Protein AF-A0A935YQ95-F1 (afdb_monomer)

Solvent-accessible surface area (backbone atoms only — not comparable to full-atom values): 40049 Å² total; per-residue (Å²): 136,87,83,77,62,73,70,91,66,89,75,61,90,95,60,81,76,46,78,47,78,48,77,59,92,48,33,39,38,38,34,36,22,78,51,89,91,60,46,41,79,43,80,46,79,42,100,74,80,77,89,62,88,94,67,78,74,87,50,68,62,34,87,88,71,77,83,92,77,87,87,87,82,84,90,73,92,73,91,74,59,66,91,55,52,34,73,50,74,48,70,15,22,36,32,38,21,89,47,91,70,43,74,44,84,70,46,72,74,73,40,56,64,64,73,68,72,24,60,27,67,59,97,63,28,40,42,35,27,21,74,52,32,23,33,33,36,37,68,86,82,64,45,76,46,65,42,59,47,84,35,55,65,54,62,74,45,85,53,86,19,25,21,46,36,53,40,44,39,61,56,96,58,16,43,37,36,28,42,20,84,93,45,29,39,40,38,40,31,23,12,55,76,32,75,39,34,43,48,61,58,99,67,86,47,79,40,39,19,43,75,54,55,58,40,88,90,43,101,72,59,54,46,44,47,27,68,37,60,32,44,96,78,19,42,30,40,23,12,60,38,23,32,33,35,38,38,62,43,68,36,67,73,57,49,47,78,44,75,67,42,78,77,50,23,45,42,27,53,46,13,44,43,59,43,70,44,97,87,69,47,54,24,29,40,34,33,22,48,88,22,42,30,45,33,51,91,73,68,71,72,39,54,28,39,50,98,38,70,50,81,76,48,34,51,62,78,85,54,45,86,59,36,50,31,41,50,48,68,30,73,86,77,41,31,36,39,41,40,38,25,57,87,43,40,91,73,32,44,32,34,36,36,36,42,85,68,22,65,88,36,67,48,45,60,40,76,42,81,51,87,51,101,56,40,65,71,45,66,48,72,45,84,69,39,54,39,35,34,33,74,90,62,48,55,33,29,74,29,79,79,47,51,25,47,85,82,42,58,46,68,47,73,46,74,50,68,65,78,58,87,60,61,99,62,32,16,43,31,45,30,40,47,26,62,39,33,30,95,80,27,44,66,27,38,38,33,33,24,24,13,77,42,72,64,32,24,72,36,83,91,66,31,40,80,62,47,76,47,82,43,38,56,84,58,74,61,39,86,51,70,37,76,28,49,17,39,26,42,36,39,33,20,93,37,52,80,42,37,82,36,63,71,44,51,43,68,45,78,47,78,44,76,50,71,84,80,72,72,70,75,75,75,78,73,73,77,73,75,81,67,72,75,78,75,87,61,79,80,80,69,83,92,72,90,76,93,77,85,88,86,90,83,92,75,86,78,78,82,81,79,80,82,80,80,81,84,80,80,83,80,79,85,85,85,82,81,96,71,96,69,87,82,78,70,76,60,86,65,86,85,84,72,77,14,39,42,71,52,71,84,75,84,90,78,87,87,86,88,86,83,87,85,88,86,88,87,79,92,80,90,84,90,81,85,81,89,79,87,84,84,89,85,84,84,86,84,89,89,90,80,91,83,87,84,92,81,92,87,90,89,64,83,70,61,54,48,60,119

Mean predicted aligned error: 19.17 Å

Secondary structure (DSSP, 8-state):
-----B----PPTTS--EEEEEEETTEEEEEEESSSTTPEEEEEE-TT----TT----EESSTT---S-------------GGG-EEEEETTEEEEEEETTEEEEEESSSS-SSS-EEEEEETTEEEEEETTEEEEEETTTTEEEE---SBS--TT-SSTTB----EEEEETTEEEEE--STTTTEEEEPBTTBTTB----SS--TT--EEEETTTTSS-PPPEEEEEE-STTPEEEEETTEEEEEES-GGGT--EEEEEESS---SSTTSEEEEE-TTS-EEEEEEETTEEEEE-SSS--EESSTTSSHHHH---GGGGGG-EEEEEEETTTTEEEEEEE-SSTTT-EEEEEEHHHHTT-TT-S-EEEE--SS-EEEEEEETTEEEEEETTS-EEEEESS-SEETTEE--EEEE---S----TTEEEEEEEEEEEE-TTPPPEEEEEEEESSHHHHH-TTTPEEEEEEEE-SS-PPP--EEEESEEEEEEEE-STT----EEEEEEEEEEEE--TTS---PPPPP----------S------------------PPPPPPPPPPPPPPPPPPP--------------------EEEE--PPP----------------------------------------------------EE--

Structure (mmCIF, N/CA/C/O backbone):
data_AF-A0A935YQ95-F1
#
_entry.id   AF-A0A935YQ95-F1
#
loop_
_atom_site.group_PDB
_atom_site.id
_atom_site.type_symbol
_atom_site.label_atom_id
_atom_site.label_alt_id
_atom_site.label_comp_id
_atom_site.label_asym_id
_atom_site.label_entity_id
_atom_site.label_seq_id
_atom_site.pdbx_PDB_ins_code
_atom_site.Cartn_x
_atom_site.Cartn_y
_atom_site.Cartn_z
_atom_site.occupancy
_atom_site.B_iso_or_equiv
_atom_site.auth_seq_id
_atom_site.auth_comp_id
_atom_site.auth_asym_id
_atom_site.auth_atom_id
_atom_site.pdbx_PDB_model_num
ATOM 1 N N . MET A 1 1 ? 44.304 21.839 33.211 1.00 41.12 1 MET A N 1
ATOM 2 C CA . MET A 1 1 ? 44.714 22.748 32.127 1.00 41.12 1 MET A CA 1
ATOM 3 C C . MET A 1 1 ? 43.679 22.600 31.040 1.00 41.12 1 MET A C 1
ATOM 5 O O . MET A 1 1 ? 43.530 21.499 30.530 1.00 41.12 1 MET A O 1
ATOM 9 N N . THR A 1 2 ? 42.893 23.640 30.804 1.00 47.50 2 THR A N 1
ATOM 10 C CA . THR A 1 2 ? 42.002 23.740 29.646 1.00 47.50 2 THR A CA 1
ATOM 11 C C . THR A 1 2 ? 42.837 24.299 28.502 1.00 47.50 2 THR A C 1
ATOM 13 O O . THR A 1 2 ? 43.519 25.308 28.684 1.00 47.50 2 THR A O 1
ATOM 16 N N . THR A 1 3 ? 42.857 23.604 27.370 1.00 49.25 3 THR A N 1
ATOM 17 C CA . THR A 1 3 ? 43.516 24.083 26.154 1.00 49.25 3 THR A CA 1
ATOM 18 C C . THR A 1 3 ? 42.454 24.749 25.291 1.00 49.25 3 THR A C 1
ATOM 20 O O . THR A 1 3 ? 41.363 24.204 25.151 1.00 49.25 3 THR A O 1
ATOM 23 N N . HIS A 1 4 ? 42.757 25.928 24.759 1.00 56.28 4 HIS A N 1
ATOM 24 C CA . HIS A 1 4 ? 41.831 26.731 23.967 1.00 56.28 4 HIS A CA 1
ATOM 25 C C . HIS A 1 4 ? 42.393 26.927 22.561 1.00 56.28 4 HIS A C 1
ATOM 27 O O . HIS A 1 4 ? 43.599 27.121 22.403 1.00 56.28 4 HIS A O 1
ATOM 33 N N . ALA A 1 5 ? 41.515 26.894 21.564 1.00 58.53 5 ALA A N 1
ATOM 34 C CA . ALA A 1 5 ? 41.800 27.326 20.203 1.00 58.53 5 ALA A CA 1
ATOM 35 C C . ALA A 1 5 ? 40.774 28.405 19.821 1.00 58.53 5 ALA A C 1
ATOM 37 O O . ALA A 1 5 ? 39.599 28.290 20.177 1.00 58.53 5 ALA A O 1
ATOM 38 N N . ALA A 1 6 ? 41.232 29.464 19.156 1.00 61.56 6 ALA A N 1
ATOM 39 C CA . ALA A 1 6 ? 40.416 30.606 18.752 1.00 61.56 6 ALA A CA 1
ATOM 40 C C . ALA A 1 6 ? 40.707 30.948 17.290 1.00 61.56 6 ALA A C 1
ATOM 42 O O . ALA A 1 6 ? 41.865 30.893 16.866 1.00 61.56 6 ALA A O 1
ATOM 43 N N . ILE A 1 7 ? 39.660 31.279 16.527 1.00 62.91 7 ILE A N 1
ATOM 44 C CA . ILE A 1 7 ? 39.765 31.664 15.116 1.00 62.91 7 ILE A CA 1
ATOM 45 C C . ILE A 1 7 ? 38.828 32.836 14.797 1.00 62.91 7 ILE A C 1
ATOM 47 O O . ILE A 1 7 ? 37.648 32.786 15.151 1.00 62.91 7 ILE A O 1
ATOM 51 N N . PRO A 1 8 ? 39.314 33.878 14.093 1.00 67.88 8 PRO A N 1
ATOM 52 C CA . PRO A 1 8 ? 38.462 34.947 13.584 1.00 67.88 8 PRO A CA 1
ATOM 53 C C . PRO A 1 8 ? 37.522 34.430 12.485 1.00 67.88 8 PRO A C 1
ATOM 55 O O . PRO A 1 8 ? 37.985 33.866 11.499 1.00 67.88 8 PRO A O 1
ATOM 58 N N . HIS A 1 9 ? 36.216 34.673 12.621 1.00 71.50 9 HIS A N 1
ATOM 59 C CA . HIS A 1 9 ? 35.198 34.196 11.669 1.00 71.50 9 HIS A CA 1
ATOM 60 C C . HIS A 1 9 ? 34.527 35.316 10.846 1.00 71.50 9 HIS A C 1
ATOM 62 O O . HIS A 1 9 ? 33.735 35.035 9.960 1.00 71.50 9 HIS A O 1
ATOM 68 N N . GLY A 1 10 ? 34.801 36.600 11.118 1.00 70.94 10 GLY A N 1
ATOM 69 C CA . GLY A 1 10 ? 34.314 37.733 10.304 1.00 70.94 10 GLY A CA 1
ATOM 70 C C . GLY A 1 10 ? 32.795 38.000 10.321 1.00 70.94 10 GLY A C 1
ATOM 71 O O . GLY A 1 10 ? 32.337 38.947 9.683 1.00 70.94 10 GLY A O 1
ATOM 72 N N . ILE A 1 11 ? 32.009 37.212 11.060 1.00 73.81 11 ILE A N 1
ATOM 73 C CA . ILE A 1 11 ? 30.544 37.347 11.150 1.00 73.81 11 ILE A CA 1
ATOM 74 C C . ILE A 1 11 ? 30.195 38.499 12.099 1.00 73.81 11 ILE A C 1
ATOM 76 O O . ILE A 1 11 ? 30.628 38.525 13.251 1.00 73.81 11 ILE A O 1
ATOM 80 N N . SER A 1 12 ? 29.390 39.451 11.621 1.00 75.50 12 SER A N 1
ATOM 81 C CA . SER A 1 12 ? 28.955 40.607 12.417 1.00 75.50 12 SER A CA 1
ATOM 82 C C . SER A 1 12 ? 27.944 40.218 13.502 1.00 75.50 12 SER A C 1
ATOM 84 O O . SER A 1 12 ? 27.129 39.315 13.305 1.00 75.50 12 SER A O 1
ATOM 86 N N . ALA A 1 13 ? 27.947 40.950 14.621 1.00 67.88 13 ALA A N 1
ATOM 87 C CA . ALA A 1 13 ? 26.999 40.758 15.718 1.00 67.88 13 ALA A CA 1
ATOM 88 C C . ALA A 1 13 ? 25.530 40.864 15.256 1.00 67.88 13 ALA A C 1
ATOM 90 O O . ALA A 1 13 ? 25.199 41.657 14.377 1.00 67.88 13 ALA A O 1
ATOM 91 N N . GLY A 1 14 ? 24.648 40.076 15.879 1.00 67.44 14 GLY A N 1
ATOM 92 C CA . GLY A 1 14 ? 23.217 40.024 15.548 1.00 67.44 14 GLY A CA 1
ATOM 93 C C . GLY A 1 14 ? 22.850 39.017 14.454 1.00 67.44 14 GLY A C 1
ATOM 94 O O . GLY A 1 14 ? 21.664 38.792 14.224 1.00 67.44 14 GLY A O 1
ATOM 95 N N . ASN A 1 15 ? 23.838 38.376 13.828 1.00 75.81 15 ASN A N 1
ATOM 96 C CA . ASN A 1 15 ? 23.607 37.314 12.860 1.00 75.81 15 ASN A CA 1
ATOM 97 C C . ASN A 1 15 ? 23.722 35.921 13.506 1.00 75.81 15 ASN A C 1
ATOM 99 O O . ASN A 1 15 ? 24.600 35.720 14.349 1.00 75.81 15 ASN A O 1
ATOM 103 N N . PRO A 1 16 ? 22.881 34.946 13.112 1.00 73.81 16 PRO A N 1
ATOM 104 C CA . PRO A 1 16 ? 23.040 33.556 13.525 1.00 73.81 16 PRO A CA 1
ATOM 105 C C . PRO A 1 16 ? 24.385 32.984 13.067 1.00 73.81 16 PRO A C 1
ATOM 107 O O . PRO A 1 16 ? 24.861 33.304 11.975 1.00 73.81 16 PRO A O 1
ATOM 110 N N . ILE A 1 17 ? 24.958 32.115 13.900 1.00 75.44 17 ILE A N 1
ATOM 111 C CA . ILE A 1 17 ? 26.200 31.384 13.636 1.00 75.44 17 ILE A CA 1
ATOM 112 C C . ILE A 1 17 ? 25.925 29.897 13.849 1.00 75.44 17 ILE A C 1
ATOM 114 O O . ILE A 1 17 ? 25.264 29.513 14.817 1.00 75.44 17 ILE A O 1
ATOM 118 N N . ARG A 1 18 ? 26.463 29.061 12.966 1.00 76.94 18 ARG A N 1
ATOM 119 C CA . ARG A 1 18 ? 26.519 27.611 13.107 1.00 76.94 18 ARG A CA 1
ATOM 120 C C . ARG A 1 18 ? 27.923 27.209 13.554 1.00 76.94 18 ARG A C 1
ATOM 122 O O . ARG A 1 18 ? 28.910 27.635 12.964 1.00 76.94 18 ARG A O 1
ATOM 129 N N . LEU A 1 19 ? 27.995 26.385 14.599 1.00 76.12 19 LEU A N 1
ATOM 130 C CA . LEU A 1 19 ? 29.224 25.736 15.057 1.00 76.12 19 LEU A CA 1
ATOM 131 C C . LEU A 1 19 ? 29.092 24.233 14.813 1.00 76.12 19 LEU A C 1
ATOM 133 O O . LEU A 1 19 ? 28.171 23.597 15.331 1.00 76.12 19 LEU A O 1
ATOM 137 N N . ARG A 1 20 ? 30.021 23.654 14.058 1.00 77.06 20 ARG A N 1
ATOM 138 C CA . ARG A 1 20 ? 30.087 22.214 13.797 1.00 77.06 20 ARG A CA 1
ATOM 139 C C . ARG A 1 20 ? 31.424 21.684 14.288 1.00 77.06 20 ARG A C 1
ATOM 141 O O . ARG A 1 20 ? 32.462 22.144 13.845 1.00 77.06 20 ARG A O 1
ATOM 148 N N . VAL A 1 21 ? 31.412 20.706 15.187 1.00 75.62 21 VAL A N 1
ATOM 149 C CA . VAL A 1 21 ? 32.640 20.106 15.732 1.00 75.62 21 VAL A CA 1
ATOM 150 C C . VAL A 1 21 ? 32.735 18.654 15.281 1.00 75.62 21 VAL A C 1
ATOM 152 O O . VAL A 1 21 ? 31.798 17.880 15.462 1.00 75.62 21 VAL A O 1
ATOM 155 N N . ARG A 1 22 ? 33.869 18.287 14.690 1.00 76.19 22 ARG A N 1
ATOM 156 C CA . ARG A 1 22 ? 34.264 16.923 14.345 1.00 76.19 22 ARG A CA 1
ATOM 157 C C . ARG A 1 2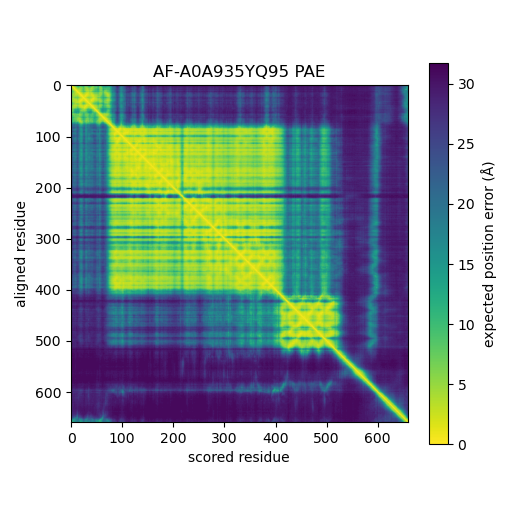2 ? 35.414 16.495 15.243 1.00 76.19 22 ARG A C 1
ATOM 159 O O . ARG A 1 22 ? 36.300 17.281 15.557 1.00 76.19 22 ARG A O 1
ATOM 166 N N . ILE A 1 23 ? 35.396 15.234 15.643 1.00 74.31 23 ILE A N 1
ATOM 167 C CA . ILE A 1 23 ? 36.469 14.617 16.417 1.00 74.31 23 ILE A CA 1
ATOM 168 C C . ILE A 1 23 ? 36.981 13.438 15.596 1.00 74.31 23 ILE A C 1
ATOM 170 O O . ILE A 1 23 ? 36.206 12.539 15.274 1.00 74.31 23 ILE A O 1
ATOM 174 N N . ASN A 1 24 ? 38.269 13.440 15.262 1.00 77.75 24 ASN A N 1
ATOM 175 C CA . ASN A 1 24 ? 38.931 12.359 14.542 1.00 77.75 24 ASN A CA 1
ATOM 176 C C . ASN A 1 24 ? 40.204 11.945 15.291 1.00 77.75 24 ASN A C 1
ATOM 178 O O . ASN A 1 24 ? 41.228 12.626 15.231 1.00 77.75 24 ASN A O 1
ATOM 182 N N . GLY A 1 25 ? 40.122 10.844 16.042 1.00 81.38 25 GLY A N 1
ATOM 183 C CA . GLY A 1 25 ? 41.197 10.422 16.941 1.00 81.38 25 GLY A CA 1
ATOM 184 C C . GLY A 1 25 ? 41.497 11.485 18.001 1.00 81.38 25 GLY A C 1
ATOM 185 O O . GLY A 1 25 ? 40.621 11.836 18.789 1.00 81.38 25 GLY A O 1
ATOM 186 N N . ASP A 1 26 ? 42.727 12.000 17.990 1.00 79.75 26 ASP A N 1
ATOM 187 C CA . ASP A 1 26 ? 43.212 13.040 18.908 1.00 79.75 26 ASP A CA 1
ATOM 188 C C . ASP A 1 26 ? 42.980 14.469 18.377 1.00 79.75 26 ASP A C 1
ATOM 190 O O . ASP A 1 26 ? 43.317 15.445 19.050 1.00 79.75 26 ASP A O 1
ATOM 194 N N . THR A 1 27 ? 42.406 14.621 17.181 1.00 79.56 27 THR A N 1
ATOM 195 C CA . THR A 1 27 ? 42.170 15.920 16.544 1.00 79.56 27 THR A CA 1
ATOM 196 C C . THR A 1 27 ? 40.710 16.341 16.686 1.00 79.56 27 THR A C 1
ATOM 198 O O . THR A 1 27 ? 39.785 15.598 16.359 1.00 79.56 27 THR A O 1
ATOM 201 N N . ILE A 1 28 ? 40.507 17.561 17.175 1.00 77.62 28 ILE A N 1
ATOM 202 C CA . ILE A 1 28 ? 39.234 18.270 17.227 1.00 77.62 28 ILE A CA 1
ATOM 203 C C . ILE A 1 28 ? 39.253 19.293 16.092 1.00 77.62 28 ILE A C 1
ATOM 205 O O . ILE A 1 28 ? 40.107 20.178 16.086 1.00 77.62 28 ILE A O 1
ATOM 209 N N . THR A 1 29 ? 38.304 19.197 15.170 1.00 82.94 29 THR A N 1
ATOM 210 C CA . THR A 1 29 ? 38.120 20.155 14.079 1.00 82.94 29 THR A CA 1
ATOM 211 C C . THR A 1 29 ? 36.790 20.875 14.275 1.00 82.94 29 THR A C 1
ATOM 213 O O . THR A 1 29 ? 35.736 20.243 14.272 1.00 82.94 29 THR A O 1
ATOM 216 N N . ALA A 1 30 ? 36.813 22.187 14.477 1.00 80.56 30 ALA A N 1
ATOM 217 C CA . ALA A 1 30 ? 35.631 23.027 14.618 1.00 80.56 30 ALA A CA 1
ATOM 218 C C . ALA A 1 30 ? 35.458 23.917 13.383 1.00 80.56 30 ALA A C 1
ATOM 220 O O . ALA A 1 30 ? 36.406 24.546 12.933 1.00 80.56 30 ALA A O 1
ATOM 221 N N . TYR A 1 31 ? 34.237 23.999 12.873 1.00 84.06 31 TYR A N 1
ATOM 222 C CA . TYR A 1 31 ? 33.835 24.848 11.761 1.00 84.06 31 TYR A CA 1
ATOM 223 C C . TYR A 1 31 ? 32.846 25.897 12.264 1.00 84.06 31 TYR A C 1
ATOM 225 O O . TYR A 1 31 ? 31.932 25.563 13.028 1.00 84.06 31 TYR A O 1
ATOM 233 N N . VAL A 1 32 ? 33.036 27.153 11.862 1.00 83.19 32 VAL A N 1
ATOM 234 C CA . VAL A 1 32 ? 32.183 28.288 12.243 1.00 83.19 32 VAL A CA 1
ATOM 235 C C . VAL A 1 32 ? 31.782 29.067 10.995 1.00 83.19 32 VAL A C 1
ATOM 237 O O . VAL A 1 32 ? 32.649 29.644 10.350 1.00 83.19 32 VAL A O 1
ATOM 240 N N . GLY A 1 33 ? 30.488 29.132 10.684 1.00 83.31 33 GLY A N 1
ATOM 241 C CA . GLY A 1 33 ? 29.953 29.840 9.509 1.00 83.31 33 GLY A CA 1
ATOM 242 C C . GLY A 1 33 ? 28.448 30.090 9.612 1.00 83.31 33 GLY A C 1
ATOM 243 O O . GLY A 1 33 ? 27.829 29.745 10.622 1.00 83.31 33 GLY A O 1
ATOM 244 N N . GLN A 1 34 ? 27.838 30.705 8.597 1.00 79.69 34 GLN A N 1
ATOM 245 C CA . GLN A 1 34 ? 26.374 30.809 8.491 1.00 79.69 34 GLN A CA 1
ATOM 246 C C . GLN A 1 34 ? 25.772 29.672 7.651 1.00 79.69 34 GLN A C 1
ATOM 248 O O . GLN A 1 34 ? 24.640 29.248 7.886 1.00 79.69 34 GLN A O 1
ATOM 253 N N . THR A 1 35 ? 26.548 29.167 6.701 1.00 76.75 35 THR A N 1
ATOM 254 C CA . THR A 1 35 ? 26.291 28.084 5.748 1.00 76.75 35 THR A CA 1
ATOM 255 C C . THR A 1 35 ? 27.531 27.187 5.668 1.00 76.75 35 THR A C 1
ATOM 257 O O . THR A 1 35 ? 28.518 27.464 6.337 1.00 76.75 35 THR A O 1
ATOM 260 N N . ASP A 1 36 ? 27.500 26.101 4.891 1.00 74.38 36 ASP A N 1
ATOM 261 C CA . ASP A 1 36 ? 28.688 25.247 4.708 1.00 74.38 36 ASP A CA 1
ATOM 262 C C . ASP A 1 36 ? 29.763 25.916 3.814 1.00 74.38 36 ASP A C 1
ATOM 264 O O . ASP A 1 36 ? 30.939 25.569 3.900 1.00 74.38 36 ASP A O 1
ATOM 268 N N . ASP A 1 37 ? 29.379 26.900 2.989 1.00 72.19 37 ASP A N 1
ATOM 269 C CA . ASP A 1 37 ? 30.254 27.549 1.998 1.00 72.19 37 ASP A CA 1
ATOM 270 C C . ASP A 1 37 ? 31.100 28.704 2.575 1.00 72.19 37 ASP A C 1
ATOM 272 O O . ASP A 1 37 ? 32.060 29.152 1.943 1.00 72.19 37 ASP A O 1
ATOM 276 N N . ASP A 1 38 ? 30.753 29.202 3.765 1.00 75.94 38 ASP A N 1
ATOM 277 C CA . ASP A 1 38 ? 31.416 30.315 4.461 1.00 75.94 38 ASP A CA 1
ATOM 278 C C . ASP A 1 38 ? 32.006 29.904 5.820 1.00 75.94 38 ASP A C 1
ATOM 280 O O . ASP A 1 38 ? 32.357 30.765 6.632 1.00 75.94 38 ASP A O 1
ATOM 284 N N . GLU A 1 39 ? 32.128 28.599 6.089 1.00 83.06 39 GLU A N 1
ATOM 285 C CA . GLU A 1 39 ? 32.720 28.131 7.339 1.00 83.06 39 GLU A CA 1
ATOM 286 C C . GLU A 1 39 ? 34.227 28.409 7.388 1.00 83.06 39 GLU A C 1
ATOM 288 O O . GLU A 1 39 ? 34.989 28.101 6.470 1.00 83.06 39 GLU A O 1
ATOM 293 N N . VAL A 1 40 ? 34.677 28.935 8.524 1.00 82.81 40 VAL A N 1
ATOM 294 C CA . VAL A 1 40 ? 36.090 28.997 8.884 1.00 82.81 40 VAL A CA 1
ATOM 295 C C . VAL A 1 40 ? 36.425 27.799 9.767 1.00 82.81 40 VAL A C 1
ATOM 297 O O . VAL A 1 40 ? 35.703 27.486 10.716 1.00 82.81 40 VAL A O 1
ATOM 300 N N . GLU A 1 41 ? 37.527 27.126 9.450 1.00 84.44 41 GLU A N 1
ATOM 301 C CA . GLU A 1 41 ? 37.966 25.887 10.093 1.00 84.44 41 GLU A CA 1
ATOM 302 C C . GLU A 1 41 ? 39.064 26.132 11.134 1.00 84.44 41 GLU A C 1
ATOM 304 O O . GLU A 1 41 ? 40.045 26.831 10.872 1.00 84.44 41 GLU A O 1
ATOM 309 N N . CYS A 1 42 ? 38.912 25.507 12.303 1.00 82.56 42 CYS A N 1
ATOM 310 C CA . CYS A 1 42 ? 39.883 25.441 13.385 1.00 82.56 42 CYS A CA 1
ATOM 311 C C . CYS A 1 42 ? 40.228 24.001 13.717 1.00 82.56 42 CYS A C 1
ATOM 313 O O . CYS A 1 42 ? 39.339 23.217 14.032 1.00 82.56 42 CYS A O 1
ATOM 315 N N . GLU A 1 43 ? 41.516 23.678 13.758 1.00 82.00 43 GLU A N 1
ATOM 316 C CA . GLU A 1 43 ? 41.984 22.375 14.214 1.00 82.00 43 GLU A CA 1
ATOM 317 C C . GLU A 1 43 ? 42.786 22.482 15.506 1.00 82.00 43 GLU A C 1
ATOM 319 O O . GLU A 1 43 ? 43.633 23.361 15.686 1.00 82.00 43 GLU A O 1
ATOM 324 N N . HIS A 1 44 ? 42.548 21.533 16.406 1.00 80.56 44 HIS A N 1
ATOM 325 C CA . HIS A 1 44 ? 43.296 21.381 17.638 1.00 80.56 44 HIS A CA 1
ATOM 326 C C . HIS A 1 44 ? 43.587 19.908 17.917 1.00 80.56 44 HIS A C 1
ATOM 328 O O . HIS A 1 44 ? 42.679 19.086 17.966 1.00 80.56 44 HIS A O 1
ATOM 334 N N . THR A 1 45 ? 44.853 19.564 18.151 1.00 80.88 45 THR A N 1
ATOM 335 C CA . THR A 1 45 ? 45.243 18.199 18.534 1.00 80.88 45 THR A CA 1
ATOM 336 C C . THR A 1 45 ? 45.440 18.119 20.045 1.00 80.88 45 THR A C 1
ATOM 338 O O . THR A 1 45 ? 46.227 18.878 20.609 1.00 80.88 45 THR A O 1
ATOM 341 N N . SER A 1 46 ? 44.749 17.188 20.701 1.00 73.81 46 SER A N 1
ATOM 342 C CA . SER A 1 46 ? 44.818 16.950 22.142 1.00 73.81 46 SER A CA 1
ATOM 343 C C . SER A 1 46 ? 45.320 15.543 22.437 1.00 73.81 46 SER A C 1
ATOM 345 O O . SER A 1 46 ? 44.740 14.561 22.002 1.00 73.81 46 SER A O 1
ATOM 347 N N . THR A 1 47 ? 46.346 15.429 23.278 1.00 75.38 47 THR A N 1
ATOM 348 C CA . THR A 1 47 ? 46.882 14.138 23.749 1.00 75.38 47 THR A CA 1
ATOM 349 C C . THR A 1 47 ? 46.057 13.510 24.881 1.00 75.38 47 THR A C 1
ATOM 351 O O . THR A 1 47 ? 46.426 12.470 25.424 1.00 75.38 47 THR A O 1
ATOM 354 N N . SER A 1 48 ? 44.965 14.159 25.301 1.00 66.56 48 SER A N 1
ATOM 355 C CA . SER A 1 48 ? 44.085 13.677 26.372 1.00 66.56 48 SER A CA 1
ATOM 356 C C . SER A 1 48 ? 42.633 14.083 26.122 1.00 66.56 48 SER A C 1
ATOM 358 O O . SER A 1 48 ? 42.020 14.818 26.899 1.00 66.56 48 SER A O 1
ATOM 360 N N . LEU A 1 49 ? 42.075 13.622 25.004 1.00 65.88 49 LEU A N 1
ATOM 361 C CA . LEU A 1 49 ? 40.698 13.929 24.649 1.00 65.88 49 LEU A CA 1
ATOM 362 C C . LEU A 1 49 ? 39.712 13.340 25.676 1.00 65.88 49 LEU A C 1
ATOM 364 O O . LEU A 1 49 ? 39.708 12.142 25.962 1.00 65.88 49 LEU A O 1
ATOM 368 N N . ARG A 1 50 ? 38.843 14.195 26.223 1.00 61.28 50 ARG A N 1
ATOM 369 C CA . ARG A 1 50 ? 37.674 13.788 27.013 1.00 61.28 50 ARG A CA 1
ATOM 370 C C . ARG A 1 50 ? 36.432 14.415 26.398 1.00 61.28 50 ARG A C 1
ATOM 372 O O . ARG A 1 50 ? 36.204 15.607 26.567 1.00 61.28 50 ARG A O 1
ATOM 379 N N . SER A 1 51 ? 35.635 13.615 25.699 1.00 58.69 51 SER A N 1
ATOM 380 C CA . SER A 1 51 ? 34.356 14.057 25.147 1.00 58.69 51 SER A CA 1
ATOM 381 C C . SER A 1 51 ? 33.267 14.009 26.220 1.00 58.69 51 SER A C 1
ATOM 383 O O . SER A 1 51 ? 33.024 12.955 26.811 1.00 58.69 51 SER A O 1
ATOM 385 N N . TYR A 1 52 ? 32.575 15.124 26.444 1.00 57.62 52 TYR A N 1
ATOM 386 C CA . TYR A 1 52 ? 31.380 15.167 27.284 1.00 57.62 52 TYR A CA 1
ATOM 387 C C . TYR A 1 52 ? 30.155 15.379 26.394 1.00 57.62 52 TYR A C 1
ATOM 389 O O . TYR A 1 52 ? 29.936 16.471 25.874 1.00 57.62 52 TYR A O 1
ATOM 397 N N . SER A 1 53 ? 29.335 14.343 26.220 1.00 52.66 53 SER A N 1
ATOM 398 C CA . SER A 1 53 ? 28.059 14.469 25.513 1.00 52.66 53 SER A CA 1
ATOM 399 C C . SER A 1 53 ? 27.127 15.429 26.264 1.00 52.66 53 SER A C 1
ATOM 401 O O . SER A 1 53 ? 26.938 15.286 27.474 1.00 52.66 53 SER A O 1
ATOM 403 N N . GLY A 1 54 ? 26.529 16.391 25.559 1.00 51.28 54 GLY A N 1
ATOM 404 C CA . GLY A 1 54 ? 25.511 17.287 26.123 1.00 51.28 54 GLY A CA 1
ATOM 405 C C . GLY A 1 54 ? 26.041 18.430 26.997 1.00 51.28 54 GLY A C 1
ATOM 406 O O . GLY A 1 54 ? 25.258 19.072 27.691 1.00 51.28 54 GLY A O 1
ATOM 407 N N . ARG A 1 55 ? 27.352 18.704 26.980 1.00 55.56 55 ARG A N 1
ATOM 408 C CA . ARG A 1 55 ? 27.949 19.878 27.637 1.00 55.56 55 ARG A CA 1
ATOM 409 C C . ARG A 1 55 ? 28.622 20.771 26.601 1.00 55.56 55 ARG A C 1
ATOM 411 O O . ARG A 1 55 ? 29.836 20.747 26.472 1.00 55.56 55 ARG A O 1
ATOM 418 N N . ALA A 1 56 ? 27.819 21.533 25.866 1.00 60.88 56 ALA A N 1
ATOM 419 C CA . ALA A 1 56 ? 28.305 22.585 24.979 1.00 60.88 56 ALA A CA 1
ATOM 420 C C . ALA A 1 56 ? 27.860 23.950 25.520 1.00 60.88 56 ALA A C 1
ATOM 422 O O . ALA A 1 56 ? 26.765 24.070 26.074 1.00 60.88 56 ALA A O 1
ATOM 423 N N . GLY A 1 57 ? 28.708 24.963 25.375 1.00 57.97 57 GLY A N 1
ATOM 424 C CA . GLY A 1 57 ? 28.430 26.323 25.824 1.00 57.97 57 GLY A CA 1
ATOM 425 C C . GLY A 1 57 ? 29.184 27.344 24.982 1.00 57.97 57 GLY A C 1
ATOM 426 O O . GLY A 1 57 ? 30.152 27.007 24.306 1.00 57.97 57 GLY A O 1
ATOM 427 N N . VAL A 1 58 ? 28.724 28.591 25.027 1.00 65.38 58 VAL A N 1
ATOM 428 C CA . VAL A 1 58 ? 29.365 29.724 24.353 1.00 65.38 58 VAL A CA 1
ATOM 429 C C . VAL A 1 58 ? 30.053 30.576 25.402 1.00 65.38 58 VAL A C 1
ATOM 431 O O . VAL A 1 58 ? 29.464 30.880 26.440 1.00 65.38 58 VAL A O 1
ATOM 434 N N . VAL A 1 59 ? 31.281 30.993 25.114 1.00 63.25 59 VAL A N 1
ATOM 435 C CA . VAL A 1 59 ? 31.966 32.029 25.881 1.00 63.25 59 VAL A CA 1
ATOM 436 C C . VAL A 1 59 ? 32.266 33.191 24.951 1.00 63.25 59 VAL A C 1
ATOM 438 O O . VAL A 1 59 ? 32.807 33.013 23.862 1.00 63.25 59 VAL A O 1
ATOM 441 N N . SER A 1 60 ? 31.866 34.381 25.390 1.00 64.69 60 SER A N 1
ATOM 442 C CA . SER A 1 60 ? 32.110 35.643 24.703 1.00 64.69 60 SER A CA 1
ATOM 443 C C . SER A 1 60 ? 33.182 36.421 25.457 1.00 64.69 60 SER A C 1
ATOM 445 O O . SER A 1 60 ? 33.133 36.495 26.684 1.00 64.69 60 SER A O 1
ATOM 447 N N . ALA A 1 61 ? 34.117 37.031 24.728 1.00 66.06 61 ALA A N 1
ATOM 448 C CA . ALA A 1 61 ? 35.070 37.983 25.300 1.00 66.06 61 ALA A CA 1
ATOM 449 C C . ALA A 1 61 ? 34.426 39.345 25.646 1.00 66.06 61 ALA A C 1
ATOM 451 O O . ALA A 1 61 ? 35.015 40.135 26.380 1.00 66.06 61 ALA A O 1
ATOM 452 N N . VAL A 1 62 ? 33.210 39.614 25.151 1.00 71.00 62 VAL A N 1
ATOM 453 C CA . VAL A 1 62 ? 32.445 40.834 25.452 1.00 71.00 62 VAL A CA 1
ATOM 454 C C . VAL A 1 62 ? 31.628 40.644 26.724 1.00 71.00 62 VAL A C 1
ATOM 456 O O . VAL A 1 62 ? 30.742 39.782 26.775 1.00 71.00 62 VAL A O 1
ATOM 459 N N . ASP A 1 63 ? 31.897 41.490 27.718 1.00 68.44 63 ASP A N 1
ATOM 460 C CA . ASP A 1 63 ? 31.128 41.552 28.959 1.00 68.44 63 ASP A CA 1
ATOM 461 C C . ASP A 1 63 ? 29.667 41.950 28.684 1.00 68.44 63 ASP A C 1
ATOM 463 O O . ASP A 1 63 ? 29.380 42.860 27.903 1.00 68.44 63 ASP A O 1
ATOM 467 N N . GLY A 1 64 ? 28.730 41.234 29.304 1.00 68.00 64 GLY A N 1
ATOM 468 C CA . GLY A 1 64 ? 27.292 41.426 29.098 1.00 68.00 64 GLY A CA 1
ATOM 469 C C . GLY A 1 64 ? 26.716 40.856 27.793 1.00 68.00 64 GLY A C 1
ATOM 470 O O . GLY A 1 64 ? 25.550 41.119 27.495 1.00 68.00 64 GLY A O 1
ATOM 471 N N . ALA A 1 65 ? 27.474 40.074 27.015 1.00 70.00 65 ALA A N 1
ATOM 472 C CA . ALA A 1 65 ? 26.927 39.373 25.853 1.00 70.00 65 ALA A CA 1
ATOM 473 C C . ALA A 1 65 ? 25.849 38.351 26.264 1.00 70.00 65 ALA A C 1
ATOM 475 O O . ALA A 1 65 ? 26.028 37.579 27.207 1.00 70.00 65 ALA A O 1
ATOM 476 N N . VAL A 1 66 ? 24.734 38.326 25.530 1.00 70.62 66 VAL A N 1
ATOM 477 C CA . VAL A 1 66 ? 23.604 37.422 25.786 1.00 70.62 66 VAL A CA 1
ATOM 478 C C . VAL A 1 66 ? 23.408 36.498 24.592 1.00 70.62 66 VAL A C 1
ATOM 480 O O . VAL A 1 66 ? 23.259 36.957 23.461 1.00 70.62 66 VAL A O 1
ATOM 483 N N . VAL A 1 67 ? 23.355 35.193 24.854 1.00 69.44 67 VAL A N 1
ATOM 484 C CA . VAL A 1 67 ? 22.898 34.200 23.878 1.00 69.44 67 VAL A CA 1
ATOM 485 C C . VAL A 1 67 ? 21.373 34.167 23.933 1.00 69.44 67 VAL A C 1
ATOM 487 O O . VAL A 1 67 ? 20.795 33.709 24.916 1.00 69.44 67 VAL A O 1
ATOM 490 N N . SER A 1 68 ? 20.716 34.691 22.898 1.00 70.88 68 SER A N 1
ATOM 491 C CA . SER A 1 68 ? 19.250 34.731 22.816 1.00 70.88 68 SER A CA 1
ATOM 492 C C . SER A 1 68 ? 18.633 33.352 22.573 1.00 70.88 68 SER A C 1
ATOM 494 O O . SER A 1 68 ? 17.515 33.093 23.012 1.00 70.88 68 SER A O 1
ATOM 496 N N . TYR A 1 69 ? 19.360 32.469 21.886 1.00 66.44 69 TYR A N 1
ATOM 497 C CA . TYR A 1 69 ? 18.924 31.121 21.544 1.00 66.44 69 TYR A CA 1
ATOM 498 C C . TYR A 1 69 ? 20.138 30.209 21.324 1.00 66.44 69 TYR A C 1
ATOM 500 O O . TYR A 1 69 ? 21.102 30.606 20.672 1.00 66.44 69 TYR A O 1
ATOM 508 N N . TRP A 1 70 ? 20.094 28.990 21.864 1.00 71.44 70 TRP A N 1
ATOM 509 C CA . TRP A 1 70 ? 21.132 27.974 21.685 1.00 71.44 70 TRP A CA 1
ATOM 510 C C . TRP A 1 70 ? 20.484 26.616 21.455 1.00 71.44 70 TRP A C 1
ATOM 512 O O . TRP A 1 70 ? 19.656 26.175 22.253 1.00 71.44 70 TRP A O 1
ATOM 522 N N . GLN A 1 71 ? 20.890 25.943 20.383 1.00 67.00 71 GLN A N 1
ATOM 523 C CA . GLN A 1 71 ? 20.452 24.594 20.066 1.00 67.00 71 GLN A CA 1
ATOM 524 C C . GLN A 1 71 ? 21.672 23.740 19.740 1.00 67.00 71 GLN A C 1
ATOM 526 O O . GLN A 1 71 ? 22.541 24.149 18.975 1.00 67.00 71 GLN A O 1
ATOM 531 N N . VAL A 1 72 ? 21.723 22.546 20.326 1.00 68.94 72 VAL A N 1
ATOM 532 C CA . VAL A 1 72 ? 22.755 21.543 20.045 1.00 68.94 72 VAL A CA 1
ATOM 533 C C . VAL A 1 72 ? 22.095 20.377 19.329 1.00 68.94 72 VAL A C 1
ATOM 535 O O . VAL A 1 72 ? 21.021 19.932 19.731 1.00 68.94 72 VAL A O 1
ATOM 538 N N . GLY A 1 73 ? 22.754 19.869 18.295 1.00 64.12 73 GLY A N 1
ATOM 539 C CA . GLY A 1 73 ? 22.418 18.606 17.651 1.00 64.12 73 GLY A CA 1
ATOM 540 C C . GLY A 1 73 ? 23.685 17.791 17.421 1.00 64.12 73 GLY A C 1
ATOM 541 O O . GLY A 1 73 ? 24.758 18.359 17.217 1.00 64.12 73 GLY A O 1
ATOM 542 N N . THR A 1 74 ? 23.565 16.468 17.459 1.00 62.38 74 THR A N 1
ATOM 543 C CA . THR A 1 74 ? 24.636 15.565 17.025 1.00 62.38 74 THR A CA 1
ATOM 544 C C . THR A 1 74 ? 24.434 15.268 15.543 1.00 62.38 74 THR A C 1
ATOM 546 O O . THR A 1 74 ? 23.321 14.952 15.124 1.00 62.38 74 THR A O 1
ATOM 549 N N . VAL A 1 75 ? 25.496 15.372 14.745 1.00 58.06 75 VAL A N 1
ATOM 550 C CA . VAL A 1 75 ? 25.502 14.840 13.378 1.00 58.06 75 VAL A CA 1
ATOM 551 C C . VAL A 1 75 ? 25.953 13.388 13.479 1.00 58.06 75 VAL A C 1
ATOM 553 O O . VAL A 1 75 ? 27.114 13.127 13.781 1.00 58.06 75 VAL A O 1
ATOM 556 N N . GLU A 1 76 ? 25.022 12.456 13.300 1.00 55.91 76 GLU A N 1
ATOM 557 C CA . GLU A 1 76 ? 25.318 11.025 13.253 1.00 55.91 76 GLU A CA 1
ATOM 558 C C . GLU A 1 76 ? 25.351 10.570 11.795 1.00 55.91 76 GLU A C 1
ATOM 560 O O . GLU A 1 76 ? 24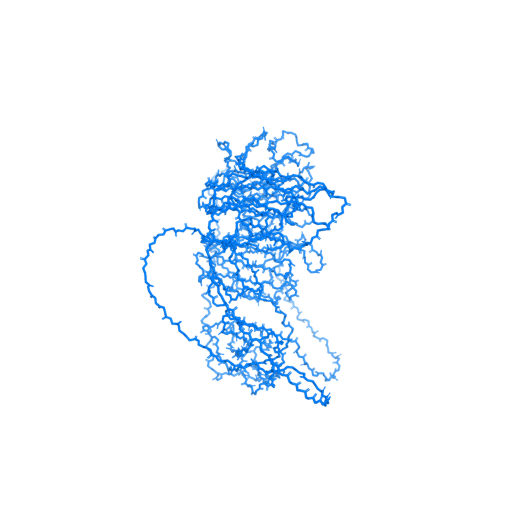.387 10.784 11.051 1.00 55.91 76 GLU A O 1
ATOM 565 N N . ASP A 1 77 ? 26.451 9.932 11.392 1.00 51.59 77 ASP A N 1
ATOM 566 C CA . ASP A 1 77 ? 26.509 9.235 10.113 1.00 51.59 77 ASP A CA 1
ATOM 567 C C . ASP A 1 77 ? 25.572 8.031 10.191 1.00 51.59 77 ASP A C 1
ATOM 569 O O . ASP A 1 77 ? 25.790 7.085 10.952 1.00 51.59 77 ASP A O 1
ATOM 573 N N . ARG A 1 78 ? 24.500 8.075 9.403 1.00 53.62 78 ARG A N 1
ATOM 574 C CA . ARG A 1 78 ? 23.573 6.958 9.263 1.00 53.62 78 ARG A CA 1
ATOM 575 C C . ARG A 1 78 ? 23.788 6.328 7.900 1.00 53.62 78 ARG A C 1
ATOM 577 O O . ARG A 1 78 ? 23.441 6.917 6.881 1.00 53.62 78 ARG A O 1
ATOM 584 N N . ILE A 1 79 ? 24.343 5.122 7.898 1.00 67.50 79 ILE A N 1
ATOM 585 C CA . ILE A 1 79 ? 24.377 4.283 6.703 1.00 67.50 79 ILE A CA 1
ATOM 586 C C . ILE A 1 79 ? 22.962 3.736 6.529 1.00 67.50 79 ILE A C 1
ATOM 588 O O . ILE A 1 79 ? 22.485 2.975 7.369 1.00 67.50 79 ILE A O 1
ATOM 592 N N . LEU A 1 80 ? 22.284 4.184 5.478 1.00 65.62 80 LEU A N 1
ATOM 593 C CA . LEU A 1 80 ? 21.010 3.627 5.042 1.00 65.62 80 LEU A CA 1
ATOM 594 C C . LEU A 1 80 ? 21.284 2.649 3.909 1.00 65.62 80 LEU A C 1
ATOM 596 O O . LEU A 1 80 ? 22.145 2.892 3.061 1.00 65.62 80 LEU A O 1
ATOM 600 N N . THR A 1 81 ? 20.539 1.556 3.894 1.00 75.81 81 THR A N 1
ATOM 601 C CA . THR A 1 81 ? 20.453 0.729 2.688 1.00 75.81 81 THR A CA 1
ATOM 602 C C . THR A 1 81 ? 19.441 1.358 1.732 1.00 75.81 81 THR A C 1
ATOM 604 O O . THR A 1 81 ? 18.489 2.001 2.175 1.00 75.81 81 THR A O 1
ATOM 607 N N . LEU A 1 82 ? 19.647 1.220 0.418 1.00 73.69 82 LEU A N 1
ATOM 608 C CA . LEU A 1 82 ? 18.748 1.818 -0.583 1.00 73.69 82 LEU A CA 1
ATOM 609 C C . LEU A 1 82 ? 17.302 1.319 -0.422 1.00 73.69 82 LEU A C 1
ATOM 611 O O . LEU A 1 82 ? 16.364 2.089 -0.607 1.00 73.69 82 LEU A O 1
ATOM 615 N N . ASP A 1 83 ? 17.135 0.087 0.063 1.00 70.69 83 ASP A N 1
ATOM 616 C CA . ASP A 1 83 ? 15.839 -0.535 0.354 1.00 70.69 83 ASP A CA 1
ATOM 617 C C . ASP A 1 83 ? 15.064 0.141 1.509 1.00 70.69 83 ASP A C 1
ATOM 619 O O . ASP A 1 83 ? 13.881 -0.131 1.713 1.00 70.69 83 ASP A O 1
ATOM 623 N N . GLU A 1 84 ? 15.698 1.028 2.286 1.00 79.00 84 GLU A N 1
ATOM 624 C CA . GLU A 1 84 ? 15.060 1.763 3.389 1.00 79.00 84 GLU A CA 1
ATOM 625 C C . GLU A 1 84 ? 14.564 3.161 2.990 1.00 79.00 84 GLU A C 1
ATOM 627 O O . GLU A 1 84 ? 13.919 3.840 3.803 1.00 79.00 84 GLU A O 1
ATOM 632 N N . VAL A 1 85 ? 14.862 3.609 1.766 1.00 87.19 85 VAL A N 1
ATOM 633 C CA . VAL A 1 85 ? 14.453 4.924 1.263 1.00 87.19 85 VAL A CA 1
ATOM 634 C C . VAL A 1 85 ? 12.984 4.873 0.852 1.00 87.19 85 VAL A C 1
ATOM 636 O O . VAL A 1 85 ? 12.605 4.198 -0.100 1.00 87.19 85 VAL A O 1
ATOM 639 N N . GLY A 1 86 ? 12.136 5.620 1.562 1.00 90.06 86 GLY A N 1
ATOM 640 C CA . GLY A 1 86 ? 10.743 5.794 1.150 1.00 90.06 86 GLY A CA 1
ATOM 641 C C . GLY A 1 86 ? 10.664 6.713 -0.066 1.00 90.06 86 GLY A C 1
ATOM 642 O O . GLY A 1 86 ? 11.302 7.762 -0.062 1.00 90.06 86 GLY A O 1
ATOM 643 N N . VAL A 1 87 ? 9.874 6.356 -1.077 1.00 92.50 87 VAL A N 1
ATOM 644 C CA . VAL A 1 87 ? 9.605 7.193 -2.258 1.00 92.50 87 VAL A CA 1
ATOM 645 C C . VAL A 1 87 ? 8.099 7.304 -2.439 1.00 92.50 87 VAL A C 1
ATOM 647 O O . VAL A 1 87 ? 7.378 6.325 -2.262 1.00 92.50 87 VAL A O 1
ATOM 650 N N . THR A 1 88 ? 7.615 8.498 -2.763 1.00 93.00 88 THR A N 1
ATOM 651 C CA . THR A 1 88 ? 6.190 8.741 -3.005 1.00 93.00 88 THR A CA 1
ATOM 652 C C . THR A 1 88 ? 5.986 9.863 -4.013 1.00 93.00 88 THR A C 1
ATOM 654 O O . THR A 1 88 ? 6.858 10.716 -4.195 1.00 93.00 88 THR A O 1
ATOM 657 N N . VAL A 1 89 ? 4.825 9.865 -4.663 1.00 94.06 89 VAL A N 1
ATOM 658 C CA . VAL A 1 89 ? 4.404 10.918 -5.587 1.00 94.06 89 VAL A CA 1
ATOM 659 C C . VAL A 1 89 ? 3.132 11.560 -5.049 1.00 94.06 89 VAL A C 1
ATOM 661 O O . VAL A 1 89 ? 2.136 10.880 -4.820 1.00 94.06 89 VAL A O 1
ATOM 664 N N . ILE A 1 90 ? 3.163 12.877 -4.854 1.00 92.12 90 ILE A N 1
ATOM 665 C CA . ILE A 1 90 ? 2.051 13.655 -4.300 1.00 92.12 90 ILE A CA 1
ATOM 666 C C . ILE A 1 90 ? 1.784 14.835 -5.222 1.00 92.12 90 ILE A C 1
ATOM 668 O O . ILE A 1 90 ? 2.664 15.662 -5.455 1.00 92.12 90 ILE A O 1
ATOM 672 N N . GLY A 1 91 ? 0.568 14.914 -5.768 1.00 89.38 91 GLY A N 1
ATOM 673 C CA . GLY A 1 91 ? 0.174 16.012 -6.656 1.00 89.38 91 GLY A CA 1
ATOM 674 C C . GLY A 1 91 ? 1.107 16.193 -7.860 1.00 89.38 91 GLY A C 1
ATOM 675 O O . GLY A 1 91 ? 1.287 17.318 -8.316 1.00 89.38 91 GLY A O 1
ATOM 676 N N . GLY A 1 92 ? 1.722 15.107 -8.342 1.00 91.62 92 GLY A N 1
ATOM 677 C CA . GLY A 1 92 ? 2.690 15.106 -9.443 1.00 91.62 92 GLY A CA 1
ATOM 678 C C . GLY A 1 92 ? 4.151 15.351 -9.043 1.00 91.62 92 GLY A C 1
ATOM 679 O O . GLY A 1 92 ? 5.036 15.146 -9.870 1.00 91.62 92 GLY A O 1
ATOM 680 N N . ALA A 1 93 ? 4.434 15.744 -7.799 1.00 94.19 93 ALA A N 1
ATOM 681 C CA . ALA A 1 93 ? 5.790 15.945 -7.290 1.00 94.19 93 ALA A CA 1
ATOM 682 C C . ALA A 1 93 ? 6.332 14.680 -6.607 1.00 94.19 93 ALA A C 1
ATOM 684 O O . ALA A 1 93 ? 5.585 13.959 -5.945 1.00 94.19 93 ALA A O 1
ATOM 685 N N . LEU A 1 94 ? 7.629 14.413 -6.764 1.00 95.62 94 LEU A N 1
ATOM 686 C CA . LEU A 1 94 ? 8.309 13.260 -6.177 1.00 95.62 94 LEU A CA 1
ATOM 687 C C . LEU A 1 94 ? 8.973 13.658 -4.861 1.00 95.62 94 LEU A C 1
ATOM 689 O O . LEU A 1 94 ? 9.757 14.607 -4.807 1.00 95.62 94 LEU A O 1
ATOM 693 N N . TYR A 1 95 ? 8.680 12.894 -3.815 1.00 93.69 95 TYR A N 1
ATOM 694 C CA . TYR A 1 95 ? 9.252 13.053 -2.486 1.00 93.69 95 TYR A CA 1
ATOM 695 C C . TYR A 1 95 ? 9.996 11.791 -2.080 1.00 93.69 95 TYR A C 1
ATOM 697 O O . TYR A 1 95 ? 9.627 10.677 -2.462 1.00 93.69 95 TYR A O 1
ATOM 705 N N . ARG A 1 96 ? 11.005 11.969 -1.231 1.00 92.38 96 ARG A N 1
ATOM 706 C CA . ARG A 1 96 ? 11.727 10.863 -0.610 1.00 92.38 96 ARG A CA 1
ATOM 707 C C . ARG A 1 96 ? 11.805 11.005 0.899 1.00 92.38 96 ARG A C 1
ATOM 709 O O . ARG A 1 96 ? 11.723 12.105 1.438 1.00 92.38 96 ARG A O 1
ATOM 716 N N . SER A 1 97 ? 12.025 9.887 1.574 1.00 89.88 97 SER A N 1
ATOM 717 C CA . SER A 1 97 ? 12.199 9.817 3.017 1.00 89.88 97 SER A CA 1
ATOM 718 C C . SER A 1 97 ? 13.460 9.037 3.370 1.00 89.88 97 SER A C 1
ATOM 720 O O . SER A 1 97 ? 13.475 7.806 3.372 1.00 89.88 97 SER A O 1
ATOM 722 N N . LEU A 1 98 ? 14.521 9.766 3.728 1.00 83.56 98 LEU A N 1
ATOM 723 C CA . LEU A 1 98 ? 15.754 9.192 4.285 1.00 83.56 98 LEU A CA 1
ATOM 724 C C . LEU A 1 98 ? 15.626 8.928 5.792 1.00 83.56 98 LEU A C 1
ATOM 726 O O . LEU A 1 98 ? 16.238 8.019 6.352 1.00 83.56 98 LEU A O 1
ATOM 730 N N . ARG A 1 99 ? 14.748 9.659 6.482 1.00 78.94 99 ARG A N 1
ATOM 731 C CA . ARG A 1 99 ? 14.526 9.550 7.933 1.00 78.94 99 ARG A CA 1
ATOM 732 C C . ARG A 1 99 ? 13.055 9.316 8.229 1.00 78.94 99 ARG A C 1
ATOM 734 O O . ARG A 1 99 ? 12.200 9.820 7.514 1.00 78.94 99 ARG A O 1
ATOM 741 N N . GLU A 1 100 ? 12.780 8.552 9.278 1.00 75.31 100 GLU A N 1
ATOM 742 C CA . GLU A 1 100 ? 11.406 8.273 9.693 1.00 75.31 100 GLU A CA 1
ATOM 743 C C . GLU A 1 100 ? 10.631 9.582 9.907 1.00 75.31 100 GLU A C 1
ATOM 745 O O . GLU A 1 100 ? 11.118 10.489 10.584 1.00 75.31 100 GLU A O 1
ATOM 750 N N . GLY A 1 101 ? 9.452 9.682 9.290 1.00 72.38 101 GLY A N 1
ATOM 751 C CA . GLY A 1 101 ? 8.568 10.844 9.400 1.00 72.38 101 GLY A CA 1
ATOM 752 C C . GLY A 1 101 ? 9.087 12.129 8.747 1.00 72.38 101 GLY A C 1
ATOM 753 O O . GLY A 1 101 ? 8.467 13.171 8.913 1.00 72.38 101 GLY A O 1
ATOM 754 N N . GLN A 1 102 ? 10.209 12.097 8.018 1.00 82.12 102 GLN A N 1
ATOM 755 C CA . GLN A 1 102 ? 10.699 13.253 7.264 1.00 82.12 102 GLN A CA 1
ATOM 756 C C . GLN A 1 102 ? 10.658 12.959 5.772 1.00 82.12 102 GLN A C 1
ATOM 758 O O . GLN A 1 102 ? 11.275 11.996 5.305 1.00 82.12 102 GLN A O 1
ATOM 763 N N . TRP A 1 103 ? 9.946 13.820 5.050 1.00 87.44 103 TRP A N 1
ATOM 764 C CA . TRP A 1 103 ? 9.792 13.775 3.604 1.00 87.44 103 TRP A CA 1
ATOM 765 C C . TRP A 1 103 ? 10.371 15.044 2.997 1.00 87.44 103 TRP A C 1
ATOM 767 O O . TRP A 1 103 ? 10.037 16.150 3.419 1.00 87.44 103 TRP A O 1
ATOM 777 N N . GLU A 1 104 ? 11.239 14.877 2.009 1.00 89.25 104 GLU A N 1
ATOM 778 C CA . GLU A 1 104 ? 11.839 15.977 1.268 1.00 89.25 104 GLU A CA 1
ATOM 779 C C . GLU A 1 104 ? 11.456 15.899 -0.203 1.00 89.25 104 GLU A C 1
ATOM 781 O O . GLU A 1 104 ? 11.354 14.816 -0.785 1.00 89.25 104 GLU A O 1
ATOM 786 N N . LEU A 1 105 ? 11.200 17.068 -0.780 1.00 91.94 105 LEU A N 1
ATOM 787 C CA . LEU A 1 105 ? 10.904 17.217 -2.194 1.00 91.94 105 LEU A CA 1
ATOM 788 C C . LEU A 1 105 ? 12.177 16.943 -2.998 1.00 91.94 105 LEU A C 1
ATOM 790 O O . LEU A 1 105 ? 13.205 17.574 -2.761 1.00 91.94 105 LEU A O 1
ATOM 794 N N . VAL A 1 106 ? 12.088 16.028 -3.958 1.00 94.81 106 VAL A N 1
ATOM 795 C CA . VAL A 1 106 ? 13.165 15.743 -4.915 1.00 94.81 106 VAL A CA 1
ATOM 796 C C . VAL A 1 106 ? 12.963 16.569 -6.178 1.00 94.81 106 VAL A C 1
ATOM 798 O O . VAL A 1 106 ? 13.887 17.226 -6.648 1.00 94.81 106 VAL A O 1
ATOM 801 N N . ALA A 1 107 ? 11.747 16.541 -6.727 1.00 95.19 107 ALA A N 1
ATOM 802 C CA . ALA A 1 107 ? 11.409 17.238 -7.959 1.00 95.19 107 ALA A CA 1
ATOM 803 C C . ALA A 1 107 ? 9.906 17.514 -8.062 1.00 95.19 107 ALA A C 1
ATOM 805 O O . ALA A 1 107 ? 9.078 16.703 -7.642 1.00 95.19 107 ALA A O 1
ATOM 806 N N . GLU A 1 108 ? 9.558 18.647 -8.666 1.00 94.81 108 GLU A N 1
ATOM 807 C CA . GLU A 1 108 ? 8.176 19.032 -8.969 1.00 94.81 108 GLU A CA 1
ATOM 808 C C . GLU A 1 108 ? 7.764 18.590 -10.379 1.00 94.81 108 GLU A C 1
ATOM 810 O O . GLU A 1 108 ? 8.615 18.343 -11.233 1.00 94.81 108 GLU A O 1
ATOM 815 N N . ASP A 1 109 ? 6.448 18.496 -10.608 1.00 92.00 109 ASP A N 1
ATOM 816 C CA . ASP A 1 109 ? 5.827 18.223 -11.914 1.00 92.00 109 ASP A CA 1
ATOM 817 C C . ASP A 1 109 ? 6.449 17.020 -12.671 1.00 92.00 109 ASP A C 1
ATOM 819 O O . ASP A 1 109 ? 6.589 17.011 -13.896 1.00 92.00 109 ASP A O 1
ATOM 823 N N . VAL A 1 110 ? 6.820 15.974 -11.925 1.00 95.06 110 VAL A N 1
ATOM 824 C CA . VAL A 1 110 ? 7.384 14.720 -12.447 1.00 95.06 110 VAL A CA 1
ATOM 825 C C . VAL A 1 110 ? 6.312 13.908 -13.174 1.00 95.06 110 VAL A C 1
ATOM 827 O O . VAL A 1 110 ? 6.568 13.351 -14.244 1.00 95.06 110 VAL A O 1
ATOM 830 N N . PHE A 1 111 ? 5.110 13.870 -12.601 1.00 96.06 111 PHE A N 1
ATOM 831 C CA . PHE A 1 111 ? 3.917 13.239 -13.156 1.00 96.06 111 PHE A CA 1
ATOM 832 C C . PHE A 1 111 ? 2.777 14.255 -13.284 1.00 96.06 111 PHE A C 1
ATOM 834 O O . PHE A 1 111 ? 2.805 15.303 -12.630 1.00 96.06 111 PHE A O 1
ATOM 841 N N . PRO A 1 112 ? 1.739 13.969 -14.093 1.00 92.62 112 PRO A N 1
ATOM 842 C CA . PRO A 1 112 ? 0.513 14.749 -14.053 1.00 92.62 112 PRO A CA 1
ATOM 843 C C . PRO A 1 112 ? -0.051 14.796 -12.629 1.00 92.62 112 PRO A C 1
ATOM 845 O O . PRO A 1 112 ? 0.025 13.824 -11.881 1.00 92.62 112 PRO A O 1
ATOM 848 N N . ARG A 1 113 ? -0.664 15.925 -12.260 1.00 86.94 113 ARG A N 1
ATOM 849 C CA . ARG A 1 113 ? -1.225 16.124 -10.910 1.00 86.94 113 ARG A CA 1
ATOM 850 C C . ARG A 1 113 ? -2.379 15.178 -10.576 1.00 86.94 113 ARG A C 1
ATOM 852 O O . ARG A 1 113 ? -2.747 15.060 -9.413 1.00 86.94 113 ARG A O 1
ATOM 859 N N . VAL A 1 114 ? -2.966 14.564 -11.600 1.00 81.38 114 VAL A N 1
ATOM 860 C CA . VAL A 1 114 ? -4.104 13.652 -11.509 1.00 81.38 114 VAL A CA 1
ATOM 861 C C . VAL A 1 114 ? -3.716 12.339 -12.175 1.00 81.38 114 VAL A C 1
ATOM 863 O O . VAL A 1 114 ? -3.195 12.346 -13.291 1.00 81.38 114 VAL A O 1
ATOM 866 N N . GLY A 1 115 ? -4.016 11.231 -11.505 1.00 80.69 115 GLY A N 1
ATOM 867 C CA . GLY A 1 115 ? -3.752 9.879 -11.984 1.00 80.69 115 GLY A CA 1
ATOM 868 C C . GLY A 1 115 ? -2.934 9.066 -10.988 1.00 80.69 115 GLY A C 1
ATOM 869 O O . GLY A 1 115 ? -2.266 9.614 -10.112 1.00 80.69 115 GLY A O 1
ATOM 870 N N . SER A 1 116 ? -3.004 7.748 -11.137 1.00 87.31 116 SER A N 1
ATOM 871 C CA . SER A 1 116 ? -2.245 6.812 -10.313 1.00 87.31 116 SER A CA 1
ATOM 872 C C . SER A 1 116 ? -0.838 6.627 -10.870 1.00 87.31 116 SER A C 1
ATOM 874 O O . SER A 1 116 ? -0.629 6.628 -12.088 1.00 87.31 116 SER A O 1
ATOM 876 N N . VAL A 1 117 ? 0.119 6.449 -9.963 1.00 93.75 117 VAL A N 1
ATOM 877 C CA . VAL A 1 117 ? 1.505 6.109 -10.282 1.00 93.75 117 VAL A CA 1
ATOM 878 C C . VAL A 1 117 ? 1.804 4.750 -9.668 1.00 93.75 117 VAL A C 1
ATOM 880 O O . VAL A 1 117 ? 1.610 4.554 -8.472 1.00 93.75 117 VAL A O 1
ATOM 883 N N . SER A 1 118 ? 2.277 3.823 -10.492 1.00 94.56 118 SER A N 1
ATOM 884 C CA . SER A 1 118 ? 2.779 2.518 -10.073 1.00 94.56 118 SER A CA 1
ATOM 885 C C . SER A 1 118 ? 4.304 2.564 -10.036 1.00 94.56 118 SER A C 1
ATOM 887 O O . SER A 1 118 ? 4.928 3.172 -10.910 1.00 94.56 118 SER A O 1
ATOM 889 N N . GLY A 1 119 ? 4.904 1.957 -9.013 1.00 94.19 119 GLY A N 1
ATOM 890 C CA . GLY A 1 119 ? 6.342 1.999 -8.782 1.00 94.19 119 GLY A CA 1
ATOM 891 C C . GLY A 1 119 ? 6.918 0.648 -8.388 1.00 94.19 119 GLY A C 1
ATOM 892 O O . GLY A 1 119 ? 6.301 -0.087 -7.620 1.00 94.19 119 GLY A O 1
ATOM 893 N N . ALA A 1 120 ? 8.118 0.348 -8.877 1.00 94.25 120 ALA A N 1
ATOM 894 C CA . ALA A 1 120 ? 8.884 -0.829 -8.490 1.00 94.25 120 ALA A CA 1
ATOM 895 C C . ALA A 1 120 ? 10.363 -0.476 -8.308 1.00 94.25 120 ALA A C 1
ATOM 897 O O . ALA A 1 120 ? 10.951 0.225 -9.134 1.00 94.25 120 ALA A O 1
ATOM 898 N N . ALA A 1 121 ? 10.965 -0.979 -7.231 1.00 92.31 121 ALA A N 1
ATOM 899 C CA . ALA A 1 121 ? 12.389 -0.817 -6.975 1.00 92.31 121 ALA A CA 1
ATOM 900 C C . ALA A 1 121 ? 13.183 -1.966 -7.607 1.00 92.31 121 ALA A C 1
ATOM 902 O O . ALA A 1 121 ? 12.806 -3.131 -7.465 1.00 92.31 121 ALA A O 1
ATOM 903 N N . LEU A 1 122 ? 14.293 -1.650 -8.273 1.00 92.31 122 LEU A N 1
ATOM 904 C CA . LEU A 1 122 ? 15.242 -2.641 -8.778 1.00 92.31 122 LEU A CA 1
ATOM 905 C C . LEU A 1 122 ? 16.648 -2.031 -8.837 1.00 92.31 122 LEU A C 1
ATOM 907 O O . LEU A 1 122 ? 16.829 -0.927 -9.334 1.00 92.31 122 LEU A O 1
ATOM 911 N N . LEU A 1 123 ? 17.651 -2.761 -8.336 1.00 88.69 123 LEU A N 1
ATOM 912 C CA . LEU A 1 123 ? 19.073 -2.372 -8.373 1.00 88.69 123 LEU A CA 1
ATOM 913 C C . LEU A 1 123 ? 19.399 -0.989 -7.770 1.00 88.69 123 LEU A C 1
ATOM 915 O O . LEU A 1 123 ? 20.389 -0.374 -8.151 1.00 88.69 123 LEU A O 1
ATOM 919 N N . GLY A 1 124 ? 18.620 -0.538 -6.784 1.00 85.62 124 GLY A N 1
ATOM 920 C CA . GLY A 1 124 ? 18.857 0.730 -6.084 1.00 85.62 124 GLY A CA 1
ATOM 921 C C . GLY A 1 124 ? 18.089 1.930 -6.640 1.00 85.62 124 GLY A C 1
ATOM 922 O O . GLY A 1 124 ? 18.079 2.975 -5.991 1.00 85.62 124 GLY A O 1
ATOM 923 N N . ASP A 1 125 ? 17.386 1.750 -7.759 1.00 92.56 125 ASP A N 1
ATOM 924 C CA . ASP A 1 125 ? 16.547 2.771 -8.381 1.00 92.56 125 ASP A CA 1
ATOM 925 C C . ASP A 1 125 ? 15.061 2.460 -8.206 1.00 92.56 125 ASP A C 1
ATOM 927 O O . ASP A 1 125 ? 14.650 1.300 -8.086 1.00 92.56 125 ASP A O 1
ATOM 931 N N . MET A 1 126 ? 14.238 3.508 -8.247 1.00 95.00 126 MET A N 1
ATOM 932 C CA . MET A 1 126 ? 12.781 3.400 -8.283 1.00 95.00 126 MET A CA 1
ATOM 933 C C . MET A 1 126 ? 12.263 3.716 -9.688 1.00 95.00 126 MET A C 1
ATOM 935 O O . MET A 1 126 ? 12.377 4.847 -10.166 1.00 95.00 126 MET A O 1
ATOM 939 N N . TYR A 1 127 ? 11.642 2.729 -10.328 1.00 96.81 127 TYR A N 1
ATOM 940 C CA . TYR A 1 127 ? 11.028 2.844 -11.649 1.00 96.81 127 TYR A CA 1
ATOM 941 C C . TYR A 1 127 ? 9.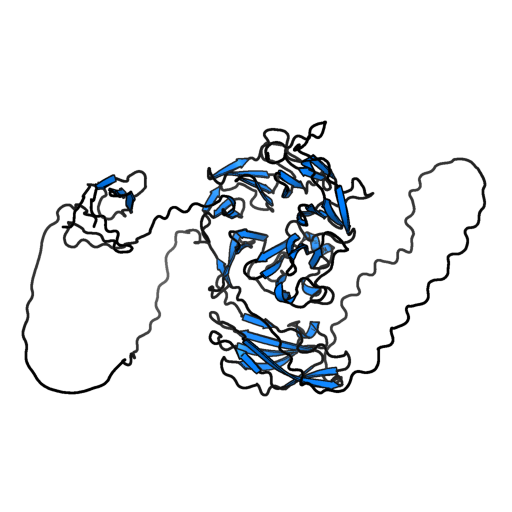544 3.141 -11.484 1.00 96.81 127 TYR A C 1
ATOM 943 O O . TYR A 1 127 ? 8.817 2.362 -10.874 1.00 96.81 127 TYR A O 1
ATOM 951 N N . LEU A 1 128 ? 9.099 4.275 -12.016 1.00 97.12 128 LEU A N 1
ATOM 952 C CA . LEU A 1 128 ? 7.762 4.824 -11.810 1.00 97.12 128 LEU A CA 1
ATOM 953 C C . LEU A 1 128 ? 7.062 4.992 -13.156 1.00 97.12 128 LEU A C 1
ATOM 955 O O . LEU A 1 128 ? 7.638 5.556 -14.089 1.00 97.12 128 LEU A O 1
ATOM 959 N N . ILE A 1 129 ? 5.805 4.571 -13.247 1.00 96.62 129 ILE A N 1
ATOM 960 C CA . ILE A 1 129 ? 4.963 4.777 -14.428 1.00 96.62 129 ILE A CA 1
ATOM 961 C C . ILE A 1 129 ? 3.579 5.281 -14.028 1.00 96.62 129 ILE A C 1
ATOM 963 O O . ILE A 1 129 ? 3.045 4.904 -12.989 1.00 96.62 129 ILE A O 1
ATOM 967 N N . GLY A 1 130 ? 2.981 6.132 -14.854 1.00 94.00 130 GLY A N 1
ATOM 968 C CA . GLY A 1 130 ? 1.655 6.685 -14.587 1.00 94.00 130 GLY A CA 1
ATOM 969 C C . GLY A 1 130 ? 1.341 7.882 -15.472 1.00 94.00 130 GLY A C 1
ATOM 970 O O . GLY A 1 130 ? 2.238 8.597 -15.916 1.00 94.00 130 GLY A O 1
ATOM 971 N N . GLY A 1 131 ? 0.057 8.097 -15.771 1.00 91.56 131 GLY A N 1
ATOM 972 C CA . GLY A 1 131 ? -0.393 9.253 -16.558 1.00 91.56 131 GLY A CA 1
ATOM 973 C C . GLY A 1 131 ? 0.267 9.394 -17.941 1.00 91.56 131 GLY A C 1
ATOM 974 O O . GLY A 1 131 ? 0.417 10.513 -18.427 1.00 91.56 131 GLY A O 1
ATOM 975 N N . GLY A 1 132 ? 0.700 8.285 -18.554 1.00 94.19 132 GLY A N 1
ATOM 976 C CA . GLY A 1 132 ? 1.405 8.270 -19.843 1.00 94.19 132 GLY A CA 1
ATOM 977 C C . GLY A 1 132 ? 2.921 8.506 -19.766 1.00 94.19 132 GLY A C 1
ATOM 978 O O . GLY A 1 132 ? 3.592 8.527 -20.800 1.00 94.19 132 GLY A O 1
ATOM 979 N N . LEU A 1 133 ? 3.475 8.703 -18.565 1.00 96.50 133 LEU A N 1
ATOM 980 C CA . LEU A 1 133 ? 4.893 8.974 -18.334 1.00 96.50 133 LEU A CA 1
ATOM 981 C C . LEU A 1 133 ? 5.592 7.790 -17.665 1.00 96.50 133 LEU A C 1
ATOM 983 O O . LEU A 1 133 ? 4.985 7.032 -16.910 1.00 96.50 133 LEU A O 1
ATOM 987 N N . ALA A 1 134 ? 6.893 7.680 -17.920 1.00 97.62 134 ALA A N 1
ATOM 988 C CA . ALA A 1 134 ? 7.801 6.728 -17.298 1.00 97.62 134 ALA A CA 1
ATOM 989 C C . ALA A 1 134 ? 9.050 7.458 -16.787 1.00 97.62 134 ALA A C 1
ATOM 991 O O . ALA A 1 134 ? 9.715 8.190 -17.532 1.00 97.62 134 ALA A O 1
ATOM 992 N N . LYS A 1 135 ? 9.372 7.267 -15.509 1.00 97.50 135 LYS A N 1
ATOM 993 C CA . LYS A 1 135 ? 10.440 7.969 -14.793 1.00 97.50 135 LYS A CA 1
ATOM 994 C C . LYS A 1 135 ? 11.293 6.985 -14.001 1.00 97.50 135 LYS A C 1
ATOM 996 O O . LYS A 1 135 ? 10.792 5.960 -13.550 1.00 97.50 135 LYS A O 1
ATOM 1001 N N . VAL A 1 136 ? 12.564 7.323 -13.819 1.00 97.06 136 VAL A N 1
ATOM 1002 C CA . VAL A 1 136 ? 13.473 6.618 -12.904 1.00 97.06 136 VAL A CA 1
ATOM 1003 C C . VAL A 1 136 ? 13.963 7.618 -11.878 1.00 97.06 136 VAL A C 1
ATOM 1005 O O . VAL A 1 136 ? 14.370 8.722 -12.246 1.00 97.06 136 VAL A O 1
ATOM 1008 N N . TYR A 1 137 ? 13.888 7.247 -10.610 1.00 96.75 137 TYR A N 1
ATOM 1009 C CA . TYR A 1 137 ? 14.497 7.982 -9.515 1.00 96.75 137 TYR A CA 1
ATOM 1010 C C . TYR A 1 137 ? 15.717 7.211 -9.008 1.00 96.75 137 TYR A C 1
ATOM 1012 O O . TYR A 1 137 ? 15.577 6.073 -8.556 1.00 96.75 137 TYR A O 1
ATOM 1020 N N . ASP A 1 138 ? 16.879 7.858 -9.082 1.00 92.94 138 ASP A N 1
ATOM 1021 C CA . ASP A 1 138 ? 18.145 7.370 -8.538 1.00 92.94 138 ASP A CA 1
ATOM 1022 C C . ASP A 1 138 ? 18.296 7.890 -7.106 1.00 92.94 138 ASP A C 1
ATOM 1024 O O . ASP A 1 138 ? 18.374 9.101 -6.853 1.00 92.94 138 ASP A O 1
ATOM 1028 N N . ALA A 1 139 ? 18.314 6.960 -6.151 1.00 85.81 139 ALA A N 1
ATOM 1029 C CA . ALA A 1 139 ? 18.384 7.291 -4.736 1.00 85.81 139 ALA A CA 1
ATOM 1030 C C . ALA A 1 139 ? 19.780 7.728 -4.265 1.00 85.81 139 ALA A C 1
ATOM 1032 O O . ALA A 1 139 ? 19.874 8.420 -3.246 1.00 85.81 139 ALA A O 1
ATOM 1033 N N . ILE A 1 140 ? 20.838 7.354 -4.991 1.00 84.94 140 ILE A N 1
ATOM 1034 C CA . ILE A 1 140 ? 22.228 7.716 -4.700 1.00 84.94 140 ILE A CA 1
ATOM 1035 C C . ILE A 1 140 ? 22.474 9.156 -5.143 1.00 84.94 140 ILE A C 1
ATOM 1037 O O . ILE A 1 140 ? 22.851 9.996 -4.324 1.00 84.94 140 ILE A O 1
ATOM 1041 N N . ASP A 1 141 ? 22.201 9.448 -6.414 1.00 88.44 141 ASP A N 1
ATOM 1042 C CA . ASP A 1 141 ? 22.442 10.771 -6.994 1.00 88.44 141 ASP A CA 1
ATOM 1043 C C . ASP A 1 141 ? 21.342 11.779 -6.629 1.00 88.44 141 ASP A C 1
ATOM 1045 O O . ASP A 1 141 ? 21.517 12.986 -6.801 1.00 88.44 141 ASP A O 1
ATOM 1049 N N . ASN A 1 142 ? 20.217 11.303 -6.082 1.00 89.31 142 ASN A N 1
ATOM 1050 C CA . ASN A 1 142 ? 19.030 12.099 -5.774 1.00 89.31 142 ASN A CA 1
ATOM 1051 C C . ASN A 1 142 ? 18.479 12.837 -7.001 1.00 89.31 142 ASN A C 1
ATOM 1053 O O . ASN A 1 142 ? 18.168 14.030 -6.949 1.00 89.31 142 ASN A O 1
ATOM 1057 N N . THR A 1 143 ? 18.379 12.136 -8.124 1.00 94.06 143 THR A N 1
ATOM 1058 C CA . THR A 1 143 ? 17.884 12.723 -9.369 1.00 94.06 143 THR A CA 1
ATOM 1059 C C . THR A 1 143 ? 16.726 11.920 -9.929 1.00 94.06 143 THR A C 1
ATOM 1061 O O . THR A 1 143 ? 16.597 10.720 -9.695 1.00 94.06 143 THR A O 1
ATOM 1064 N N . VAL A 1 144 ? 15.851 12.604 -10.664 1.00 96.81 144 VAL A N 1
ATOM 1065 C CA . VAL A 1 144 ? 14.779 11.966 -11.424 1.00 96.81 144 VAL A CA 1
ATOM 1066 C C . VAL A 1 144 ? 14.996 12.210 -12.911 1.00 96.81 144 VAL A C 1
ATOM 1068 O O . VAL A 1 144 ? 15.196 13.342 -13.355 1.00 96.81 144 VAL A O 1
ATOM 1071 N N . GLY A 1 145 ? 14.953 11.134 -13.686 1.00 96.19 145 GLY A N 1
ATOM 1072 C CA . GLY A 1 145 ? 15.130 11.142 -15.130 1.00 96.19 145 GLY A CA 1
ATOM 1073 C C . GLY A 1 145 ? 13.949 10.517 -15.862 1.00 96.19 145 GLY A C 1
ATOM 1074 O O . GLY A 1 145 ? 13.100 9.841 -15.281 1.00 96.19 145 GLY A O 1
ATOM 1075 N N . ASN A 1 146 ? 13.896 10.735 -17.175 1.00 97.00 146 ASN A N 1
ATOM 1076 C CA . ASN A 1 146 ? 13.003 9.971 -18.042 1.00 97.00 146 ASN A CA 1
ATOM 1077 C C . ASN A 1 146 ? 13.484 8.525 -18.116 1.00 97.00 146 ASN A C 1
ATOM 1079 O O . ASN A 1 146 ? 14.644 8.283 -18.452 1.00 97.00 146 ASN A O 1
ATOM 1083 N N . TYR A 1 147 ? 12.581 7.572 -17.909 1.00 96.94 147 TYR A N 1
ATOM 1084 C CA . TYR A 1 147 ? 12.905 6.177 -18.151 1.00 96.94 147 TYR A CA 1
ATOM 1085 C C . TYR A 1 147 ? 12.940 5.916 -19.656 1.00 96.94 147 TYR A C 1
ATOM 1087 O O . TYR A 1 147 ? 11.917 5.929 -20.340 1.00 96.94 147 TYR A O 1
ATOM 1095 N N . THR A 1 148 ? 14.148 5.755 -20.184 1.00 95.56 148 THR A N 1
ATOM 1096 C CA . THR A 1 148 ? 14.386 5.496 -21.604 1.00 95.56 148 THR A CA 1
ATOM 1097 C C . THR A 1 148 ? 15.319 4.296 -21.703 1.00 95.56 148 THR A C 1
ATOM 1099 O O . THR A 1 148 ? 16.518 4.485 -21.498 1.00 95.56 148 THR A O 1
ATOM 1102 N N . PRO A 1 149 ? 14.791 3.084 -21.966 1.00 95.06 149 PRO A N 1
ATOM 1103 C CA . PRO A 1 149 ? 15.604 1.886 -22.149 1.00 95.06 149 PRO A CA 1
ATOM 1104 C C . PRO A 1 149 ? 16.756 2.138 -23.127 1.00 95.06 149 PRO A C 1
ATOM 1106 O O . PRO A 1 149 ? 16.594 2.847 -24.123 1.00 95.06 149 PRO A O 1
ATOM 1109 N N . THR A 1 150 ? 17.929 1.583 -22.832 1.00 95.12 150 THR A N 1
ATOM 1110 C CA . THR A 1 150 ? 19.087 1.653 -23.735 1.00 95.12 150 THR A CA 1
ATOM 1111 C C . THR A 1 150 ? 18.914 0.706 -24.917 1.00 95.12 150 THR A C 1
ATOM 1113 O O . THR A 1 150 ? 19.438 0.978 -25.998 1.00 95.12 150 THR A O 1
ATOM 1116 N N . VAL A 1 151 ? 18.171 -0.386 -24.711 1.00 93.56 151 VAL A N 1
ATOM 1117 C CA . VAL A 1 151 ? 17.882 -1.420 -25.703 1.00 93.56 151 VAL A CA 1
ATOM 1118 C C . VAL A 1 151 ? 16.381 -1.726 -25.676 1.00 93.56 151 VAL A C 1
ATOM 1120 O O . VAL A 1 151 ? 15.811 -2.020 -24.625 1.00 93.56 151 VAL A O 1
ATOM 1123 N N . GLY A 1 152 ? 15.728 -1.640 -26.837 1.00 92.38 152 GLY A N 1
ATOM 1124 C CA . GLY A 1 152 ? 14.274 -1.774 -26.968 1.00 92.38 152 GLY A CA 1
ATOM 1125 C C . GLY A 1 152 ? 13.493 -0.486 -26.677 1.00 92.38 152 GLY A C 1
ATOM 1126 O O . GLY A 1 152 ? 14.042 0.615 -26.675 1.00 92.38 152 GLY A O 1
ATOM 1127 N N . ALA A 1 153 ? 12.183 -0.628 -26.478 1.00 93.44 153 ALA A N 1
ATOM 1128 C CA . ALA A 1 153 ? 11.266 0.464 -26.159 1.00 93.44 153 ALA A CA 1
ATOM 1129 C C . ALA A 1 153 ? 10.257 0.010 -25.099 1.00 93.44 153 ALA A C 1
ATOM 1131 O O . ALA A 1 153 ? 9.853 -1.154 -25.087 1.00 93.44 153 ALA A O 1
ATOM 1132 N N . LEU A 1 154 ? 9.843 0.928 -24.223 1.00 95.12 154 LEU A N 1
ATOM 1133 C CA . LEU A 1 154 ? 8.775 0.656 -23.265 1.00 95.12 154 LEU A CA 1
ATOM 1134 C C . LEU A 1 154 ? 7.462 0.342 -24.000 1.00 95.12 154 LEU A C 1
ATOM 1136 O O . LEU A 1 154 ? 7.245 0.823 -25.119 1.00 95.12 154 LEU A O 1
ATOM 1140 N N . PRO A 1 155 ? 6.553 -0.421 -23.377 1.00 92.50 155 PRO A N 1
ATOM 1141 C CA . PRO A 1 155 ? 5.278 -0.728 -24.005 1.00 92.50 155 PRO A CA 1
ATOM 1142 C C . PRO A 1 155 ? 4.461 0.541 -24.296 1.00 92.50 155 PRO A C 1
ATOM 1144 O O . PRO A 1 155 ? 4.321 1.422 -23.446 1.00 92.50 155 PRO A O 1
ATOM 1147 N N . GLY A 1 156 ? 3.978 0.667 -25.534 1.00 92.12 156 GLY A N 1
ATOM 1148 C CA . GLY A 1 156 ? 3.253 1.853 -26.006 1.00 92.12 156 GLY A CA 1
ATOM 1149 C C . GLY A 1 156 ? 4.077 3.148 -26.054 1.00 92.12 156 GLY A C 1
ATOM 1150 O O . GLY A 1 156 ? 3.511 4.239 -26.139 1.00 92.12 156 GLY A O 1
ATOM 1151 N N . GLN A 1 157 ? 5.410 3.069 -25.996 1.00 94.25 157 GLN A N 1
ATOM 1152 C CA . GLN A 1 157 ? 6.277 4.244 -26.036 1.00 94.25 157 GLN A CA 1
ATOM 1153 C C . GLN A 1 157 ? 6.166 4.998 -27.370 1.00 94.25 157 GLN A C 1
ATOM 1155 O O . GLN A 1 157 ? 6.444 4.456 -28.438 1.00 94.25 157 GLN A O 1
ATOM 1160 N N . THR A 1 158 ? 5.857 6.297 -27.302 1.00 93.56 158 THR A N 1
ATOM 1161 C CA . THR A 1 158 ? 5.852 7.199 -28.475 1.00 93.56 158 THR A CA 1
ATOM 1162 C C . THR A 1 158 ? 6.980 8.234 -28.453 1.00 93.56 158 THR A C 1
ATOM 1164 O O . THR A 1 158 ? 7.316 8.816 -29.481 1.00 93.56 158 THR A O 1
ATOM 1167 N N . ALA A 1 159 ? 7.565 8.476 -27.278 1.00 94.50 159 ALA A N 1
ATOM 1168 C CA . ALA A 1 159 ? 8.677 9.394 -27.038 1.00 94.50 159 ALA A CA 1
ATOM 1169 C C . ALA A 1 159 ? 9.519 8.930 -25.824 1.00 94.50 159 ALA A C 1
ATOM 1171 O O . ALA A 1 159 ? 9.054 8.101 -25.036 1.00 94.50 159 ALA A O 1
ATOM 1172 N N . PRO A 1 160 ? 10.754 9.427 -25.626 1.00 93.44 160 PRO A N 1
ATOM 1173 C CA . PRO A 1 160 ? 11.544 9.130 -24.425 1.00 93.44 160 PRO A CA 1
ATOM 1174 C C . PRO A 1 160 ? 10.780 9.443 -23.128 1.00 93.44 160 PRO A C 1
ATOM 1176 O O . PRO A 1 160 ? 10.219 10.531 -22.998 1.00 93.44 160 PRO A O 1
ATOM 1179 N N . GLY A 1 161 ? 10.760 8.507 -22.172 1.00 95.12 161 GLY A N 1
ATOM 1180 C CA . GLY A 1 161 ? 10.035 8.671 -20.905 1.00 95.12 161 GLY A CA 1
ATOM 1181 C C . GLY A 1 161 ? 8.508 8.590 -21.003 1.00 95.12 161 GLY A C 1
ATOM 1182 O O . GLY A 1 161 ? 7.829 9.150 -20.145 1.00 95.12 161 GLY A O 1
ATOM 1183 N N . THR A 1 162 ? 7.958 7.939 -22.034 1.00 96.69 162 THR A N 1
ATOM 1184 C CA . THR A 1 162 ? 6.507 7.701 -22.179 1.00 96.69 162 THR A CA 1
ATOM 1185 C C . THR A 1 162 ? 6.199 6.210 -22.216 1.00 96.69 162 THR A C 1
ATOM 1187 O O . THR A 1 162 ? 7.010 5.424 -22.702 1.00 96.69 162 THR A O 1
ATOM 1190 N N . THR A 1 163 ? 5.037 5.825 -21.696 1.00 96.31 163 THR A N 1
ATOM 1191 C CA . THR A 1 163 ? 4.533 4.444 -21.709 1.00 96.31 163 THR A CA 1
ATOM 1192 C C . THR A 1 163 ? 3.016 4.459 -21.561 1.00 96.31 163 THR A C 1
ATOM 1194 O O . THR A 1 163 ? 2.472 5.362 -20.924 1.00 96.31 163 THR A O 1
ATOM 1197 N N . THR A 1 164 ? 2.327 3.477 -22.133 1.00 95.38 164 THR A N 1
ATOM 1198 C CA . THR A 1 164 ? 0.886 3.261 -21.906 1.00 95.38 164 THR A CA 1
ATOM 1199 C C . THR A 1 164 ? 0.616 2.257 -20.790 1.00 95.38 164 THR A C 1
ATOM 1201 O O . THR A 1 164 ? -0.529 2.117 -20.360 1.00 95.38 164 THR A O 1
ATOM 1204 N N . ALA A 1 165 ? 1.652 1.566 -20.305 1.00 94.94 165 ALA A N 1
ATOM 1205 C CA . ALA A 1 165 ? 1.534 0.671 -19.167 1.00 94.94 165 ALA A CA 1
ATOM 1206 C C . ALA A 1 165 ? 1.097 1.439 -17.911 1.00 94.94 165 ALA A C 1
ATOM 1208 O O . ALA A 1 165 ? 1.515 2.574 -17.666 1.00 94.94 165 ALA A O 1
ATOM 1209 N N . THR A 1 166 ? 0.262 0.798 -17.098 1.00 93.88 166 THR A N 1
ATOM 1210 C CA . THR A 1 166 ? -0.287 1.386 -15.867 1.00 93.88 166 THR A CA 1
ATOM 1211 C C . THR A 1 166 ? 0.187 0.667 -14.609 1.00 93.88 166 THR A C 1
ATOM 1213 O O . THR A 1 166 ? -0.014 1.176 -13.511 1.00 93.88 166 THR A O 1
ATOM 1216 N N . MET A 1 167 ? 0.807 -0.508 -14.753 1.00 94.44 167 MET A N 1
ATOM 1217 C CA . MET A 1 167 ? 1.314 -1.326 -13.651 1.00 94.44 167 MET A CA 1
ATOM 1218 C C . MET A 1 167 ? 2.762 -1.736 -13.901 1.00 94.44 167 MET A C 1
ATOM 1220 O O . MET A 1 167 ? 3.091 -2.193 -14.999 1.00 94.44 167 MET A O 1
ATOM 1224 N N . VAL A 1 168 ? 3.601 -1.604 -12.873 1.00 96.06 168 VAL A N 1
ATOM 1225 C CA . VAL A 1 168 ? 4.969 -2.124 -12.843 1.00 96.06 168 VAL A CA 1
ATOM 1226 C C . VAL A 1 168 ? 5.218 -2.863 -11.531 1.00 96.06 168 VAL A C 1
ATOM 1228 O O . VAL A 1 168 ? 4.811 -2.408 -10.465 1.00 96.06 168 VAL A O 1
ATOM 1231 N N . VAL A 1 169 ? 5.884 -4.014 -11.599 1.00 95.25 169 VAL A N 1
ATOM 1232 C CA . VAL A 1 169 ? 6.319 -4.777 -10.422 1.00 95.25 169 VAL A CA 1
ATOM 1233 C C . VAL A 1 169 ? 7.690 -5.394 -10.677 1.00 95.25 169 VAL A C 1
ATOM 1235 O O . VAL A 1 169 ? 8.046 -5.670 -11.820 1.00 95.25 169 VAL A O 1
ATOM 1238 N N . GLU A 1 170 ? 8.461 -5.629 -9.621 1.00 94.12 170 GLU A N 1
ATOM 1239 C CA . GLU A 1 170 ? 9.665 -6.457 -9.699 1.00 94.12 170 GLU A CA 1
ATOM 1240 C C . GLU A 1 170 ? 9.284 -7.943 -9.625 1.00 94.12 170 GLU A C 1
ATOM 1242 O O . GLU A 1 170 ? 8.457 -8.358 -8.807 1.00 94.12 170 GLU A O 1
ATOM 1247 N N . HIS A 1 171 ? 9.877 -8.753 -10.499 1.00 93.56 171 HIS A N 1
ATOM 1248 C CA . HIS A 1 171 ? 9.742 -10.198 -10.464 1.00 93.56 171 HIS A CA 1
ATOM 1249 C C . HIS A 1 171 ? 11.036 -10.894 -10.892 1.00 93.56 171 HIS A C 1
ATOM 1251 O O . HIS A 1 171 ? 11.497 -10.743 -12.023 1.00 93.56 171 HIS A O 1
ATOM 1257 N N . LEU A 1 172 ? 11.576 -11.729 -9.998 1.00 91.88 172 LEU A N 1
ATOM 1258 C CA . LEU A 1 172 ? 12.754 -12.570 -10.241 1.00 91.88 172 LEU A CA 1
ATOM 1259 C C . LEU A 1 172 ? 13.993 -11.791 -10.720 1.00 91.88 172 LEU A C 1
ATOM 1261 O O . LEU A 1 172 ? 14.831 -12.365 -11.405 1.00 91.88 172 LEU A O 1
ATOM 1265 N N . GLY A 1 173 ? 14.141 -10.524 -10.335 1.00 91.25 173 GLY A N 1
ATOM 1266 C CA . GLY A 1 173 ? 15.269 -9.664 -10.687 1.00 91.25 173 GLY A CA 1
ATOM 1267 C C . GLY A 1 173 ? 15.078 -8.840 -11.963 1.00 91.25 173 GLY A C 1
ATOM 1268 O O . GLY A 1 173 ? 16.052 -8.276 -12.456 1.00 91.25 173 GLY A O 1
ATOM 1269 N N . GLY A 1 174 ? 13.868 -8.759 -12.518 1.00 94.31 174 GLY A N 1
ATOM 1270 C CA . GLY A 1 174 ? 13.538 -7.822 -13.595 1.00 94.31 174 GLY A CA 1
ATOM 1271 C C . GLY A 1 174 ? 12.222 -7.092 -13.353 1.00 94.31 174 GLY A C 1
ATOM 1272 O O . GLY A 1 174 ? 11.466 -7.428 -12.442 1.00 94.31 174 GLY A O 1
ATOM 1273 N N . LEU A 1 175 ? 11.957 -6.067 -14.160 1.00 96.75 175 LEU A N 1
ATOM 1274 C CA . LEU A 1 175 ? 10.711 -5.307 -14.105 1.00 96.75 175 LEU A CA 1
ATOM 1275 C C . LEU A 1 175 ? 9.680 -5.937 -15.034 1.00 96.75 175 LEU A C 1
ATOM 1277 O O . LEU A 1 175 ? 10.008 -6.340 -16.150 1.00 96.75 175 LEU A O 1
ATOM 1281 N N . VAL A 1 176 ? 8.431 -5.986 -14.583 1.00 95.94 176 VAL A N 1
ATOM 1282 C CA . VAL A 1 176 ? 7.295 -6.496 -15.350 1.00 95.94 176 VAL A CA 1
ATOM 1283 C C . VAL A 1 176 ? 6.254 -5.401 -15.510 1.00 95.94 176 VAL A C 1
ATOM 1285 O O . VAL A 1 176 ? 5.782 -4.851 -14.517 1.00 95.94 176 VAL A O 1
ATOM 1288 N N . PHE A 1 177 ? 5.875 -5.120 -16.755 1.00 95.88 177 PHE A N 1
ATOM 1289 C CA . PHE A 1 177 ? 4.883 -4.116 -17.129 1.00 95.88 177 PHE A CA 1
ATOM 1290 C C . PHE A 1 177 ? 3.588 -4.768 -17.612 1.00 95.88 177 PHE A C 1
ATOM 1292 O O . PHE A 1 177 ? 3.622 -5.753 -18.354 1.00 95.88 177 PHE A O 1
ATOM 1299 N N . ALA A 1 178 ? 2.450 -4.188 -17.230 1.00 94.69 178 ALA A N 1
ATOM 1300 C CA . ALA A 1 178 ? 1.122 -4.599 -17.686 1.00 94.69 178 ALA A CA 1
ATOM 1301 C C . ALA A 1 178 ? 0.128 -3.421 -17.722 1.00 94.69 178 ALA A C 1
ATOM 1303 O O . ALA A 1 178 ? 0.441 -2.295 -17.325 1.00 94.69 178 ALA A O 1
ATOM 1304 N N . GLY A 1 179 ? -1.097 -3.701 -18.180 1.00 91.25 179 GLY A N 1
ATOM 1305 C CA . GLY A 1 179 ? -2.221 -2.756 -18.133 1.00 91.25 179 GLY A CA 1
ATOM 1306 C C . GLY A 1 179 ? -2.323 -1.806 -19.325 1.00 91.25 179 GLY A C 1
ATOM 1307 O O . GLY A 1 179 ? -3.058 -0.826 -19.257 1.00 91.25 179 GLY A O 1
ATOM 1308 N N . MET A 1 180 ? -1.605 -2.086 -20.416 1.00 91.75 180 MET A N 1
ATOM 1309 C CA . MET A 1 180 ? -1.689 -1.297 -21.648 1.00 91.75 180 MET A CA 1
ATOM 1310 C C . MET A 1 180 ? -3.094 -1.425 -22.264 1.00 91.75 180 MET A C 1
ATOM 1312 O O . MET A 1 180 ? -3.549 -2.551 -22.477 1.00 91.75 180 MET A O 1
ATOM 1316 N N . PRO A 1 181 ? -3.791 -0.325 -22.598 1.00 88.25 181 PRO A N 1
ATOM 1317 C CA . PRO A 1 181 ? -5.111 -0.391 -23.228 1.00 88.25 181 PRO A CA 1
ATOM 1318 C C . PRO A 1 181 ? -5.126 -1.139 -24.572 1.00 88.25 181 PRO A C 1
ATOM 1320 O O . PRO A 1 181 ? -6.080 -1.855 -24.874 1.00 88.25 181 PRO A O 1
ATOM 1323 N N . GLU A 1 182 ? -4.071 -0.988 -25.374 1.00 87.31 182 GLU A N 1
ATOM 1324 C CA . GLU A 1 182 ? -3.899 -1.619 -26.687 1.00 87.31 182 GLU A CA 1
ATOM 1325 C C . GLU A 1 182 ? -3.550 -3.111 -26.611 1.00 87.31 182 GLU A C 1
ATOM 1327 O O . GLU A 1 182 ? -3.873 -3.867 -27.526 1.00 87.31 182 GLU A O 1
ATOM 1332 N N . GLU A 1 183 ? -2.943 -3.542 -25.504 1.00 86.81 183 GLU A N 1
ATOM 1333 C CA . GLU A 1 183 ? -2.462 -4.907 -25.275 1.00 86.81 183 GLU A CA 1
ATOM 1334 C C . GLU A 1 183 ? -2.806 -5.376 -23.858 1.00 86.81 183 GLU A C 1
ATOM 1336 O O . GLU A 1 183 ? -1.961 -5.788 -23.063 1.00 86.81 183 GLU A O 1
ATOM 1341 N N . SER A 1 184 ? -4.097 -5.318 -23.539 1.00 88.56 184 SER A N 1
ATOM 1342 C CA . SER A 1 184 ? -4.604 -5.517 -22.173 1.00 88.56 184 SER A CA 1
ATOM 1343 C C . SER A 1 184 ? -4.365 -6.907 -21.566 1.00 88.56 184 SER A C 1
ATOM 1345 O O . SER A 1 184 ? -4.573 -7.092 -20.368 1.00 88.56 184 SER A O 1
ATOM 1347 N N . LEU A 1 185 ? -3.926 -7.878 -22.371 1.00 90.00 185 LEU A N 1
ATOM 1348 C CA . LEU A 1 185 ? -3.654 -9.260 -21.962 1.00 90.00 185 LEU A CA 1
ATOM 1349 C C . LEU A 1 185 ? -2.159 -9.566 -21.837 1.00 90.00 185 LEU A C 1
ATOM 1351 O O . LEU A 1 185 ? -1.797 -10.659 -21.401 1.00 90.00 185 LEU A O 1
ATOM 1355 N N . THR A 1 186 ? -1.295 -8.647 -22.258 1.00 89.75 186 THR A N 1
ATOM 1356 C CA . THR A 1 186 ? 0.137 -8.897 -22.404 1.00 89.75 186 THR A CA 1
ATOM 1357 C C . THR A 1 186 ? 0.896 -8.397 -21.184 1.00 89.75 186 THR A C 1
ATOM 1359 O O . THR A 1 186 ? 0.576 -7.348 -20.622 1.00 89.75 186 THR A O 1
ATOM 1362 N N . ILE A 1 187 ? 1.933 -9.137 -20.795 1.00 92.31 187 ILE A N 1
ATOM 1363 C CA . ILE A 1 187 ? 2.956 -8.666 -19.866 1.00 92.31 187 ILE A CA 1
ATOM 1364 C C . ILE A 1 187 ? 4.318 -8.618 -20.553 1.00 92.31 187 ILE A C 1
ATOM 1366 O O . ILE A 1 187 ? 4.655 -9.483 -21.367 1.00 92.31 187 ILE A O 1
ATOM 1370 N N . TYR A 1 188 ? 5.093 -7.601 -20.195 1.00 94.06 188 TYR A N 1
ATOM 1371 C CA . TYR A 1 188 ? 6.429 -7.340 -20.718 1.00 94.06 188 TYR A CA 1
ATOM 1372 C C . TYR A 1 188 ? 7.433 -7.418 -19.576 1.00 94.06 188 TYR A C 1
ATOM 1374 O O . TYR A 1 188 ? 7.320 -6.651 -18.626 1.00 94.06 188 TYR A O 1
ATOM 1382 N N . GLY A 1 189 ? 8.405 -8.320 -19.663 1.00 94.69 189 GLY A N 1
ATOM 1383 C CA . GLY A 1 189 ? 9.501 -8.428 -18.707 1.00 94.69 189 GLY A CA 1
ATOM 1384 C C . GLY A 1 189 ? 10.798 -7.865 -19.274 1.00 94.69 189 GLY A C 1
ATOM 1385 O O . GLY A 1 189 ? 11.206 -8.254 -20.371 1.00 94.69 189 GLY A O 1
ATOM 1386 N N . THR A 1 190 ? 11.478 -6.998 -18.523 1.00 96.69 190 THR A N 1
ATOM 1387 C CA . THR A 1 190 ? 12.855 -6.589 -18.844 1.00 96.69 190 THR A CA 1
ATOM 1388 C C . THR A 1 190 ? 13.805 -7.759 -18.673 1.00 96.69 190 THR A C 1
ATOM 1390 O O . THR A 1 190 ? 13.488 -8.745 -18.000 1.00 96.69 190 THR A O 1
ATOM 1393 N N . ARG A 1 191 ? 15.008 -7.626 -19.227 1.00 94.44 191 ARG A N 1
ATOM 1394 C CA . ARG A 1 191 ? 16.110 -8.554 -19.002 1.00 94.44 191 ARG A CA 1
ATOM 1395 C C . ARG A 1 191 ? 16.383 -8.740 -17.508 1.00 94.44 191 ARG A C 1
ATOM 1397 O O . ARG A 1 191 ? 16.239 -7.822 -16.698 1.00 94.44 191 ARG A O 1
ATOM 1404 N N . LEU A 1 192 ? 16.817 -9.948 -17.155 1.00 93.94 192 LEU A N 1
ATOM 1405 C CA . LEU A 1 192 ? 17.219 -10.281 -15.795 1.00 93.94 192 LEU A CA 1
ATOM 1406 C C . LEU A 1 192 ? 18.387 -9.394 -15.337 1.00 93.94 192 LEU A C 1
ATOM 1408 O O . LEU A 1 192 ? 19.452 -9.415 -15.956 1.00 93.94 192 LEU A O 1
ATOM 1412 N N . ASN A 1 193 ? 18.204 -8.691 -14.218 1.00 93.00 193 ASN A N 1
ATOM 1413 C CA . ASN A 1 193 ? 19.153 -7.744 -13.623 1.00 93.00 193 ASN A CA 1
ATOM 1414 C C . ASN A 1 193 ? 19.601 -6.617 -14.569 1.00 93.00 193 ASN A C 1
ATOM 1416 O O . ASN A 1 193 ? 20.668 -6.040 -14.371 1.00 93.00 193 ASN A O 1
ATOM 1420 N N . ASP A 1 194 ? 18.811 -6.312 -15.596 1.00 94.56 194 ASP A N 1
ATOM 1421 C CA . ASP A 1 194 ? 19.060 -5.186 -16.489 1.00 94.56 194 ASP A CA 1
ATOM 1422 C C . ASP A 1 194 ? 17.716 -4.549 -16.881 1.00 94.56 194 ASP A C 1
ATOM 1424 O O . ASP A 1 194 ? 17.100 -4.930 -17.880 1.00 94.56 194 ASP A O 1
ATOM 1428 N N . PRO A 1 195 ? 17.217 -3.594 -16.074 1.00 94.75 195 PRO A N 1
ATOM 1429 C CA . PRO A 1 195 ? 15.971 -2.889 -16.364 1.00 94.75 195 PRO A CA 1
ATOM 1430 C C . PRO A 1 195 ? 16.035 -2.029 -17.631 1.00 94.75 195 PRO A C 1
ATOM 1432 O O . PRO A 1 195 ? 14.999 -1.549 -18.084 1.00 94.75 195 PRO A O 1
ATOM 1435 N N . MET A 1 196 ? 17.213 -1.796 -18.213 1.00 95.81 196 MET A N 1
ATOM 1436 C CA . MET A 1 196 ? 17.367 -0.926 -19.381 1.00 95.81 196 MET A CA 1
ATOM 1437 C C . MET A 1 196 ? 17.306 -1.689 -20.712 1.00 95.81 196 MET A C 1
ATOM 1439 O O . MET A 1 196 ? 17.278 -1.047 -21.763 1.00 95.81 196 MET A O 1
ATOM 1443 N N . ASP A 1 197 ? 17.243 -3.024 -20.672 1.00 95.00 197 ASP A N 1
ATOM 1444 C CA . ASP A 1 197 ? 17.076 -3.899 -21.835 1.00 95.00 197 ASP A CA 1
ATOM 1445 C C . ASP A 1 197 ? 15.683 -4.549 -21.818 1.00 95.00 197 ASP A C 1
ATOM 1447 O O . ASP A 1 197 ? 15.361 -5.377 -20.960 1.00 95.00 197 ASP A O 1
ATOM 1451 N N . ILE A 1 198 ? 14.838 -4.155 -22.773 1.00 93.12 198 ILE A N 1
ATOM 1452 C CA . ILE A 1 198 ? 13.477 -4.683 -22.961 1.00 93.12 198 ILE A CA 1
ATOM 1453 C C . ILE A 1 198 ? 13.272 -5.267 -24.368 1.00 93.12 198 ILE A C 1
ATOM 1455 O O . ILE A 1 198 ? 12.164 -5.653 -24.741 1.00 93.12 198 ILE A O 1
ATOM 1459 N N . GLU A 1 199 ? 14.325 -5.351 -25.183 1.00 92.06 199 GLU A N 1
ATOM 1460 C CA . GLU A 1 199 ? 14.207 -5.874 -26.542 1.00 92.06 199 GLU A CA 1
ATOM 1461 C C . GLU A 1 199 ? 14.091 -7.398 -26.523 1.00 92.06 199 GLU A C 1
ATOM 1463 O O . GLU A 1 199 ? 15.031 -8.118 -26.187 1.00 92.06 199 GLU A O 1
ATOM 1468 N N . VAL A 1 200 ? 12.927 -7.909 -26.925 1.00 86.94 200 VAL A N 1
ATOM 1469 C CA . VAL A 1 200 ? 12.720 -9.354 -27.036 1.00 86.94 200 VAL A CA 1
ATOM 1470 C C . VAL A 1 200 ? 13.530 -9.889 -28.221 1.00 86.94 200 VAL A C 1
ATOM 1472 O O . VAL A 1 200 ? 13.244 -9.536 -29.370 1.00 86.94 200 VAL A O 1
ATOM 1475 N N . PRO A 1 201 ? 14.524 -10.764 -27.992 1.00 82.56 201 PRO A N 1
ATOM 1476 C CA . PRO A 1 201 ? 15.313 -11.319 -29.079 1.00 82.56 201 PRO A CA 1
ATOM 1477 C C . PRO A 1 201 ? 14.497 -12.340 -29.879 1.00 82.56 201 PRO A C 1
ATOM 1479 O O . PRO A 1 201 ? 13.657 -13.059 -29.342 1.00 82.56 201 PRO A O 1
ATOM 1482 N N . ALA A 1 202 ? 14.818 -12.493 -31.167 1.00 80.19 202 ALA A N 1
ATOM 1483 C CA . ALA A 1 202 ? 14.180 -13.494 -32.032 1.00 80.19 202 ALA A CA 1
ATOM 1484 C C . ALA A 1 202 ? 14.389 -14.948 -31.557 1.00 80.19 202 ALA A C 1
ATOM 1486 O O . ALA A 1 202 ? 13.621 -15.840 -31.916 1.00 80.19 202 ALA A O 1
ATOM 1487 N N . VAL A 1 203 ? 15.441 -15.194 -30.772 1.00 77.94 203 VAL A N 1
ATOM 1488 C CA . VAL A 1 203 ? 15.703 -16.469 -30.099 1.00 77.94 203 VAL A CA 1
ATOM 1489 C C . VAL A 1 203 ? 15.856 -16.175 -28.617 1.00 77.94 203 VAL A C 1
ATOM 1491 O O . VAL A 1 203 ? 16.772 -15.454 -28.226 1.00 77.94 203 VAL A O 1
ATOM 1494 N N . GLN A 1 204 ? 14.971 -16.742 -27.801 1.00 76.44 204 GLN A N 1
ATOM 1495 C CA . GLN A 1 204 ? 14.991 -16.534 -26.360 1.00 76.44 204 GLN A CA 1
ATOM 1496 C C . GLN A 1 204 ? 16.204 -17.239 -25.749 1.00 76.44 204 GLN A C 1
ATOM 1498 O O . GLN A 1 204 ? 16.343 -18.462 -25.825 1.00 76.44 204 GLN A O 1
ATOM 1503 N N . LEU A 1 205 ? 17.114 -16.448 -25.184 1.00 80.88 205 LEU A N 1
ATOM 1504 C CA . LEU A 1 205 ? 18.274 -16.933 -24.451 1.00 80.88 205 LEU A CA 1
ATOM 1505 C C . LEU A 1 205 ? 18.004 -16.830 -22.952 1.00 80.88 205 LEU A C 1
ATOM 1507 O O . LEU A 1 205 ? 17.137 -16.081 -22.500 1.00 80.88 205 LEU A O 1
ATOM 1511 N N . ALA A 1 206 ? 18.774 -17.581 -22.168 1.00 85.25 206 ALA A N 1
ATOM 1512 C CA . ALA A 1 206 ? 18.695 -17.486 -20.720 1.00 85.25 206 ALA A CA 1
ATOM 1513 C C . ALA A 1 206 ? 18.968 -16.041 -20.258 1.00 85.25 206 ALA A C 1
ATOM 1515 O O . ALA A 1 206 ? 19.990 -15.455 -20.620 1.00 85.25 206 ALA A O 1
ATOM 1516 N N . GLY A 1 207 ? 18.064 -15.482 -19.455 1.00 87.62 207 GLY A N 1
ATOM 1517 C CA . GLY A 1 207 ? 18.142 -14.112 -18.949 1.00 87.62 207 GLY A CA 1
ATOM 1518 C C . GLY A 1 207 ? 17.541 -13.043 -19.862 1.00 87.62 207 GLY A C 1
ATOM 1519 O O . GLY A 1 207 ? 17.480 -11.899 -19.429 1.00 87.62 207 GLY A O 1
ATOM 1520 N N . SER A 1 208 ? 17.105 -13.375 -21.083 1.00 90.75 208 SER A N 1
ATOM 1521 C CA . SER A 1 208 ? 16.551 -12.404 -22.039 1.00 90.75 208 SER A CA 1
ATOM 1522 C C . SER A 1 208 ? 15.238 -11.761 -21.567 1.00 90.75 208 SER A C 1
ATOM 1524 O O . SER A 1 208 ? 14.488 -12.404 -20.827 1.00 90.75 208 SER A O 1
ATOM 1526 N N . PRO A 1 209 ? 14.924 -10.537 -22.040 1.00 92.31 209 PRO A N 1
ATOM 1527 C CA . PRO A 1 209 ? 13.575 -9.981 -21.954 1.00 92.31 209 PRO A CA 1
ATOM 1528 C C . PRO A 1 209 ? 12.542 -10.945 -22.535 1.00 92.31 209 PRO A C 1
ATOM 1530 O O . PRO A 1 209 ? 12.853 -11.745 -23.426 1.00 92.31 209 PRO A O 1
ATOM 1533 N N . TYR A 1 210 ? 11.307 -10.850 -22.057 1.00 91.38 210 TYR A N 1
ATOM 1534 C CA . TYR A 1 210 ? 10.223 -11.717 -22.502 1.00 91.38 210 TYR A CA 1
ATOM 1535 C C . TYR A 1 210 ? 8.918 -10.945 -22.654 1.00 91.38 210 TYR A C 1
ATOM 1537 O O . TYR A 1 210 ? 8.667 -9.953 -21.974 1.00 91.38 210 TYR A O 1
ATOM 1545 N N . VAL A 1 211 ? 8.068 -11.448 -23.543 1.00 90.00 211 VAL A N 1
ATOM 1546 C CA . VAL A 1 211 ? 6.692 -10.991 -23.707 1.00 90.00 211 VAL A CA 1
ATOM 1547 C C . VAL A 1 211 ? 5.806 -12.215 -23.724 1.00 90.00 211 VAL A C 1
ATOM 1549 O O . VAL A 1 211 ? 6.068 -13.172 -24.453 1.00 90.00 211 VAL A O 1
ATOM 1552 N N . THR A 1 212 ? 4.766 -12.199 -22.902 1.00 87.50 212 THR A N 1
ATOM 1553 C CA . THR A 1 212 ? 3.817 -13.306 -22.825 1.00 87.50 212 THR A CA 1
ATOM 1554 C C . THR A 1 212 ? 2.414 -12.790 -22.552 1.00 87.50 212 THR A C 1
ATOM 1556 O O . THR A 1 212 ? 2.229 -11.735 -21.948 1.00 87.50 212 THR A O 1
ATOM 1559 N N . GLY A 1 213 ? 1.418 -13.514 -23.051 1.00 80.75 213 GLY A N 1
ATOM 1560 C CA . GLY A 1 213 ? 0.013 -13.141 -22.951 1.00 80.75 213 GLY A CA 1
ATOM 1561 C C . GLY A 1 213 ? -0.743 -14.054 -21.998 1.00 80.75 213 GLY A C 1
ATOM 1562 O O . GLY A 1 213 ? -0.605 -15.281 -22.044 1.00 80.75 213 GLY A O 1
ATOM 1563 N N . VAL A 1 214 ? -1.610 -13.466 -21.178 1.00 66.12 214 VAL A N 1
ATOM 1564 C CA . VAL A 1 214 ? -2.622 -14.207 -20.428 1.00 66.12 214 VAL A CA 1
ATOM 1565 C C . VAL A 1 214 ? -3.660 -14.714 -21.427 1.00 66.12 214 VAL A C 1
ATOM 1567 O O . VAL A 1 214 ? -4.357 -13.930 -22.065 1.00 66.12 214 VAL A O 1
ATOM 1570 N N . GLY A 1 215 ? -3.748 -16.035 -21.596 1.00 57.31 215 GLY A N 1
ATOM 1571 C CA . GLY A 1 215 ? -4.698 -16.649 -22.530 1.00 57.31 215 GLY A CA 1
ATOM 1572 C C . GLY A 1 215 ? -4.088 -17.455 -23.677 1.00 57.31 215 GLY A C 1
ATOM 1573 O O . GLY A 1 215 ? -4.846 -18.039 -24.441 1.00 57.31 215 GLY A O 1
ATOM 1574 N N . ASN A 1 216 ? -2.759 -17.605 -23.775 1.00 49.12 216 ASN A N 1
ATOM 1575 C CA . ASN A 1 216 ? -2.141 -18.466 -24.805 1.00 49.12 216 ASN A CA 1
ATOM 1576 C C . ASN A 1 216 ? -2.654 -19.930 -24.797 1.00 49.12 216 ASN A C 1
ATOM 1578 O O . ASN A 1 216 ? -2.538 -20.623 -25.804 1.00 49.12 216 ASN A O 1
ATOM 1582 N N . ASN A 1 217 ? -3.281 -20.378 -23.699 1.00 41.47 217 ASN A N 1
ATOM 1583 C CA . ASN A 1 217 ? -3.922 -21.690 -23.549 1.00 41.47 217 ASN A CA 1
ATOM 1584 C C . ASN A 1 217 ? -5.459 -21.634 -23.345 1.00 41.47 217 ASN A C 1
ATOM 1586 O O . ASN A 1 217 ? -6.059 -22.651 -22.989 1.00 41.47 217 ASN A O 1
ATOM 1590 N N . VAL A 1 218 ? -6.123 -20.479 -23.522 1.00 38.94 218 VAL A N 1
ATOM 1591 C CA . VAL A 1 218 ? -7.561 -20.306 -23.220 1.00 38.94 218 VAL A CA 1
ATOM 1592 C C . VAL A 1 218 ? -8.281 -19.466 -24.283 1.00 38.94 218 VAL A C 1
ATOM 1594 O O . VAL A 1 218 ? -7.768 -18.466 -24.759 1.00 38.94 218 VAL A O 1
ATOM 1597 N N . THR A 1 219 ? -9.506 -19.856 -24.643 1.00 38.62 219 THR A N 1
ATOM 1598 C CA . THR A 1 219 ? -10.293 -19.292 -25.761 1.00 38.62 219 THR A CA 1
ATOM 1599 C C . THR A 1 219 ? -10.723 -17.820 -25.586 1.00 38.62 219 THR A C 1
ATOM 1601 O O . THR A 1 219 ? -11.208 -17.226 -26.544 1.00 38.62 219 THR A O 1
ATOM 1604 N N . VAL A 1 220 ? -10.575 -17.229 -24.392 1.00 45.59 220 VAL A N 1
ATOM 1605 C CA . VAL A 1 220 ? -10.904 -15.826 -24.066 1.00 45.59 220 VAL A CA 1
ATOM 1606 C C . VAL A 1 220 ? -9.945 -15.355 -22.962 1.00 45.59 220 VAL A C 1
ATOM 1608 O O . VAL A 1 220 ? -9.887 -15.997 -21.915 1.00 45.59 220 VAL A O 1
ATOM 1611 N N . GLY A 1 221 ? -9.180 -14.283 -23.193 1.00 65.00 221 GLY A N 1
ATOM 1612 C CA . GLY A 1 221 ? -8.367 -13.621 -22.163 1.00 65.00 221 GLY A CA 1
ATOM 1613 C C . GLY A 1 221 ? -9.081 -12.384 -21.611 1.00 65.00 221 GLY A C 1
ATOM 1614 O O . GLY A 1 221 ? -9.709 -11.652 -22.375 1.00 65.00 221 GLY A O 1
ATOM 1615 N N . ASP A 1 222 ? -8.984 -12.160 -20.299 1.00 85.19 222 ASP A N 1
ATOM 1616 C CA . ASP A 1 222 ? -9.527 -10.981 -19.613 1.00 85.19 222 ASP A CA 1
ATOM 1617 C C . ASP A 1 222 ? -8.427 -9.931 -19.374 1.00 85.19 222 ASP A C 1
ATOM 1619 O O . ASP A 1 222 ? -7.313 -10.314 -18.999 1.00 85.19 222 ASP A O 1
ATOM 1623 N N . PRO A 1 223 ? -8.727 -8.621 -19.492 1.00 90.12 223 PRO A N 1
ATOM 1624 C CA . PRO A 1 223 ? -7.768 -7.554 -19.212 1.00 90.12 223 PRO A CA 1
ATOM 1625 C C . PRO A 1 223 ? -7.106 -7.697 -17.840 1.00 90.12 223 PRO A C 1
ATOM 1627 O O . PRO A 1 223 ? -7.803 -7.903 -16.836 1.00 90.12 223 PRO A O 1
ATOM 1630 N N . ILE A 1 224 ? -5.780 -7.550 -17.799 1.00 93.19 224 ILE A N 1
ATOM 1631 C CA . ILE A 1 224 ? -4.986 -7.545 -16.567 1.00 93.19 224 ILE A CA 1
ATOM 1632 C C . ILE A 1 224 ? -5.299 -6.268 -15.788 1.00 93.19 224 ILE A C 1
ATOM 1634 O O . ILE A 1 224 ? -5.244 -5.167 -16.334 1.00 93.19 224 ILE A O 1
ATOM 1638 N N . ARG A 1 225 ? -5.608 -6.418 -14.498 1.00 92.12 225 ARG A N 1
ATOM 1639 C CA . ARG A 1 225 ? -5.995 -5.317 -13.604 1.00 92.12 225 ARG A CA 1
ATOM 1640 C C . ARG A 1 225 ? -5.116 -5.198 -12.363 1.00 92.12 225 ARG A C 1
ATOM 1642 O O . ARG A 1 225 ? -5.115 -4.141 -11.749 1.00 92.12 225 ARG A O 1
ATOM 1649 N N . CYS A 1 226 ? -4.399 -6.255 -11.987 1.00 93.44 226 CYS A N 1
ATOM 1650 C CA . CYS A 1 226 ? -3.509 -6.272 -10.831 1.00 93.44 226 CYS A CA 1
ATOM 1651 C C . CYS A 1 226 ? -2.301 -7.171 -11.104 1.00 93.44 226 CYS A C 1
ATOM 1653 O O . CYS A 1 226 ? -2.454 -8.278 -11.631 1.00 93.44 226 CYS A O 1
ATOM 1655 N N . LEU A 1 227 ? -1.121 -6.715 -10.687 1.00 94.19 227 LEU A N 1
ATOM 1656 C CA . LEU A 1 227 ? 0.087 -7.525 -10.584 1.00 94.19 227 LEU A CA 1
ATOM 1657 C C . LEU A 1 227 ? 0.565 -7.521 -9.135 1.00 94.19 227 LEU A C 1
ATOM 1659 O O . LEU A 1 227 ? 0.626 -6.471 -8.503 1.00 94.19 227 LEU A O 1
ATOM 1663 N N . ALA A 1 228 ? 0.948 -8.685 -8.622 1.00 92.69 228 ALA A N 1
ATOM 1664 C CA . ALA A 1 228 ? 1.562 -8.786 -7.305 1.00 92.69 228 ALA A CA 1
ATOM 1665 C C . ALA A 1 228 ? 2.559 -9.944 -7.252 1.00 92.69 228 ALA A C 1
ATOM 1667 O O . ALA A 1 228 ? 2.504 -10.887 -8.042 1.00 92.69 228 ALA A O 1
ATOM 1668 N N . SER A 1 229 ? 3.450 -9.919 -6.262 1.00 89.19 229 SER A N 1
ATOM 1669 C CA . SER A 1 229 ? 4.247 -11.102 -5.934 1.00 89.19 229 SER A CA 1
ATOM 1670 C C . SER A 1 229 ? 3.330 -12.279 -5.586 1.00 89.19 229 SER A C 1
ATOM 1672 O O . SER A 1 229 ? 2.495 -12.187 -4.687 1.00 89.19 229 SER A O 1
ATOM 1674 N N . GLY A 1 230 ? 3.505 -13.403 -6.273 1.00 86.69 230 GLY A N 1
ATOM 1675 C CA . GLY A 1 230 ? 2.789 -14.641 -6.004 1.00 86.69 230 GLY A CA 1
ATOM 1676 C C . GLY A 1 230 ? 3.480 -15.511 -4.952 1.00 86.69 230 GLY A C 1
ATOM 1677 O O . GLY A 1 230 ? 4.442 -15.124 -4.281 1.00 86.69 230 GLY A O 1
ATOM 1678 N N . THR A 1 231 ? 2.976 -16.730 -4.797 1.00 85.25 231 THR A N 1
ATOM 1679 C CA . THR A 1 231 ? 3.534 -17.734 -3.877 1.00 85.25 231 THR A CA 1
ATOM 1680 C C . THR A 1 231 ? 4.675 -18.511 -4.535 1.00 85.25 231 THR A C 1
ATOM 1682 O O . THR A 1 231 ? 4.675 -18.688 -5.748 1.00 85.25 231 THR A O 1
ATOM 1685 N N . ASN A 1 232 ? 5.657 -18.991 -3.768 1.00 82.38 232 ASN A N 1
ATOM 1686 C CA . ASN A 1 232 ? 6.764 -19.817 -4.278 1.00 82.38 232 ASN A CA 1
ATOM 1687 C C . ASN A 1 232 ? 7.483 -19.208 -5.498 1.00 82.38 232 ASN A C 1
ATOM 1689 O O . ASN A 1 232 ? 7.773 -19.904 -6.468 1.00 82.38 232 ASN A O 1
ATOM 1693 N N . SER A 1 233 ? 7.746 -17.900 -5.445 1.00 83.88 233 SER A N 1
ATOM 1694 C CA . SER A 1 233 ? 8.403 -17.148 -6.523 1.00 83.88 233 SER A CA 1
ATOM 1695 C C . SER A 1 233 ? 7.630 -17.112 -7.850 1.00 83.88 233 SER A C 1
ATOM 1697 O O . SER A 1 233 ? 8.240 -16.911 -8.892 1.00 83.88 233 SER A O 1
ATOM 1699 N N . SER A 1 234 ? 6.305 -17.282 -7.818 1.00 90.81 234 SER A N 1
ATOM 1700 C CA . SER A 1 234 ? 5.418 -16.986 -8.952 1.00 90.81 234 SER A CA 1
ATOM 1701 C C . SER A 1 234 ? 5.069 -15.498 -9.029 1.00 90.81 234 SER A C 1
ATOM 1703 O O . SER A 1 234 ? 5.219 -14.758 -8.051 1.00 90.81 234 SER A O 1
ATOM 1705 N N . LEU A 1 235 ? 4.572 -15.062 -10.184 1.00 92.69 235 LEU A N 1
ATOM 1706 C CA . LEU A 1 235 ? 3.912 -13.766 -10.352 1.00 92.69 235 LEU A CA 1
ATOM 1707 C C . LEU A 1 235 ? 2.396 -13.981 -10.326 1.00 92.69 235 LEU A C 1
ATOM 1709 O O . LEU A 1 235 ? 1.874 -14.807 -11.075 1.00 92.69 235 LEU A O 1
ATOM 1713 N N . PHE A 1 236 ? 1.691 -13.249 -9.465 1.00 93.88 236 PHE A N 1
ATOM 1714 C CA . PHE A 1 236 ? 0.233 -13.212 -9.468 1.00 93.88 236 PHE A CA 1
ATOM 1715 C C . PHE A 1 236 ? -0.250 -12.211 -10.516 1.00 93.88 236 PHE A C 1
ATOM 1717 O O . PHE A 1 236 ? 0.175 -11.054 -10.519 1.00 93.88 236 PHE A O 1
ATOM 1724 N N . ILE A 1 237 ? -1.148 -12.668 -11.385 1.00 93.62 237 ILE A N 1
ATOM 1725 C CA . ILE A 1 237 ? -1.719 -11.891 -12.480 1.00 93.62 237 ILE A CA 1
ATOM 1726 C C . ILE A 1 237 ? -3.240 -11.919 -12.321 1.00 93.62 237 ILE A C 1
ATOM 1728 O O . ILE A 1 237 ? -3.919 -12.881 -12.693 1.00 93.62 237 ILE A O 1
ATOM 1732 N N . GLY A 1 238 ? -3.772 -10.860 -11.717 1.00 93.19 238 GLY A N 1
ATOM 1733 C CA . GLY A 1 238 ? -5.202 -10.686 -11.516 1.00 93.19 238 GLY A CA 1
ATOM 1734 C C . GLY A 1 238 ? -5.833 -10.002 -12.725 1.00 93.19 238 GLY A C 1
ATOM 1735 O O . GLY A 1 238 ? -5.531 -8.844 -13.021 1.00 93.19 238 GLY A O 1
ATOM 1736 N N . CYS A 1 239 ? -6.733 -10.701 -13.405 1.00 92.50 239 CYS A N 1
ATOM 1737 C CA . CYS A 1 239 ? -7.496 -10.190 -14.536 1.00 92.50 239 CYS A CA 1
ATOM 1738 C C . CYS A 1 239 ? -8.934 -9.871 -14.126 1.00 92.50 239 CYS A C 1
ATOM 1740 O O . CYS A 1 239 ? -9.423 -10.375 -13.122 1.00 92.50 239 CYS A O 1
ATOM 1742 N N . THR A 1 240 ? -9.636 -9.070 -14.927 1.00 90.12 240 THR A N 1
ATOM 1743 C CA . THR A 1 240 ? -10.987 -8.557 -14.617 1.00 90.12 240 THR A CA 1
ATOM 1744 C C . THR A 1 240 ? -11.942 -9.593 -14.004 1.00 90.12 240 THR A C 1
ATOM 1746 O O . THR A 1 240 ? -12.580 -9.280 -13.004 1.00 90.12 240 THR A O 1
ATOM 1749 N N . ASN A 1 241 ? -11.995 -10.819 -14.543 1.00 87.81 241 ASN A N 1
ATOM 1750 C CA . ASN A 1 241 ? -12.837 -11.909 -14.027 1.00 87.81 241 ASN A CA 1
ATOM 1751 C C . ASN A 1 241 ? -12.068 -13.224 -13.825 1.00 87.81 241 ASN A C 1
ATOM 1753 O O . ASN A 1 241 ? -12.680 -14.287 -13.741 1.00 87.81 241 ASN A O 1
ATOM 1757 N N . SER A 1 242 ? -10.737 -13.189 -13.781 1.00 89.19 242 SER A N 1
ATOM 1758 C CA . SER A 1 242 ? -9.937 -14.408 -13.669 1.00 89.19 242 SER A CA 1
ATOM 1759 C C . SER A 1 242 ? -8.660 -14.206 -12.867 1.00 89.19 242 SER A C 1
ATOM 1761 O O . SER A 1 242 ? -8.066 -13.129 -12.839 1.00 89.19 242 SER A O 1
ATOM 1763 N N . LEU A 1 243 ? -8.221 -15.279 -12.212 1.00 91.06 243 LEU A N 1
ATOM 1764 C CA . LEU A 1 243 ? -7.022 -15.309 -11.382 1.00 91.06 243 LEU A CA 1
ATOM 1765 C C . LEU A 1 243 ? -5.994 -16.222 -12.025 1.00 91.06 243 LEU A C 1
ATOM 1767 O O . LEU A 1 243 ? -6.264 -17.406 -12.245 1.00 91.06 243 LEU A O 1
ATOM 1771 N N . ASN A 1 244 ? -4.811 -15.682 -12.291 1.00 90.75 244 ASN A N 1
ATOM 1772 C CA . ASN A 1 244 ? -3.744 -16.404 -12.959 1.00 90.75 244 ASN A CA 1
ATOM 1773 C C . ASN A 1 244 ? -2.441 -16.305 -12.159 1.00 90.75 244 ASN A C 1
ATOM 1775 O O . ASN A 1 244 ? -2.186 -15.314 -11.474 1.00 90.75 244 ASN A O 1
ATOM 1779 N N . PHE A 1 245 ? -1.602 -17.329 -12.272 1.00 90.81 245 PHE A N 1
ATOM 1780 C CA . PHE A 1 245 ? -0.228 -17.304 -11.784 1.00 90.81 245 PHE A CA 1
ATOM 1781 C C . PHE A 1 245 ? 0.723 -17.668 -12.912 1.00 90.81 245 PHE A C 1
ATOM 1783 O O . PHE A 1 245 ? 0.519 -18.666 -13.598 1.00 90.81 245 PHE A O 1
ATOM 1790 N N . MET A 1 246 ? 1.791 -16.891 -13.066 1.00 91.00 246 MET A N 1
ATOM 1791 C CA . MET A 1 246 ? 2.952 -17.328 -13.828 1.00 91.00 246 MET A CA 1
ATOM 1792 C C . MET A 1 246 ? 3.842 -18.164 -12.915 1.00 91.00 246 MET A C 1
ATOM 1794 O O . MET A 1 246 ? 4.430 -17.659 -11.957 1.00 91.00 246 MET A O 1
ATOM 1798 N N . LEU A 1 247 ? 3.910 -19.454 -13.213 1.00 89.19 247 LEU A N 1
ATOM 1799 C CA . LEU A 1 247 ? 4.778 -20.426 -12.566 1.00 89.19 247 LEU A CA 1
ATOM 1800 C C . LEU A 1 247 ? 6.057 -20.595 -13.383 1.00 89.19 247 LEU A C 1
ATOM 1802 O O . LEU A 1 247 ? 6.055 -20.333 -14.580 1.00 89.19 247 LEU A O 1
ATOM 1806 N N . GLY A 1 248 ? 7.125 -21.099 -12.765 1.00 88.00 248 GLY A N 1
ATOM 1807 C CA . GLY A 1 248 ? 8.402 -21.330 -13.447 1.00 88.00 248 GLY A CA 1
ATOM 1808 C C . GLY A 1 248 ? 9.264 -20.071 -13.548 1.00 88.00 248 GLY A C 1
ATOM 1809 O O . GLY A 1 248 ? 9.072 -19.123 -12.791 1.00 88.00 248 GLY A O 1
ATOM 1810 N N . ASN A 1 249 ? 10.264 -20.091 -14.434 1.00 89.31 249 ASN A N 1
ATOM 1811 C CA . ASN A 1 249 ? 11.165 -18.959 -14.638 1.00 89.31 249 ASN A CA 1
ATOM 1812 C C . ASN A 1 249 ? 11.092 -18.483 -16.102 1.00 89.31 249 ASN A C 1
ATOM 1814 O O . ASN A 1 249 ? 11.601 -19.190 -16.983 1.00 89.31 249 ASN A O 1
ATOM 1818 N N . PRO A 1 250 ? 10.538 -17.285 -16.370 1.00 88.50 250 PRO A N 1
ATOM 1819 C CA . PRO A 1 250 ? 10.407 -16.773 -17.733 1.00 88.50 250 PRO A CA 1
ATOM 1820 C C . PRO A 1 250 ? 11.761 -16.479 -18.386 1.00 88.50 250 PRO A C 1
ATOM 1822 O O . PRO A 1 250 ? 11.931 -16.624 -19.596 1.00 88.50 250 PRO A O 1
ATOM 1825 N N . TYR A 1 251 ? 12.788 -16.196 -17.583 1.00 89.94 251 TYR A N 1
ATOM 1826 C CA . TYR A 1 251 ? 14.156 -16.007 -18.060 1.00 89.94 251 TYR A CA 1
ATOM 1827 C C . TYR A 1 251 ? 14.822 -17.293 -18.536 1.00 89.94 251 TYR A C 1
ATOM 1829 O O . TYR A 1 251 ? 15.881 -17.229 -19.149 1.00 89.94 251 TYR A O 1
ATOM 1837 N N . LEU A 1 252 ? 14.247 -18.461 -18.250 1.00 87.94 252 LEU A N 1
ATOM 1838 C CA . LEU A 1 252 ? 14.722 -19.752 -18.748 1.00 87.94 252 LEU A CA 1
ATOM 1839 C C . LEU A 1 252 ? 13.744 -20.381 -19.747 1.00 87.94 252 LEU A C 1
ATOM 1841 O O . LEU A 1 252 ? 13.956 -21.530 -20.135 1.00 87.94 252 LEU A O 1
ATOM 1845 N N . ALA A 1 253 ? 12.691 -19.652 -20.140 1.00 83.44 253 ALA A N 1
ATOM 1846 C CA . ALA A 1 253 ? 11.584 -20.156 -20.953 1.00 83.44 253 ALA A CA 1
ATOM 1847 C C . ALA A 1 253 ? 10.959 -21.447 -20.381 1.00 83.44 253 ALA A C 1
ATOM 1849 O O . ALA A 1 253 ? 10.574 -22.357 -21.117 1.00 83.44 253 ALA A O 1
ATOM 1850 N N . THR A 1 254 ? 10.918 -21.558 -19.050 1.00 86.31 254 THR A N 1
ATOM 1851 C CA . THR A 1 254 ? 10.242 -22.650 -18.331 1.00 86.31 254 THR A CA 1
ATOM 1852 C C . THR A 1 254 ? 8.943 -22.187 -17.686 1.00 86.31 254 THR A C 1
ATOM 1854 O O . THR A 1 254 ? 8.372 -22.908 -16.864 1.00 86.31 254 THR A O 1
ATOM 1857 N N . ASP A 1 255 ? 8.505 -20.973 -18.008 1.00 87.56 255 ASP A N 1
ATOM 1858 C CA . ASP A 1 255 ? 7.313 -20.376 -17.452 1.00 87.56 255 ASP A CA 1
ATOM 1859 C C . ASP A 1 255 ? 6.025 -20.961 -18.040 1.00 87.56 255 ASP A C 1
ATOM 1861 O O . ASP A 1 255 ? 5.962 -21.427 -19.177 1.00 87.56 255 ASP A O 1
ATOM 1865 N N . SER A 1 256 ? 4.978 -20.944 -17.223 1.00 87.56 256 SER A N 1
ATOM 1866 C CA . SER A 1 256 ? 3.620 -21.321 -17.600 1.00 87.56 256 SER A CA 1
ATOM 1867 C C . SER A 1 256 ? 2.643 -20.425 -16.859 1.00 87.56 256 SER A C 1
ATOM 1869 O O . SER A 1 256 ? 2.741 -20.279 -15.640 1.00 87.56 256 SER A O 1
ATOM 1871 N N . ILE A 1 257 ? 1.688 -19.840 -17.580 1.00 88.31 257 ILE A N 1
ATOM 1872 C CA . ILE A 1 257 ? 0.579 -19.112 -16.965 1.00 88.31 257 ILE A CA 1
ATOM 1873 C C . ILE A 1 257 ? -0.567 -20.094 -16.733 1.00 88.31 257 ILE A C 1
ATOM 1875 O O . ILE A 1 257 ? -1.158 -20.617 -17.680 1.00 88.31 257 ILE A O 1
ATOM 1879 N N . GLU A 1 258 ? -0.890 -20.318 -15.464 1.00 87.44 258 GLU A N 1
ATOM 1880 C CA . GLU A 1 258 ? -1.983 -21.183 -15.035 1.00 87.44 258 GLU A CA 1
ATOM 1881 C C . GLU A 1 258 ? -3.144 -20.362 -14.475 1.00 87.44 258 GLU A C 1
ATOM 1883 O O . GLU A 1 258 ? -2.965 -19.501 -13.612 1.00 87.44 258 GLU A O 1
ATOM 1888 N N . THR A 1 259 ? -4.353 -20.654 -14.956 1.00 88.06 259 THR A N 1
ATOM 1889 C CA . THR A 1 259 ? -5.589 -20.051 -14.451 1.00 88.06 259 THR A CA 1
ATOM 1890 C C . THR A 1 259 ? -6.125 -20.862 -13.278 1.00 88.06 259 THR A C 1
ATOM 1892 O O . THR A 1 259 ? -6.497 -22.024 -13.444 1.00 88.06 259 THR A O 1
ATOM 1895 N N . ILE A 1 260 ? -6.215 -20.232 -12.110 1.00 87.19 260 ILE A N 1
ATOM 1896 C CA . ILE A 1 260 ? -6.751 -20.833 -10.883 1.00 87.19 260 ILE A CA 1
ATOM 1897 C C . ILE A 1 260 ? -8.269 -20.667 -10.806 1.00 87.19 260 ILE A C 1
ATOM 1899 O O . ILE A 1 260 ? -8.972 -21.584 -10.386 1.00 87.19 260 ILE A O 1
ATOM 1903 N N . ASP A 1 261 ? -8.778 -19.511 -11.234 1.00 88.50 261 ASP A N 1
ATOM 1904 C CA . ASP A 1 261 ? -10.205 -19.194 -11.216 1.00 88.50 261 ASP A CA 1
ATOM 1905 C C . ASP A 1 261 ? -10.595 -18.355 -12.441 1.00 88.50 261 ASP A C 1
ATOM 1907 O O . ASP A 1 261 ? -9.785 -17.583 -12.953 1.00 88.50 261 ASP A O 1
ATOM 1911 N N . ARG A 1 262 ? -11.827 -18.532 -12.933 1.00 87.31 262 ARG A N 1
ATOM 1912 C CA . ARG A 1 262 ? -12.376 -17.861 -14.133 1.00 87.31 262 ARG A CA 1
ATOM 1913 C C . ARG A 1 262 ? -13.627 -17.030 -13.850 1.00 87.31 262 ARG A C 1
ATOM 1915 O O . ARG A 1 262 ? -14.372 -16.701 -14.768 1.00 87.31 262 ARG A O 1
ATOM 1922 N N . THR A 1 263 ? -13.918 -16.807 -12.578 1.00 85.31 263 THR A N 1
ATOM 1923 C CA . THR A 1 263 ? -15.144 -16.153 -12.119 1.00 85.31 263 THR A CA 1
ATOM 1924 C C . THR A 1 263 ? -14.877 -14.977 -11.192 1.00 85.31 263 THR A C 1
ATOM 1926 O O . THR A 1 263 ? -15.749 -14.128 -11.031 1.00 85.31 263 THR A O 1
ATOM 1929 N N . VAL A 1 264 ? -13.687 -14.906 -10.595 1.00 88.62 264 VAL A N 1
ATOM 1930 C CA . VAL A 1 264 ? -13.303 -13.865 -9.641 1.00 88.62 264 VAL A CA 1
ATOM 1931 C C . VAL A 1 264 ? -12.087 -13.105 -10.163 1.00 88.62 264 VAL A C 1
ATOM 1933 O O . VAL A 1 264 ? -11.145 -13.706 -10.671 1.00 88.62 264 VAL A O 1
ATOM 1936 N N . GLY A 1 265 ? -12.094 -11.782 -10.001 1.00 91.19 265 GLY A N 1
ATOM 1937 C CA . GLY A 1 265 ? -10.975 -10.898 -10.326 1.00 91.19 265 GLY A CA 1
ATOM 1938 C C . GLY A 1 265 ? -10.758 -9.815 -9.261 1.00 91.19 265 GLY A C 1
ATOM 1939 O O . GLY A 1 265 ? -11.649 -9.570 -8.441 1.00 91.19 265 GLY A O 1
ATOM 1940 N N . PRO A 1 266 ? -9.579 -9.173 -9.238 1.00 93.81 266 PRO A N 1
ATOM 1941 C CA . PRO A 1 266 ? -9.243 -8.119 -8.289 1.00 93.81 266 PRO A CA 1
ATOM 1942 C C . PRO A 1 266 ? -10.107 -6.867 -8.484 1.00 93.81 266 PRO A C 1
ATOM 1944 O O . PRO A 1 266 ? -10.505 -6.507 -9.594 1.00 93.81 266 PRO A O 1
ATOM 1947 N N . SER A 1 267 ? -10.352 -6.155 -7.388 1.00 93.44 267 SER A N 1
ATOM 1948 C CA . SER A 1 267 ? -11.074 -4.881 -7.375 1.00 93.44 267 SER A CA 1
ATOM 1949 C C . SER A 1 267 ? -10.308 -3.727 -8.028 1.00 93.44 267 SER A C 1
ATOM 1951 O O . SER A 1 267 ? -10.928 -2.785 -8.512 1.00 93.44 267 SER A O 1
ATOM 1953 N N . GLY A 1 268 ? -8.981 -3.799 -8.073 1.00 91.38 268 GLY A N 1
ATOM 1954 C CA . GLY A 1 268 ? -8.105 -2.736 -8.561 1.00 91.38 268 GLY A CA 1
ATOM 1955 C C . GLY A 1 268 ? -6.627 -3.147 -8.573 1.00 91.38 268 GLY A C 1
ATOM 1956 O O . GLY A 1 268 ? -6.308 -4.263 -8.150 1.00 91.38 268 GLY A O 1
ATOM 1957 N N . PRO A 1 269 ? -5.729 -2.265 -9.037 1.00 90.75 269 PRO A N 1
ATOM 1958 C CA . PRO A 1 269 ? -4.296 -2.551 -9.127 1.00 90.75 269 PRO A CA 1
ATOM 1959 C C . PRO A 1 269 ? -3.650 -2.842 -7.769 1.00 90.75 269 PRO A C 1
ATOM 1961 O O . PRO A 1 269 ? -2.878 -3.791 -7.673 1.00 90.75 269 PRO A O 1
ATOM 1964 N N . ASP A 1 270 ? -4.056 -2.139 -6.711 1.00 93.00 270 ASP A N 1
ATOM 1965 C CA . ASP A 1 270 ? -3.492 -2.276 -5.356 1.00 93.00 270 ASP A CA 1
ATOM 1966 C C . ASP A 1 270 ? -4.333 -3.183 -4.440 1.00 93.00 270 ASP A C 1
ATOM 1968 O O . ASP A 1 270 ? -4.223 -3.163 -3.212 1.00 93.00 270 ASP A O 1
ATOM 1972 N N . SER A 1 271 ? -5.206 -3.999 -5.037 1.00 94.62 271 SER A N 1
ATOM 1973 C CA . SER A 1 271 ? -6.165 -4.834 -4.307 1.00 94.62 271 SER A CA 1
ATOM 1974 C C . SER A 1 271 ? -5.666 -6.252 -4.020 1.00 94.62 271 SER A C 1
ATOM 1976 O O . SER A 1 271 ? -6.455 -7.097 -3.593 1.00 94.62 271 SER A O 1
ATOM 1978 N N . ALA A 1 272 ? -4.378 -6.535 -4.238 1.00 95.06 272 ALA A N 1
ATOM 1979 C CA . ALA A 1 272 ? -3.768 -7.818 -3.910 1.00 95.06 272 ALA A CA 1
ATOM 1980 C C . ALA A 1 272 ? -2.376 -7.658 -3.297 1.00 95.06 272 ALA A C 1
ATOM 1982 O O . ALA A 1 272 ? -1.599 -6.798 -3.698 1.00 95.06 272 ALA A O 1
ATOM 1983 N N . LEU A 1 273 ? -2.036 -8.531 -2.348 1.00 93.31 273 LEU A N 1
ATOM 1984 C CA . LEU A 1 273 ? -0.697 -8.584 -1.766 1.00 93.31 273 LEU A CA 1
ATOM 1985 C C . LEU A 1 273 ? -0.320 -9.994 -1.321 1.00 93.31 273 LEU A C 1
ATOM 1987 O O . LEU A 1 273 ? -1.163 -10.804 -0.924 1.00 93.31 273 LEU A O 1
ATOM 1991 N N . ARG A 1 274 ? 0.983 -10.278 -1.344 1.00 91.50 274 ARG A N 1
ATOM 1992 C CA . ARG A 1 274 ? 1.534 -11.529 -0.822 1.00 91.50 274 ARG A CA 1
ATOM 1993 C C . ARG A 1 274 ? 1.564 -11.514 0.698 1.00 91.50 274 ARG A C 1
ATOM 1995 O O . ARG A 1 274 ? 2.118 -10.600 1.304 1.00 91.50 274 ARG A O 1
ATOM 2002 N N . ILE A 1 275 ? 1.086 -12.591 1.306 1.00 87.94 275 ILE A N 1
ATOM 2003 C CA . ILE A 1 275 ? 1.206 -12.836 2.739 1.00 87.94 275 ILE A CA 1
ATOM 2004 C C . ILE A 1 275 ? 1.943 -14.137 3.034 1.00 87.94 275 ILE A C 1
ATOM 2006 O O . ILE A 1 275 ? 1.930 -15.098 2.261 1.00 87.94 275 ILE A O 1
ATOM 2010 N N . THR A 1 276 ? 2.505 -14.187 4.236 1.00 82.88 276 THR A N 1
ATOM 2011 C CA . THR A 1 276 ? 2.825 -15.444 4.908 1.00 82.88 276 THR A CA 1
ATOM 2012 C C . THR A 1 276 ? 1.739 -15.684 5.944 1.00 82.88 276 THR A C 1
ATOM 2014 O O . THR A 1 276 ? 1.588 -14.901 6.882 1.00 82.88 276 THR A O 1
ATOM 2017 N N . SER A 1 277 ? 0.960 -16.747 5.758 1.00 71.31 277 SER A N 1
ATOM 2018 C CA . SER A 1 277 ? -0.072 -17.160 6.710 1.00 71.31 277 SER A CA 1
ATOM 2019 C C . SER A 1 277 ? 0.533 -17.473 8.089 1.00 71.31 277 SER A C 1
ATOM 2021 O O . SER A 1 277 ? 1.711 -17.833 8.171 1.00 71.31 277 SER A O 1
ATOM 2023 N N . PRO A 1 278 ? -0.261 -17.441 9.178 1.00 64.69 278 PRO A N 1
ATOM 2024 C CA . PRO A 1 278 ? 0.213 -17.786 10.520 1.00 64.69 278 PRO A CA 1
ATOM 2025 C C . PRO A 1 278 ? 0.806 -19.198 10.626 1.00 64.69 278 PRO A C 1
ATOM 2027 O O . PRO A 1 278 ? 1.610 -19.465 11.512 1.00 64.69 278 PRO A O 1
ATOM 2030 N N . ASN A 1 279 ? 0.441 -20.098 9.706 1.00 67.38 279 ASN A N 1
ATOM 2031 C CA . ASN A 1 279 ? 0.956 -21.467 9.644 1.00 67.38 279 ASN A CA 1
ATOM 2032 C C . ASN A 1 279 ? 2.254 -21.587 8.816 1.00 67.38 279 ASN A C 1
ATOM 2034 O O . ASN A 1 279 ? 2.703 -22.697 8.547 1.00 67.38 279 ASN A O 1
ATOM 2038 N N . GLY A 1 280 ? 2.831 -20.470 8.358 1.00 72.06 280 GLY A N 1
ATOM 2039 C CA . GLY A 1 280 ? 4.064 -20.423 7.564 1.00 72.06 280 GLY A CA 1
ATOM 2040 C C . GLY A 1 280 ? 3.883 -20.626 6.055 1.00 72.06 280 GLY A C 1
ATOM 2041 O O . GLY A 1 280 ? 4.838 -20.457 5.303 1.00 72.06 280 GLY A O 1
ATOM 2042 N N . GLY A 1 281 ? 2.675 -20.953 5.583 1.00 78.75 281 GLY A N 1
ATOM 2043 C CA . GLY A 1 281 ? 2.384 -21.080 4.150 1.00 78.75 281 GLY A CA 1
ATOM 2044 C C . GLY A 1 281 ? 2.279 -19.718 3.460 1.00 78.75 281 GLY A C 1
ATOM 2045 O O . GLY A 1 281 ? 1.688 -18.797 4.028 1.00 78.75 281 GLY A O 1
ATOM 2046 N N . GLN A 1 282 ? 2.812 -19.593 2.244 1.00 86.94 282 GLN A N 1
ATOM 2047 C CA . GLN A 1 282 ? 2.651 -18.394 1.416 1.00 86.94 282 GLN A CA 1
ATOM 2048 C C . GLN A 1 282 ? 1.291 -18.396 0.714 1.00 86.94 282 GLN A C 1
ATOM 2050 O O . GLN A 1 282 ? 0.841 -19.435 0.232 1.00 86.94 282 GLN A O 1
ATOM 2055 N N . ALA A 1 283 ? 0.661 -17.228 0.637 1.00 89.81 283 ALA A N 1
ATOM 2056 C CA . ALA A 1 283 ? -0.589 -17.012 -0.083 1.00 89.81 283 ALA A CA 1
ATOM 2057 C C . ALA A 1 283 ? -0.654 -15.593 -0.650 1.00 89.81 283 ALA A C 1
ATOM 2059 O O . ALA A 1 283 ? 0.131 -14.724 -0.270 1.00 89.81 283 ALA A O 1
ATOM 2060 N N . VAL A 1 284 ? -1.610 -15.363 -1.539 1.00 93.00 284 VAL A N 1
ATOM 2061 C CA . VAL A 1 284 ? -2.021 -14.025 -1.962 1.00 93.00 284 VAL A CA 1
ATOM 2062 C C . VAL A 1 284 ? -3.355 -13.717 -1.295 1.00 93.00 284 VAL A C 1
ATOM 2064 O O . VAL A 1 284 ? -4.274 -14.537 -1.321 1.00 93.00 284 VAL A O 1
ATOM 2067 N N . LEU A 1 285 ? -3.454 -12.548 -0.672 1.00 94.06 285 LEU A N 1
ATOM 2068 C CA . LEU A 1 285 ? -4.742 -11.963 -0.329 1.00 94.06 285 LEU A CA 1
ATOM 2069 C C . LEU A 1 285 ? -5.168 -11.049 -1.454 1.00 94.06 285 LEU A C 1
ATOM 2071 O O . LEU A 1 285 ? -4.349 -10.289 -1.966 1.00 94.06 285 LEU A O 1
ATOM 2075 N N . MET A 1 286 ? -6.443 -11.106 -1.803 1.00 95.50 286 MET A N 1
ATOM 2076 C CA . MET A 1 286 ? -7.000 -10.268 -2.848 1.00 95.50 286 MET A CA 1
ATOM 2077 C C . MET A 1 286 ? -8.403 -9.827 -2.470 1.00 95.50 286 MET A C 1
ATOM 2079 O O . MET A 1 286 ? -9.233 -10.645 -2.081 1.00 95.50 286 MET A O 1
ATOM 2083 N N . HIS A 1 287 ? -8.687 -8.545 -2.626 1.00 95.62 287 HIS A N 1
ATOM 2084 C CA . HIS A 1 287 ? -10.043 -8.034 -2.578 1.00 95.62 287 HIS A CA 1
ATOM 2085 C C . HIS A 1 287 ? -10.657 -8.063 -3.982 1.00 95.62 287 HIS A C 1
ATOM 2087 O O . HIS A 1 287 ? -10.031 -7.651 -4.956 1.00 95.62 287 HIS A O 1
ATOM 2093 N N . SER A 1 288 ? -11.897 -8.529 -4.077 1.00 93.81 288 SER A N 1
ATOM 2094 C CA . SER A 1 288 ? -12.737 -8.497 -5.279 1.00 93.81 288 SER A CA 1
ATOM 2095 C C . SER A 1 288 ? -14.069 -7.818 -4.961 1.00 93.81 288 SER A C 1
ATOM 2097 O O . SER A 1 288 ? -14.413 -7.644 -3.796 1.00 93.81 288 SER A O 1
ATOM 2099 N N . MET A 1 289 ? -14.893 -7.543 -5.973 1.00 89.06 289 MET A N 1
ATOM 2100 C CA . MET A 1 289 ? -16.268 -7.057 -5.758 1.00 89.06 289 MET A CA 1
ATOM 2101 C C . MET A 1 289 ? -17.131 -7.994 -4.887 1.00 89.06 289 MET A C 1
ATOM 2103 O O . MET A 1 289 ? -18.106 -7.565 -4.276 1.00 89.06 289 MET A O 1
ATOM 2107 N N . HIS A 1 290 ? -16.760 -9.275 -4.795 1.00 88.12 290 HIS A N 1
ATOM 2108 C CA . HIS A 1 290 ? -17.447 -10.280 -3.986 1.00 88.12 290 HIS A CA 1
ATOM 2109 C C . HIS A 1 290 ? -16.865 -10.452 -2.579 1.00 88.12 290 HIS A C 1
ATOM 2111 O O . HIS A 1 290 ? -17.362 -11.302 -1.837 1.00 88.12 290 HIS A O 1
ATOM 2117 N N . GLY A 1 291 ? -15.830 -9.696 -2.207 1.00 91.12 291 GLY A N 1
ATOM 2118 C CA . GLY A 1 291 ? -15.199 -9.752 -0.891 1.00 91.12 291 GLY A CA 1
ATOM 2119 C C . GLY A 1 291 ? -13.704 -10.051 -0.928 1.00 91.12 291 GLY A C 1
ATOM 2120 O O . GLY A 1 291 ? -13.061 -10.021 -1.980 1.00 91.12 291 GLY A O 1
ATOM 2121 N N . LEU A 1 292 ? -13.164 -10.371 0.247 1.00 93.00 292 LEU A N 1
ATOM 2122 C CA . LEU A 1 292 ? -11.762 -10.686 0.485 1.00 93.00 292 LEU A CA 1
ATOM 2123 C C . LEU A 1 292 ? -11.500 -12.187 0.300 1.00 93.00 292 LEU A C 1
ATOM 2125 O O . LEU A 1 292 ? -12.154 -13.028 0.915 1.00 93.00 292 LEU A O 1
ATOM 2129 N N . TYR A 1 293 ? -10.499 -12.521 -0.505 1.00 93.94 293 TYR A N 1
ATOM 2130 C CA . TYR A 1 293 ? -10.114 -13.882 -0.852 1.00 93.94 293 TYR A CA 1
ATOM 2131 C C . TYR A 1 293 ? -8.715 -14.212 -0.347 1.00 93.94 293 TYR A C 1
ATOM 2133 O O . TYR A 1 293 ? -7.788 -13.407 -0.437 1.00 93.94 293 TYR A O 1
ATOM 2141 N N . TYR A 1 294 ? -8.568 -15.442 0.133 1.00 92.38 294 TYR A N 1
ATOM 2142 C CA . TYR A 1 294 ? -7.295 -16.103 0.364 1.00 92.38 294 TYR A CA 1
ATOM 2143 C C . TYR A 1 294 ? -7.016 -17.066 -0.786 1.00 92.38 294 TYR A C 1
ATOM 2145 O O . TYR A 1 294 ? -7.801 -17.979 -1.055 1.00 92.38 294 TYR A O 1
ATOM 2153 N N . ILE A 1 295 ? -5.893 -16.857 -1.465 1.00 91.31 295 ILE A N 1
ATOM 2154 C CA . ILE A 1 295 ? -5.512 -17.587 -2.669 1.00 91.31 295 ILE A CA 1
ATOM 2155 C C . ILE A 1 295 ? -4.189 -18.302 -2.388 1.00 91.31 295 ILE A C 1
ATOM 2157 O O . ILE A 1 295 ? -3.129 -17.682 -2.281 1.00 91.31 295 ILE A O 1
ATOM 2161 N N . GLY A 1 296 ? -4.259 -19.623 -2.234 1.00 83.88 296 GLY A N 1
ATOM 2162 C CA . GLY A 1 296 ? -3.076 -20.482 -2.208 1.00 83.88 296 GLY A CA 1
ATOM 2163 C C . GLY A 1 296 ? -2.595 -20.818 -3.622 1.00 83.88 296 GLY A C 1
ATOM 2164 O O . GLY A 1 296 ? -3.301 -20.577 -4.595 1.00 83.88 296 GLY A O 1
ATOM 2165 N N . LEU A 1 297 ? -1.407 -21.423 -3.733 1.00 69.25 297 LEU A N 1
ATOM 2166 C CA . LEU A 1 297 ? -0.885 -21.899 -5.025 1.00 69.25 297 LEU A CA 1
ATOM 2167 C C . LEU A 1 297 ? -1.719 -23.050 -5.612 1.00 69.25 297 LEU A C 1
ATOM 2169 O O . LEU A 1 297 ? -1.789 -23.219 -6.822 1.00 69.25 297 LEU A O 1
ATOM 2173 N N . ALA A 1 298 ? -2.314 -23.866 -4.740 1.00 67.75 298 ALA A N 1
ATOM 2174 C CA . ALA A 1 298 ? -3.103 -25.030 -5.109 1.00 67.75 298 ALA A CA 1
ATOM 2175 C C . ALA A 1 298 ? -4.476 -24.965 -4.434 1.00 67.75 298 ALA A C 1
ATOM 2177 O O . ALA A 1 298 ? -4.567 -24.789 -3.217 1.00 67.75 298 ALA A O 1
ATOM 2178 N N . GLY A 1 299 ? -5.530 -25.154 -5.228 1.00 71.75 299 GLY A N 1
ATOM 2179 C CA . GLY A 1 299 ? -6.920 -25.138 -4.774 1.00 71.75 299 GLY A CA 1
ATOM 2180 C C . GLY A 1 299 ? -7.684 -23.884 -5.194 1.00 71.75 299 GLY A C 1
ATOM 2181 O O . GLY A 1 299 ? -7.106 -22.895 -5.637 1.00 71.75 299 GLY A O 1
ATOM 2182 N N . SER A 1 300 ? -9.010 -23.950 -5.076 1.00 84.56 300 SER A N 1
ATOM 2183 C CA . SER A 1 300 ? -9.888 -22.828 -5.402 1.00 84.56 300 SER A CA 1
ATOM 2184 C C . SER A 1 300 ? -9.705 -21.671 -4.410 1.00 84.56 300 SER A C 1
ATOM 2186 O O . SER A 1 300 ? -9.471 -21.927 -3.223 1.00 84.56 300 SER A O 1
ATOM 2188 N N . PRO A 1 301 ? -9.862 -20.412 -4.855 1.00 90.38 301 PRO A N 1
ATOM 2189 C CA . PRO A 1 301 ? -9.855 -19.253 -3.970 1.00 90.38 301 PRO A CA 1
ATOM 2190 C C . PRO A 1 301 ? -10.853 -19.419 -2.821 1.00 90.38 301 PRO A C 1
ATOM 2192 O O . PRO A 1 301 ? -11.982 -19.877 -3.010 1.00 90.38 301 PRO A O 1
ATOM 2195 N N . VAL A 1 302 ? -10.450 -19.029 -1.614 1.00 90.50 302 VAL A N 1
ATOM 2196 C CA . VAL A 1 302 ? -11.302 -19.106 -0.425 1.00 90.50 302 VAL A CA 1
ATOM 2197 C C . VAL A 1 302 ? -11.781 -17.708 -0.069 1.00 90.50 302 VAL A C 1
ATOM 2199 O O . VAL A 1 302 ? -10.987 -16.884 0.379 1.00 90.50 302 VAL A O 1
ATOM 2202 N N . LYS A 1 303 ? -13.082 -17.450 -0.217 1.00 90.88 303 LYS A N 1
ATOM 2203 C CA . LYS A 1 303 ? -13.704 -16.227 0.299 1.00 90.88 303 LYS A CA 1
ATOM 2204 C C . LYS A 1 303 ? -13.648 -16.235 1.831 1.00 90.88 303 LYS A C 1
ATOM 2206 O O . LYS A 1 303 ? -14.122 -17.176 2.467 1.00 90.88 303 LYS A O 1
ATOM 2211 N N . LEU A 1 304 ? -13.030 -15.218 2.423 1.00 88.50 304 LEU A N 1
ATOM 2212 C CA . LEU A 1 304 ? -12.805 -15.132 3.867 1.00 88.50 304 LEU A CA 1
ATOM 2213 C C . LEU A 1 304 ? -14.024 -14.581 4.607 1.00 88.50 304 LEU A C 1
ATOM 2215 O O . LEU A 1 304 ? -14.416 -15.143 5.622 1.00 88.50 304 LEU A O 1
ATOM 2219 N N . ASN A 1 305 ? -14.666 -13.555 4.053 1.00 83.31 305 ASN A N 1
ATOM 2220 C CA . ASN A 1 305 ? -15.847 -12.897 4.620 1.00 83.31 305 ASN A CA 1
ATOM 2221 C C . ASN A 1 305 ? -17.171 -13.619 4.298 1.00 83.31 305 ASN A C 1
ATOM 2223 O O . ASN A 1 305 ? -18.246 -13.043 4.397 1.00 83.31 305 ASN A O 1
ATOM 2227 N N . GLU A 1 306 ? -17.124 -14.882 3.870 1.00 79.69 306 GLU A N 1
ATOM 2228 C CA . GLU A 1 306 ? -18.345 -15.650 3.612 1.00 79.69 306 GLU A CA 1
ATOM 2229 C C . GLU A 1 306 ? -19.153 -15.816 4.908 1.00 79.69 306 GLU A C 1
ATOM 2231 O O . GLU A 1 306 ? -18.626 -16.311 5.906 1.00 79.69 306 GLU A O 1
ATOM 2236 N N . ASN A 1 307 ? -20.428 -15.416 4.878 1.00 68.94 307 ASN A N 1
ATOM 2237 C CA . ASN A 1 307 ? -21.342 -15.397 6.029 1.00 68.94 307 ASN A CA 1
ATOM 2238 C C . ASN A 1 307 ? -20.918 -14.458 7.178 1.00 68.94 307 ASN A C 1
ATOM 2240 O O . ASN A 1 307 ? -21.495 -14.528 8.260 1.00 68.94 307 ASN A O 1
ATOM 2244 N N . VAL A 1 308 ? -19.927 -13.582 6.961 1.00 63.75 308 VAL A N 1
ATOM 2245 C CA . VAL A 1 308 ? -19.442 -12.617 7.959 1.00 63.75 308 VAL A CA 1
ATOM 2246 C C . VAL A 1 308 ? -19.122 -11.288 7.276 1.00 63.75 308 VAL A C 1
ATOM 2248 O O . VAL A 1 308 ? -18.142 -11.195 6.547 1.00 63.75 308 VAL A O 1
ATOM 2251 N N . LEU A 1 309 ? -19.895 -10.236 7.574 1.00 68.62 309 LEU A N 1
ATOM 2252 C CA . LEU A 1 309 ? -19.636 -8.852 7.127 1.00 68.62 309 LEU A CA 1
ATOM 2253 C C . LEU A 1 309 ? -19.592 -8.660 5.597 1.00 68.62 309 LEU A C 1
ATOM 2255 O O . LEU A 1 309 ? -18.818 -7.851 5.083 1.00 68.62 309 LEU A O 1
ATOM 2259 N N . ASP A 1 310 ? -20.454 -9.366 4.862 1.00 73.56 310 ASP A N 1
ATOM 2260 C CA . ASP A 1 310 ? -20.558 -9.221 3.405 1.00 73.56 310 ASP A CA 1
ATOM 2261 C C . ASP A 1 310 ? -20.957 -7.794 2.971 1.00 73.56 310 ASP A C 1
ATOM 2263 O O . ASP A 1 310 ? -20.440 -7.303 1.973 1.00 73.56 310 ASP A O 1
ATOM 2267 N N . GLU A 1 311 ? -21.794 -7.078 3.728 1.00 70.12 311 GLU A N 1
ATOM 2268 C CA . GLU A 1 311 ? -22.272 -5.725 3.369 1.00 70.12 311 GLU A CA 1
ATOM 2269 C C . GLU A 1 311 ? -21.143 -4.685 3.228 1.00 70.12 311 GLU A C 1
ATOM 2271 O O . GLU A 1 311 ? -21.210 -3.816 2.363 1.00 70.12 311 GLU A O 1
ATOM 2276 N N . TYR A 1 312 ? -20.073 -4.796 4.021 1.00 76.00 312 TYR A N 1
ATOM 2277 C CA . TYR A 1 312 ? -18.967 -3.826 4.015 1.00 76.00 312 TYR A CA 1
ATOM 2278 C C . TYR A 1 312 ? -17.865 -4.156 3.003 1.00 76.00 312 TYR A C 1
ATOM 2280 O O . TYR A 1 312 ? -17.133 -3.272 2.567 1.00 76.00 312 TYR A O 1
ATOM 2288 N N . LEU A 1 313 ? -17.720 -5.433 2.651 1.00 83.94 313 LEU A N 1
ATOM 2289 C CA . LEU A 1 313 ? -16.643 -5.935 1.791 1.00 83.94 313 LEU A CA 1
ATOM 2290 C C . LEU A 1 313 ? -17.113 -6.259 0.372 1.00 83.94 313 LEU A C 1
ATOM 2292 O O . LEU A 1 313 ? -16.302 -6.610 -0.481 1.00 83.94 313 LEU A O 1
ATOM 2296 N N . THR A 1 314 ? -18.414 -6.183 0.105 1.00 87.50 314 THR A N 1
ATOM 2297 C CA . THR A 1 314 ? -18.970 -6.482 -1.214 1.00 87.50 314 THR A CA 1
ATOM 2298 C C . THR A 1 314 ? -19.675 -5.276 -1.800 1.00 87.50 314 THR A C 1
ATOM 2300 O O . THR A 1 314 ? -20.223 -4.433 -1.096 1.00 87.50 314 THR A O 1
ATOM 2303 N N . TYR A 1 315 ? -19.627 -5.171 -3.120 1.00 86.81 315 TYR A N 1
ATOM 2304 C CA . TYR A 1 315 ? -20.330 -4.137 -3.861 1.00 86.81 315 TYR A CA 1
ATOM 2305 C C . TYR A 1 315 ? -20.659 -4.651 -5.264 1.00 86.81 315 TYR A C 1
ATOM 2307 O O . TYR A 1 315 ? -19.993 -5.564 -5.762 1.00 86.81 315 TYR A O 1
ATOM 2315 N N . PRO A 1 316 ? -21.712 -4.121 -5.906 1.00 84.19 316 PRO A N 1
ATOM 2316 C CA . PRO A 1 316 ? -22.133 -4.617 -7.205 1.00 84.19 316 PRO A CA 1
ATOM 2317 C C . PRO A 1 316 ? -21.098 -4.272 -8.289 1.00 84.19 316 PRO A C 1
ATOM 2319 O O . PRO A 1 316 ? -20.322 -3.322 -8.169 1.00 84.19 316 PRO A O 1
ATOM 2322 N N . SER A 1 317 ? -21.061 -5.076 -9.353 1.00 78.31 317 SER A N 1
ATOM 2323 C CA . SER A 1 317 ? -20.033 -4.993 -10.401 1.00 78.31 317 SER A CA 1
ATOM 2324 C C . SER A 1 317 ? -20.019 -3.655 -11.147 1.00 78.31 317 SER A C 1
ATOM 2326 O O . SER A 1 317 ? -18.975 -3.217 -11.617 1.00 78.31 317 SER A O 1
ATOM 2328 N N . ASP A 1 318 ? -21.169 -2.992 -11.250 1.00 80.44 318 ASP A N 1
ATOM 2329 C CA . ASP A 1 318 ? -21.318 -1.668 -11.860 1.00 80.44 318 ASP A CA 1
ATOM 2330 C C . ASP A 1 318 ? -20.672 -0.546 -11.030 1.00 80.44 318 ASP A C 1
ATOM 2332 O O . ASP A 1 318 ? -20.238 0.456 -11.593 1.00 80.44 318 ASP A O 1
ATOM 2336 N N . ALA A 1 319 ? -20.522 -0.731 -9.715 1.00 79.62 319 ALA A N 1
ATOM 2337 C CA . ALA A 1 319 ? -19.817 0.206 -8.841 1.00 79.62 319 ALA A CA 1
ATOM 2338 C C . ALA A 1 319 ? -18.283 0.047 -8.882 1.00 79.62 319 ALA A C 1
ATOM 2340 O O . ALA A 1 319 ? -17.559 0.885 -8.346 1.00 79.62 319 ALA A O 1
ATOM 2341 N N . GLN A 1 320 ? -17.756 -1.005 -9.522 1.00 78.38 320 GLN A N 1
ATOM 2342 C CA . GLN A 1 320 ? -16.329 -1.349 -9.476 1.00 78.38 320 GLN A CA 1
ATOM 2343 C C . GLN A 1 320 ? -15.414 -0.324 -10.162 1.00 78.38 320 GLN A C 1
ATOM 2345 O O . GLN A 1 320 ? -14.234 -0.259 -9.831 1.00 78.38 320 GLN A O 1
ATOM 2350 N N . SER A 1 321 ? -15.906 0.454 -11.128 1.00 78.19 321 SER A N 1
ATOM 2351 C CA . SER A 1 321 ? -15.108 1.499 -11.789 1.00 78.19 321 SER A CA 1
ATOM 2352 C C . SER A 1 321 ? -15.026 2.802 -10.993 1.00 78.19 321 SER A C 1
ATOM 2354 O O . SER A 1 321 ? -14.209 3.651 -11.325 1.00 78.19 321 SER A O 1
ATOM 2356 N N . GLY A 1 322 ? -15.894 2.987 -9.995 1.00 80.00 322 GLY A N 1
ATOM 2357 C CA . GLY A 1 322 ? -15.932 4.183 -9.148 1.00 80.00 322 GLY A CA 1
ATOM 2358 C C . GLY A 1 322 ? -15.280 3.990 -7.782 1.00 80.00 322 GLY A C 1
ATOM 2359 O O . GLY A 1 322 ? -15.411 4.870 -6.939 1.00 80.00 322 GLY A O 1
ATOM 2360 N N . ARG A 1 323 ? -14.640 2.837 -7.546 1.00 87.19 323 ARG A N 1
ATOM 2361 C CA . ARG A 1 323 ? -14.028 2.493 -6.263 1.00 87.19 323 ARG A CA 1
ATOM 2362 C C . ARG A 1 323 ? -12.549 2.192 -6.413 1.00 87.19 323 ARG A C 1
ATOM 2364 O O . ARG A 1 323 ? -12.177 1.370 -7.253 1.00 87.19 323 ARG A O 1
ATOM 2371 N N . ASP A 1 324 ? -11.754 2.771 -5.526 1.00 90.31 324 ASP A N 1
ATOM 2372 C CA . ASP A 1 324 ? -10.335 2.468 -5.385 1.00 90.31 324 ASP A CA 1
ATOM 2373 C C . ASP A 1 324 ? -10.142 1.560 -4.171 1.00 90.31 324 ASP A C 1
ATOM 2375 O O . ASP A 1 324 ? -10.609 1.850 -3.070 1.00 90.31 324 ASP A O 1
ATOM 2379 N N . VAL A 1 325 ? -9.487 0.415 -4.382 1.00 94.19 325 VAL A N 1
ATOM 2380 C CA . VAL A 1 325 ? -9.256 -0.568 -3.320 1.00 94.19 325 VAL A CA 1
ATOM 2381 C C . VAL A 1 325 ? -7.771 -0.762 -3.104 1.00 94.19 325 VAL A C 1
ATOM 2383 O O . VAL A 1 325 ? -7.071 -1.231 -4.002 1.00 94.19 325 VAL A O 1
ATOM 2386 N N . VAL A 1 326 ? -7.331 -0.461 -1.886 1.00 95.25 326 VAL A N 1
ATOM 2387 C CA . VAL A 1 326 ? -5.940 -0.583 -1.455 1.00 95.25 326 VAL A CA 1
ATOM 2388 C C . VAL A 1 326 ? -5.863 -1.572 -0.302 1.00 95.25 326 VAL A C 1
ATOM 2390 O O . VAL A 1 326 ? -6.532 -1.413 0.723 1.00 95.25 326 VAL A O 1
ATOM 2393 N N . LEU A 1 327 ? -5.027 -2.595 -0.462 1.00 95.56 327 LEU A N 1
ATOM 2394 C CA . LEU A 1 327 ? -4.677 -3.519 0.607 1.00 95.56 327 LEU A CA 1
ATOM 2395 C C . LEU A 1 327 ? -3.260 -3.239 1.105 1.00 95.56 327 LEU A C 1
ATOM 2397 O O . LEU A 1 327 ? -2.317 -3.173 0.322 1.00 95.56 327 LEU A O 1
ATOM 2401 N N . ILE A 1 328 ? -3.086 -3.165 2.423 1.00 94.31 328 ILE A N 1
ATOM 2402 C CA . ILE A 1 328 ? -1.755 -3.113 3.033 1.00 94.31 328 ILE A CA 1
ATOM 2403 C C . ILE A 1 328 ? -1.720 -3.913 4.325 1.00 94.31 328 ILE A C 1
ATOM 2405 O O . ILE A 1 328 ? -2.648 -3.892 5.130 1.00 94.31 328 ILE A O 1
ATOM 2409 N N . ARG A 1 329 ? -0.619 -4.627 4.532 1.00 91.94 329 ARG A N 1
ATOM 2410 C CA . ARG A 1 329 ? -0.370 -5.373 5.758 1.00 91.94 329 ARG A CA 1
ATOM 2411 C C . ARG A 1 329 ? 0.526 -4.565 6.688 1.00 91.94 329 ARG A C 1
ATOM 2413 O O . ARG A 1 329 ? 1.605 -4.166 6.268 1.00 91.94 329 ARG A O 1
ATOM 2420 N N . ASP A 1 330 ? 0.124 -4.397 7.942 1.00 90.25 330 ASP A N 1
ATOM 2421 C CA . ASP A 1 330 ? 0.979 -3.960 9.046 1.00 90.25 330 ASP A CA 1
ATOM 2422 C C . ASP A 1 330 ? 1.613 -5.203 9.700 1.00 90.25 330 ASP A C 1
ATOM 2424 O O . ASP A 1 330 ? 0.952 -5.908 10.475 1.00 90.25 330 ASP A O 1
ATOM 2428 N N . PRO A 1 331 ? 2.885 -5.525 9.397 1.00 83.00 331 PRO A N 1
ATOM 2429 C CA . PRO A 1 331 ? 3.527 -6.714 9.943 1.00 83.00 331 PRO A CA 1
ATOM 2430 C C . PRO A 1 331 ? 3.796 -6.605 11.448 1.00 83.00 331 PRO A C 1
ATOM 2432 O O . PRO A 1 331 ? 3.835 -7.637 12.119 1.00 83.00 331 PRO A O 1
ATOM 2435 N N . ALA A 1 332 ? 3.979 -5.393 11.983 1.00 80.19 332 ALA A N 1
ATOM 2436 C CA . ALA A 1 332 ? 4.263 -5.186 13.400 1.00 80.19 332 ALA A CA 1
ATOM 2437 C C . ALA A 1 332 ? 3.023 -5.471 14.256 1.00 80.19 332 ALA A C 1
ATOM 2439 O O . ALA A 1 332 ? 3.137 -6.067 15.327 1.00 80.19 332 ALA A O 1
ATOM 2440 N N . ARG A 1 333 ? 1.840 -5.095 13.755 1.00 78.06 333 ARG A N 1
ATOM 2441 C CA . ARG A 1 333 ? 0.552 -5.319 14.433 1.00 78.06 333 ARG A CA 1
ATOM 2442 C C . ARG A 1 333 ? -0.168 -6.593 14.001 1.00 78.06 333 ARG A C 1
ATOM 2444 O O . ARG A 1 333 ? -1.138 -6.981 14.640 1.00 78.06 333 ARG A O 1
ATOM 2451 N N . GLN A 1 334 ? 0.324 -7.268 12.961 1.00 84.69 334 GLN A N 1
ATOM 2452 C CA . GLN A 1 334 ? -0.333 -8.421 12.332 1.00 84.69 334 GLN A CA 1
ATOM 2453 C C . GLN A 1 334 ? -1.751 -8.082 11.865 1.00 84.69 334 GLN A C 1
ATOM 2455 O O . GLN A 1 334 ? -2.709 -8.816 12.131 1.00 84.69 334 GLN A O 1
ATOM 2460 N N . TRP A 1 335 ? -1.877 -6.934 11.206 1.00 87.94 335 TRP A N 1
ATOM 2461 C CA . TRP A 1 335 ? -3.139 -6.410 10.707 1.00 87.94 335 TRP A CA 1
ATOM 2462 C C . TRP A 1 335 ? -3.111 -6.293 9.198 1.00 87.94 335 TRP A C 1
ATOM 2464 O O . TRP A 1 335 ? -2.127 -5.853 8.608 1.00 87.94 335 TRP A O 1
ATOM 2474 N N . LEU A 1 336 ? -4.234 -6.618 8.577 1.00 91.56 336 LEU A N 1
ATOM 2475 C CA . LEU A 1 336 ? -4.494 -6.274 7.192 1.00 91.56 336 LEU A CA 1
ATOM 2476 C C . LEU A 1 336 ? -5.461 -5.097 7.162 1.00 91.56 336 LEU A C 1
ATOM 2478 O O . LEU A 1 336 ? -6.599 -5.219 7.607 1.00 91.56 336 LEU A O 1
ATOM 2482 N N . HIS A 1 337 ? -5.022 -3.986 6.596 1.00 94.00 337 HIS A N 1
ATOM 2483 C CA . HIS A 1 337 ? -5.888 -2.869 6.273 1.00 94.00 337 HIS A CA 1
ATOM 2484 C C . HIS A 1 337 ? -6.506 -3.082 4.893 1.00 94.00 337 HIS A C 1
ATOM 2486 O O . HIS A 1 337 ? -5.808 -3.391 3.923 1.00 94.00 337 HIS A O 1
ATOM 2492 N N . VAL A 1 338 ? -7.822 -2.915 4.832 1.00 94.56 338 VAL A N 1
ATOM 2493 C CA . VAL A 1 338 ? -8.632 -2.960 3.619 1.00 94.56 338 VAL A CA 1
ATOM 2494 C C . VAL A 1 338 ? -9.268 -1.588 3.461 1.00 94.56 338 VAL A C 1
ATOM 2496 O O . VAL A 1 338 ? -10.180 -1.245 4.212 1.00 94.56 338 VAL A O 1
ATOM 2499 N N . PHE A 1 339 ? -8.783 -0.795 2.511 1.00 95.19 339 PHE A N 1
ATOM 2500 C CA . PHE A 1 339 ? -9.353 0.514 2.211 1.00 95.19 339 PHE A CA 1
ATOM 2501 C C . PHE A 1 339 ? -10.177 0.425 0.929 1.00 95.19 339 PHE A C 1
ATOM 2503 O O . PHE A 1 339 ? -9.622 0.118 -0.121 1.00 95.19 339 PHE A O 1
ATOM 2510 N N . ILE A 1 340 ? -11.486 0.667 1.017 1.00 93.38 340 ILE A N 1
ATOM 2511 C CA . ILE A 1 340 ? -12.400 0.761 -0.124 1.00 93.38 340 ILE A CA 1
ATOM 2512 C C . ILE A 1 340 ? -12.874 2.211 -0.200 1.00 93.38 340 ILE A C 1
ATOM 2514 O O . ILE A 1 340 ? -13.786 2.612 0.522 1.00 93.38 340 ILE A O 1
ATOM 2518 N N . ASP A 1 341 ? -12.222 3.003 -1.042 1.00 92.19 341 ASP A N 1
ATOM 2519 C CA . ASP A 1 341 ? -12.622 4.381 -1.295 1.00 92.19 341 ASP A CA 1
ATOM 2520 C C . ASP A 1 341 ? -13.717 4.432 -2.363 1.00 92.19 341 ASP A C 1
ATOM 2522 O O . ASP A 1 341 ? -13.598 3.774 -3.396 1.00 92.19 341 ASP A O 1
ATOM 2526 N N . ASP A 1 342 ? -14.786 5.193 -2.129 1.00 88.31 342 ASP A N 1
ATOM 2527 C CA . ASP A 1 342 ? -15.920 5.317 -3.057 1.00 88.31 342 ASP A CA 1
ATOM 2528 C C . ASP A 1 342 ? -16.116 6.734 -3.621 1.00 88.31 342 ASP A C 1
ATOM 2530 O O . ASP A 1 342 ? -17.142 7.039 -4.233 1.00 88.31 342 ASP A O 1
ATOM 2534 N N . GLY A 1 343 ? -15.120 7.602 -3.432 1.00 86.62 343 GLY A N 1
ATOM 2535 C CA . GLY A 1 343 ? -15.168 8.994 -3.867 1.00 86.62 343 GLY A CA 1
ATOM 2536 C C . GLY A 1 343 ? -15.429 10.003 -2.747 1.00 86.62 343 GLY A C 1
ATOM 2537 O O . GLY A 1 343 ? -15.199 11.196 -2.967 1.00 86.62 343 GLY A O 1
ATOM 2538 N N . SER A 1 344 ? -15.846 9.569 -1.552 1.00 85.06 344 SER A N 1
ATOM 2539 C CA . SER A 1 344 ? -16.101 10.455 -0.409 1.00 85.06 344 SER A CA 1
ATOM 2540 C C . SER A 1 344 ? -15.662 9.828 0.914 1.00 85.06 344 SER A C 1
ATOM 2542 O O . SER A 1 344 ? -15.987 8.687 1.200 1.00 85.06 344 SER A O 1
ATOM 2544 N N . ALA A 1 345 ? -14.978 10.599 1.768 1.00 80.88 345 ALA A N 1
ATOM 2545 C CA . ALA A 1 345 ? -14.508 10.104 3.069 1.00 80.88 345 ALA A CA 1
ATOM 2546 C C . ALA A 1 345 ? -15.655 9.600 3.969 1.00 80.88 345 ALA A C 1
ATOM 2548 O O . ALA A 1 345 ? -15.459 8.669 4.741 1.00 80.88 345 ALA A O 1
ATOM 2549 N N . ASP A 1 346 ? -16.852 10.179 3.832 1.00 77.00 346 ASP A N 1
ATOM 2550 C CA . ASP A 1 346 ? -18.021 9.833 4.651 1.00 77.00 346 ASP A CA 1
ATOM 2551 C C . ASP A 1 346 ? -18.699 8.516 4.235 1.00 77.00 346 ASP A C 1
ATOM 2553 O O . ASP A 1 346 ? -19.453 7.937 5.016 1.00 77.00 346 ASP A O 1
ATOM 2557 N N . THR A 1 347 ? -18.488 8.065 2.994 1.00 80.50 347 THR A N 1
ATOM 2558 C CA . THR A 1 347 ? -19.145 6.873 2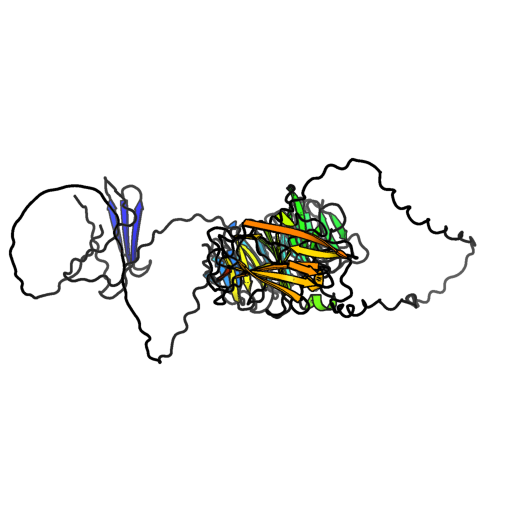.424 1.00 80.50 347 THR A CA 1
ATOM 2559 C C . THR A 1 347 ? -18.163 5.747 2.107 1.00 80.50 347 THR A C 1
ATOM 2561 O O . THR A 1 347 ? -18.571 4.586 2.013 1.00 80.50 347 THR A O 1
ATOM 2564 N N . SER A 1 348 ? -16.868 6.062 2.033 1.00 85.69 348 SER A N 1
ATOM 2565 C CA . SER A 1 348 ? -15.784 5.094 1.947 1.00 85.69 348 SER A CA 1
ATOM 2566 C C . SER A 1 348 ? -15.821 4.115 3.119 1.00 85.69 348 SER A C 1
ATOM 2568 O O . SER A 1 348 ? -16.061 4.471 4.273 1.00 85.69 348 SER A O 1
ATOM 2570 N N . VAL A 1 349 ? -15.560 2.846 2.814 1.00 86.44 349 VAL A N 1
ATOM 2571 C CA . VAL A 1 349 ? -15.589 1.761 3.793 1.00 86.44 349 VAL A CA 1
ATOM 2572 C C . VAL A 1 349 ? -14.172 1.264 4.015 1.00 86.44 349 VAL A C 1
ATOM 2574 O O . VAL A 1 349 ? -13.458 0.878 3.087 1.00 86.44 349 VAL A O 1
ATOM 2577 N N . HIS A 1 350 ? -13.742 1.255 5.268 1.00 88.75 350 HIS A N 1
ATOM 2578 C CA . HIS A 1 350 ? -12.408 0.814 5.637 1.00 88.75 350 HIS A CA 1
ATOM 2579 C C . HIS A 1 350 ? -12.503 -0.221 6.744 1.00 88.75 350 HIS A C 1
ATOM 2581 O O . HIS A 1 350 ? -13.332 -0.115 7.647 1.00 88.75 350 HIS A O 1
ATOM 2587 N N . LEU A 1 351 ? -11.667 -1.251 6.671 1.00 88.31 351 LEU A N 1
ATOM 2588 C CA . LEU A 1 351 ? -11.656 -2.318 7.657 1.00 88.31 351 LEU A CA 1
ATOM 2589 C C . LEU A 1 351 ? -10.236 -2.710 8.029 1.00 88.31 351 LEU A C 1
ATOM 2591 O O . LEU A 1 351 ? -9.299 -2.626 7.235 1.00 88.31 351 LEU A O 1
ATOM 2595 N N . ILE A 1 352 ? -10.116 -3.227 9.241 1.00 88.31 352 ILE A N 1
ATOM 2596 C CA . ILE A 1 352 ? -8.946 -3.937 9.722 1.00 88.31 352 ILE A CA 1
ATOM 2597 C C . ILE A 1 352 ? -9.323 -5.390 9.901 1.00 88.31 352 ILE A C 1
ATOM 2599 O O . ILE A 1 352 ? -10.285 -5.719 10.589 1.00 88.31 352 ILE A O 1
ATOM 2603 N N . TYR A 1 353 ? -8.535 -6.266 9.305 1.00 86.62 353 TYR A N 1
ATOM 2604 C CA . TYR A 1 353 ? -8.598 -7.686 9.551 1.00 86.62 353 TYR A CA 1
ATOM 2605 C C . TYR A 1 353 ? -7.442 -8.103 10.464 1.00 86.62 353 TYR A C 1
ATOM 2607 O O . TYR A 1 353 ? -6.267 -8.056 10.093 1.00 86.62 353 TYR A O 1
ATOM 2615 N N . HIS A 1 354 ? -7.790 -8.505 11.684 1.00 84.69 354 HIS A N 1
ATOM 2616 C CA . HIS A 1 354 ? -6.866 -8.969 12.707 1.00 84.69 354 HIS A CA 1
ATOM 2617 C C . HIS A 1 354 ? -6.423 -10.403 12.413 1.00 84.69 354 HIS A C 1
ATOM 2619 O O . HIS A 1 354 ? -7.151 -11.372 12.670 1.00 84.69 354 HIS A O 1
ATOM 2625 N N . GLU A 1 355 ? -5.206 -10.556 11.894 1.00 84.94 355 GLU A N 1
ATOM 2626 C CA . GLU A 1 355 ? -4.729 -11.830 11.356 1.00 84.94 355 GLU A CA 1
ATOM 2627 C C . GLU A 1 355 ? -4.677 -12.937 12.411 1.00 84.94 355 GLU A C 1
ATOM 2629 O O . GLU A 1 355 ? -4.995 -14.091 12.115 1.00 84.94 355 GLU A O 1
ATOM 2634 N N . ALA A 1 356 ? -4.313 -12.601 13.652 1.00 76.94 356 ALA A N 1
ATOM 2635 C CA . ALA A 1 356 ? -4.221 -13.577 14.734 1.00 76.94 356 ALA A CA 1
ATOM 2636 C C . ALA A 1 356 ? -5.597 -14.118 15.171 1.00 76.94 356 ALA A C 1
ATOM 2638 O O . ALA A 1 356 ? -5.688 -15.277 15.592 1.00 76.94 356 ALA A O 1
ATOM 2639 N N . THR A 1 357 ? -6.663 -13.319 15.024 1.00 76.50 357 THR A N 1
ATOM 2640 C CA . THR A 1 357 ? -8.042 -13.735 15.340 1.00 76.50 357 THR A CA 1
ATOM 2641 C C . THR A 1 357 ? -8.635 -14.531 14.186 1.00 76.50 357 THR A C 1
ATOM 2643 O O . THR A 1 357 ? -9.042 -15.676 14.383 1.00 76.50 357 THR A O 1
ATOM 2646 N N . GLY A 1 358 ? -8.625 -13.969 12.974 1.00 77.12 358 GLY A N 1
ATOM 2647 C CA . GLY A 1 358 ? -9.282 -14.594 11.825 1.00 77.12 358 GLY A CA 1
ATOM 2648 C C . GLY A 1 358 ? -8.503 -15.756 11.212 1.00 77.12 358 GLY A C 1
ATOM 2649 O O . GLY A 1 358 ? -9.086 -16.678 10.639 1.00 77.12 358 GLY A O 1
ATOM 2650 N N . LYS A 1 359 ? -7.168 -15.767 11.347 1.00 84.12 359 LYS A N 1
ATOM 2651 C CA . LYS A 1 359 ? -6.259 -16.835 10.874 1.00 84.12 359 LYS A CA 1
ATOM 2652 C C . LYS A 1 359 ? -6.435 -17.221 9.401 1.00 84.12 359 LYS A C 1
ATOM 2654 O O . LYS A 1 359 ? -6.087 -18.333 9.008 1.00 84.12 359 LYS A O 1
ATOM 2659 N N . TYR A 1 360 ? -6.985 -16.305 8.612 1.00 86.44 360 TYR A N 1
ATOM 2660 C CA . TYR A 1 360 ? -7.338 -16.475 7.197 1.00 86.44 360 TYR A CA 1
ATOM 2661 C C . TYR A 1 360 ? -8.235 -17.688 6.946 1.00 86.44 360 TYR A C 1
ATOM 2663 O O . TYR A 1 360 ? -8.032 -18.451 6.004 1.00 86.44 360 TYR A O 1
ATOM 2671 N N . ARG A 1 361 ? -9.223 -17.885 7.821 1.00 83.12 361 ARG A N 1
ATOM 2672 C CA . ARG A 1 361 ? -10.220 -18.945 7.684 1.00 83.12 361 ARG A CA 1
ATOM 2673 C C . ARG A 1 361 ? -11.532 -18.362 7.170 1.00 83.12 361 ARG A C 1
ATOM 2675 O O . ARG A 1 361 ? -11.908 -17.251 7.526 1.00 83.12 361 ARG A O 1
ATOM 2682 N N . ARG A 1 362 ? -12.226 -19.145 6.346 1.00 84.75 362 ARG A N 1
ATOM 2683 C CA . ARG A 1 362 ? -13.571 -18.828 5.855 1.00 84.75 362 ARG A CA 1
ATOM 2684 C C . ARG A 1 362 ? -14.524 -18.586 7.028 1.00 84.75 362 ARG A C 1
ATOM 2686 O O . ARG A 1 362 ? -14.588 -19.426 7.925 1.00 84.75 362 ARG A O 1
ATOM 2693 N N . GLY A 1 363 ? -15.245 -17.468 6.993 1.00 77.00 363 GLY A N 1
ATOM 2694 C CA . GLY A 1 363 ? -16.238 -17.079 7.996 1.00 77.00 363 GLY A CA 1
ATOM 2695 C C . GLY A 1 363 ? -15.654 -16.827 9.386 1.00 77.00 363 GLY A C 1
ATOM 2696 O O . GLY A 1 363 ? -16.377 -16.892 10.375 1.00 77.00 363 GLY A O 1
ATOM 2697 N N . ALA A 1 364 ? -14.342 -16.606 9.501 1.00 74.62 364 ALA A N 1
ATOM 2698 C CA . ALA A 1 364 ? -13.730 -16.354 10.796 1.00 74.62 364 ALA A CA 1
ATOM 2699 C C . ALA A 1 364 ? -13.950 -14.905 11.257 1.00 74.62 364 ALA A C 1
ATOM 2701 O O . ALA A 1 364 ? -13.975 -13.990 10.429 1.00 74.62 364 ALA A O 1
ATOM 2702 N N . PRO A 1 365 ? -14.062 -14.672 12.578 1.00 69.31 365 PRO A N 1
ATOM 2703 C CA . PRO A 1 365 ? -14.157 -13.325 13.125 1.00 69.31 365 PRO A CA 1
ATOM 2704 C C . PRO A 1 365 ? -12.816 -12.587 12.998 1.00 69.31 365 PRO A C 1
ATOM 2706 O O . PRO A 1 365 ? -11.782 -13.183 12.702 1.00 69.31 365 PRO A O 1
ATOM 2709 N N . GLY A 1 366 ? -12.805 -11.287 13.292 1.00 74.69 366 GLY A N 1
ATOM 2710 C CA . GLY A 1 366 ? -11.580 -10.475 13.310 1.00 74.69 366 GLY A CA 1
ATOM 2711 C C . GLY A 1 366 ? -11.580 -9.306 12.333 1.00 74.69 366 GLY A C 1
ATOM 2712 O O . GLY A 1 366 ? -10.532 -8.714 12.113 1.00 74.69 366 GLY A O 1
ATOM 2713 N N . TYR A 1 367 ? -12.728 -8.977 11.756 1.00 78.69 367 TYR A N 1
ATOM 2714 C CA . TYR A 1 367 ? -12.923 -7.763 10.978 1.00 78.69 367 TYR A CA 1
ATOM 2715 C C . TYR A 1 367 ? -13.415 -6.640 11.889 1.00 78.69 367 TYR A C 1
ATOM 2717 O O . TYR A 1 367 ? -14.348 -6.831 12.670 1.00 78.69 367 TYR A O 1
ATOM 2725 N N . TYR A 1 368 ? -12.807 -5.473 11.751 1.00 78.75 368 TYR A N 1
ATOM 2726 C CA . TYR A 1 368 ? -13.120 -4.280 12.520 1.00 78.75 368 TYR A CA 1
ATOM 2727 C C . TYR A 1 368 ? -13.278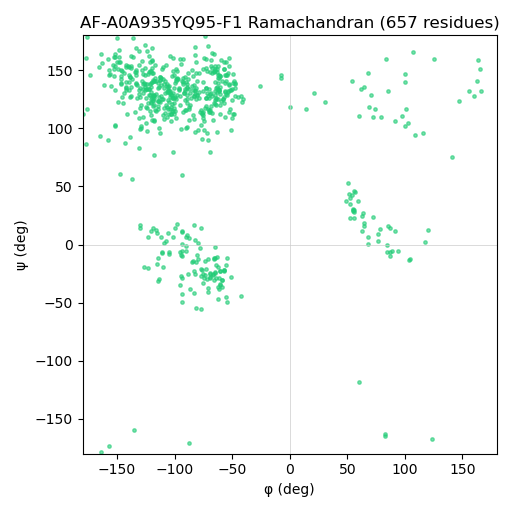 -3.118 11.542 1.00 78.75 368 TYR A C 1
ATOM 2729 O O . TYR A 1 368 ? -12.281 -2.710 10.943 1.00 78.75 368 TYR A O 1
ATOM 2737 N N . PRO A 1 369 ? -14.502 -2.610 11.325 1.00 78.81 369 PRO A N 1
ATOM 2738 C CA . PRO A 1 369 ? -14.701 -1.388 10.561 1.00 78.81 369 PRO A CA 1
ATOM 2739 C C . PRO A 1 369 ? -13.940 -0.231 11.212 1.00 78.81 369 PRO A C 1
ATOM 2741 O O . PRO A 1 369 ? -13.903 -0.125 12.440 1.00 78.81 369 PRO A O 1
ATOM 2744 N N . ILE A 1 370 ? -13.342 0.624 10.392 1.00 76.12 370 ILE A N 1
ATOM 2745 C CA . ILE A 1 370 ? -12.715 1.872 10.822 1.00 76.12 370 ILE A CA 1
ATOM 2746 C C . ILE A 1 370 ? -13.276 3.019 9.986 1.00 76.12 370 ILE A C 1
ATOM 2748 O O . ILE A 1 370 ? -13.563 2.850 8.802 1.00 76.12 370 ILE A O 1
ATOM 2752 N N . THR A 1 371 ? -13.396 4.189 10.599 1.00 77.00 371 THR A N 1
ATOM 2753 C CA . THR A 1 371 ? -13.750 5.430 9.908 1.00 77.00 371 THR A CA 1
ATOM 2754 C C . THR A 1 371 ? -12.501 6.286 9.821 1.00 77.00 371 THR A C 1
ATOM 2756 O O . THR A 1 371 ? -11.762 6.387 10.799 1.00 77.00 371 THR A O 1
ATOM 2759 N N . LEU A 1 372 ? -12.250 6.888 8.661 1.00 82.19 372 LEU A N 1
ATOM 2760 C CA . LEU A 1 372 ? -11.129 7.800 8.461 1.00 82.19 372 LEU A CA 1
ATOM 2761 C C . LEU A 1 372 ? -11.670 9.161 8.011 1.00 82.19 372 LEU A C 1
ATOM 2763 O O . LEU A 1 372 ? -12.541 9.198 7.146 1.00 82.19 372 LEU A O 1
ATOM 2767 N N . PRO A 1 373 ? -11.141 10.286 8.522 1.00 78.44 373 PRO A N 1
ATOM 2768 C CA . PRO A 1 373 ? -11.584 11.623 8.117 1.00 78.44 373 PRO A CA 1
ATOM 2769 C C . PRO A 1 373 ? -11.028 12.048 6.743 1.00 78.44 373 PRO A C 1
ATOM 2771 O O . PRO A 1 373 ? -11.034 13.227 6.392 1.00 78.44 373 PRO A O 1
ATOM 2774 N N . PHE A 1 374 ? -10.484 11.109 5.970 1.00 84.38 374 PHE A N 1
ATOM 2775 C CA . PHE A 1 374 ? -9.843 11.343 4.683 1.00 84.38 374 PHE A CA 1
ATOM 2776 C C . PHE A 1 374 ? -10.034 10.140 3.762 1.00 84.38 374 PHE A C 1
ATOM 2778 O O . PHE A 1 374 ? -10.203 9.007 4.205 1.00 84.38 374 PHE A O 1
ATOM 2785 N N . ARG A 1 375 ? -9.936 10.398 2.459 1.00 90.38 375 ARG A N 1
ATOM 2786 C CA . ARG A 1 375 ? -9.943 9.368 1.417 1.00 90.38 375 ARG A CA 1
ATOM 2787 C C . ARG A 1 375 ? -8.544 8.805 1.212 1.00 90.38 375 ARG A C 1
ATOM 2789 O O . ARG A 1 375 ? -7.587 9.580 1.125 1.00 90.38 375 ARG A O 1
ATOM 2796 N N . VAL A 1 376 ? -8.434 7.487 1.090 1.00 92.06 376 VAL A N 1
ATOM 2797 C CA . VAL A 1 376 ? -7.169 6.778 0.844 1.00 92.06 376 VAL A CA 1
ATOM 2798 C C . VAL A 1 376 ? -6.951 6.608 -0.656 1.00 92.06 376 VAL A C 1
ATOM 2800 O O . VAL A 1 376 ? -7.841 6.134 -1.351 1.00 92.06 376 VAL A O 1
ATOM 2803 N N . THR A 1 377 ? -5.767 6.973 -1.150 1.00 90.25 377 THR A N 1
ATOM 2804 C CA . THR A 1 377 ? -5.409 6.860 -2.579 1.00 90.25 377 THR A CA 1
ATOM 2805 C C . THR A 1 377 ? -4.311 5.839 -2.847 1.00 90.25 377 THR A C 1
ATOM 2807 O O . THR A 1 377 ? -4.269 5.256 -3.923 1.00 90.25 377 THR A O 1
ATOM 2810 N N . ALA A 1 378 ? -3.417 5.623 -1.884 1.00 91.31 378 ALA A N 1
ATOM 2811 C CA . ALA A 1 378 ? -2.333 4.656 -1.978 1.00 91.31 378 ALA A CA 1
ATOM 2812 C C . ALA A 1 378 ? -1.868 4.265 -0.574 1.00 91.31 378 ALA A C 1
ATOM 2814 O O . ALA A 1 378 ? -2.070 5.007 0.389 1.00 91.31 378 ALA A O 1
ATOM 2815 N N . ALA A 1 379 ? -1.195 3.128 -0.449 1.00 92.62 379 ALA A N 1
ATOM 2816 C CA . ALA A 1 379 ? -0.504 2.766 0.778 1.00 92.62 379 ALA A CA 1
ATOM 2817 C C . ALA A 1 379 ? 0.757 1.963 0.461 1.00 92.62 379 ALA A C 1
ATOM 2819 O O . ALA A 1 379 ? 0.782 1.171 -0.477 1.00 92.62 379 ALA A O 1
ATOM 2820 N N . GLY A 1 380 ? 1.804 2.153 1.260 1.00 90.06 380 GLY A N 1
ATOM 2821 C CA . GLY A 1 380 ? 3.064 1.432 1.118 1.00 90.06 380 GLY A CA 1
ATOM 2822 C C . GLY A 1 380 ? 3.734 1.196 2.464 1.00 90.06 380 GLY A C 1
ATOM 2823 O O . GLY A 1 380 ? 3.481 1.906 3.436 1.00 90.06 380 GLY A O 1
ATOM 2824 N N . LEU A 1 381 ? 4.592 0.180 2.536 1.00 88.12 381 LEU A N 1
ATOM 2825 C CA . LEU A 1 381 ? 5.421 -0.056 3.713 1.00 88.12 381 LEU A CA 1
ATOM 2826 C C . LEU A 1 381 ? 6.735 0.705 3.574 1.00 88.12 381 LEU A C 1
ATOM 2828 O O . LEU A 1 381 ? 7.513 0.443 2.662 1.00 88.12 381 LEU A O 1
ATOM 2832 N N . VAL A 1 382 ? 7.017 1.589 4.528 1.00 87.00 382 VAL A N 1
ATOM 2833 C CA . VAL A 1 382 ? 8.324 2.238 4.663 1.00 87.00 382 VAL A CA 1
ATOM 2834 C C . VAL A 1 382 ? 8.908 1.806 5.996 1.00 87.00 382 VAL A C 1
ATOM 2836 O O . VAL A 1 382 ? 8.340 2.090 7.048 1.00 87.00 382 VAL A O 1
ATOM 2839 N N . ARG A 1 383 ? 10.031 1.077 5.964 1.00 83.62 383 ARG A N 1
ATOM 2840 C CA . ARG A 1 383 ? 10.706 0.561 7.174 1.00 83.62 383 ARG A CA 1
ATOM 2841 C C . ARG A 1 383 ? 9.766 -0.227 8.101 1.00 83.62 383 ARG A C 1
ATOM 2843 O O . ARG A 1 383 ? 9.820 -0.108 9.321 1.00 83.62 383 ARG A O 1
ATOM 2850 N N . GLY A 1 384 ? 8.879 -1.026 7.505 1.00 80.88 384 GLY A N 1
ATOM 2851 C CA . GLY A 1 384 ? 7.908 -1.852 8.231 1.00 80.88 384 GLY A CA 1
ATOM 2852 C C . GLY A 1 384 ? 6.706 -1.092 8.799 1.00 80.88 384 GLY A C 1
ATOM 2853 O O . GLY A 1 384 ? 5.863 -1.719 9.435 1.00 80.88 384 GLY A O 1
ATOM 2854 N N . VAL A 1 385 ? 6.596 0.216 8.551 1.00 85.69 385 VAL A N 1
ATOM 2855 C CA . VAL A 1 385 ? 5.458 1.040 8.966 1.00 85.69 385 VAL A CA 1
ATOM 2856 C C . VAL A 1 385 ? 4.555 1.309 7.758 1.00 85.69 385 VAL A C 1
ATOM 2858 O O . VAL A 1 385 ? 5.057 1.758 6.724 1.00 85.69 385 VAL A O 1
ATOM 2861 N N . PRO A 1 386 ? 3.237 1.062 7.861 1.00 90.50 386 PRO A N 1
ATOM 2862 C CA . PRO A 1 386 ? 2.283 1.480 6.841 1.00 90.50 386 PRO A CA 1
ATOM 2863 C C . PRO A 1 386 ? 2.225 3.006 6.743 1.00 90.50 386 PRO A C 1
ATOM 2865 O O . PRO A 1 386 ? 1.884 3.687 7.712 1.00 90.50 386 PRO A O 1
ATOM 2868 N N . ILE A 1 387 ? 2.540 3.529 5.563 1.00 91.81 387 ILE A N 1
ATOM 2869 C CA . ILE A 1 387 ? 2.328 4.924 5.187 1.00 91.81 387 ILE A CA 1
ATOM 2870 C C . ILE A 1 387 ? 1.160 4.967 4.211 1.00 91.81 387 ILE A C 1
ATOM 2872 O O . ILE A 1 387 ? 1.115 4.199 3.250 1.00 91.81 387 ILE A O 1
ATOM 2876 N N . ILE A 1 388 ? 0.216 5.863 4.471 1.00 92.56 388 ILE A N 1
ATOM 2877 C CA . ILE A 1 388 ? -1.034 5.997 3.731 1.00 92.56 388 ILE A CA 1
ATOM 2878 C C . ILE A 1 388 ? -1.016 7.345 3.013 1.00 92.56 388 ILE A C 1
ATOM 2880 O O . ILE A 1 388 ? -0.847 8.396 3.633 1.00 92.56 388 ILE A O 1
ATOM 2884 N N . GLY A 1 389 ? -1.174 7.297 1.695 1.00 91.50 389 GLY A N 1
ATOM 2885 C CA . GLY A 1 389 ? -1.419 8.452 0.848 1.00 91.50 389 GLY A CA 1
ATOM 2886 C C . GLY A 1 389 ? -2.898 8.810 0.855 1.00 91.50 389 GLY A C 1
ATOM 2887 O O . GLY A 1 389 ? -3.769 7.939 0.793 1.00 91.50 389 GLY A O 1
ATOM 2888 N N . THR A 1 390 ? -3.174 10.104 0.942 1.00 90.56 390 THR A N 1
ATOM 2889 C CA . THR A 1 390 ? -4.534 10.633 1.040 1.00 90.56 390 THR A CA 1
ATOM 2890 C C . THR A 1 390 ? -4.871 11.511 -0.160 1.00 90.56 390 THR A C 1
ATOM 2892 O O . THR A 1 390 ? -3.994 12.100 -0.799 1.00 90.56 390 THR A O 1
ATOM 2895 N N . HIS A 1 391 ? -6.160 11.620 -0.474 1.00 87.44 391 HIS A N 1
ATOM 2896 C CA . HIS A 1 391 ? -6.627 12.408 -1.618 1.00 87.44 391 HIS A CA 1
ATOM 2897 C C . HIS A 1 391 ? -6.351 13.917 -1.475 1.00 87.44 391 HIS A C 1
ATOM 2899 O O . HIS A 1 391 ? -6.262 14.622 -2.478 1.00 87.44 391 HIS A O 1
ATOM 2905 N N . ASP A 1 392 ? -6.208 14.438 -0.252 1.00 83.75 392 ASP A N 1
ATOM 2906 C CA . ASP A 1 392 ? -5.873 15.849 -0.005 1.00 83.75 392 ASP A CA 1
ATOM 2907 C C . ASP A 1 392 ? -4.361 16.143 -0.115 1.00 83.75 392 ASP A C 1
ATOM 2909 O O . ASP A 1 392 ? -3.932 17.279 0.096 1.00 83.75 392 ASP A O 1
ATOM 2913 N N . GLY A 1 393 ? -3.557 15.142 -0.493 1.00 84.38 393 GLY A N 1
ATOM 2914 C CA . GLY A 1 393 ? -2.121 15.276 -0.712 1.00 84.38 393 GLY A CA 1
ATOM 2915 C C . GLY A 1 393 ? -1.278 15.122 0.553 1.00 84.38 393 GLY A C 1
ATOM 2916 O O . GLY A 1 393 ? -0.108 15.499 0.554 1.00 84.38 393 GLY A O 1
ATOM 2917 N N . ARG A 1 394 ? -1.834 14.581 1.640 1.00 86.38 394 ARG A N 1
ATOM 2918 C CA . ARG A 1 394 ? -1.077 14.283 2.861 1.00 86.38 394 ARG A CA 1
ATOM 2919 C C . ARG A 1 394 ? -0.593 12.838 2.888 1.00 86.38 394 ARG A C 1
ATOM 2921 O O . ARG A 1 394 ? -1.198 11.936 2.304 1.00 86.38 394 ARG A O 1
ATOM 2928 N N . LEU A 1 395 ? 0.481 12.624 3.640 1.00 89.44 395 LEU A N 1
ATOM 2929 C CA . LEU A 1 395 ? 0.895 11.305 4.097 1.00 89.44 395 LEU A CA 1
ATOM 2930 C C . LEU A 1 395 ? 0.547 11.184 5.570 1.00 89.44 395 LEU A C 1
ATOM 2932 O O . LEU A 1 395 ? 0.852 12.077 6.367 1.00 89.44 395 LEU A O 1
ATOM 2936 N N . VAL A 1 396 ? -0.084 10.074 5.912 1.00 88.56 396 VAL A N 1
ATOM 2937 C CA . VAL A 1 396 ? -0.489 9.764 7.277 1.00 88.56 396 VAL A CA 1
ATOM 2938 C C . VAL A 1 396 ? -0.038 8.358 7.634 1.00 88.56 396 VAL A C 1
ATOM 2940 O O . VAL A 1 396 ? 0.144 7.498 6.772 1.00 88.56 396 VAL A O 1
ATOM 2943 N N . ARG A 1 397 ? 0.151 8.120 8.925 1.00 86.94 397 ARG A N 1
ATOM 2944 C CA . ARG A 1 397 ? 0.463 6.796 9.462 1.00 86.94 397 ARG A CA 1
ATOM 2945 C C . ARG A 1 397 ? -0.275 6.578 10.760 1.00 86.94 397 ARG A C 1
ATOM 2947 O O . ARG A 1 397 ? -0.527 7.530 11.498 1.00 86.94 397 ARG A O 1
ATOM 2954 N N . PHE A 1 398 ? -0.538 5.320 11.077 1.00 81.50 398 PHE A N 1
ATOM 2955 C CA . PHE A 1 398 ? -1.054 4.973 12.389 1.00 81.50 398 PHE A CA 1
ATOM 2956 C C . PHE A 1 398 ? 0.037 5.090 13.460 1.00 81.50 398 PHE A C 1
ATOM 2958 O O . PHE A 1 398 ? 1.168 4.631 13.301 1.00 81.50 398 PHE A O 1
ATOM 2965 N N . SER A 1 399 ? -0.330 5.706 14.572 1.00 75.19 399 SER A N 1
ATOM 2966 C CA . SER A 1 399 ? 0.494 6.076 15.710 1.00 75.19 399 SER A CA 1
ATOM 2967 C C . SER A 1 399 ? -0.221 5.678 16.994 1.00 75.19 399 SER A C 1
ATOM 2969 O O . SER A 1 399 ? -1.420 5.879 17.161 1.00 75.19 399 SER A O 1
ATOM 2971 N N . GLU A 1 400 ? 0.522 5.125 17.943 1.00 66.88 400 GLU A N 1
ATOM 2972 C CA . GLU A 1 400 ? -0.028 4.714 19.243 1.00 66.88 400 GLU A CA 1
ATOM 2973 C C . GLU A 1 400 ? -0.095 5.872 20.239 1.00 66.88 400 GLU A C 1
ATOM 2975 O O . GLU A 1 400 ? -0.733 5.755 21.283 1.00 66.88 400 GLU A O 1
ATOM 2980 N N . SER A 1 401 ? 0.586 6.977 19.929 1.00 65.94 401 SER A N 1
ATOM 2981 C CA . SER A 1 401 ? 0.746 8.120 20.823 1.00 65.94 401 SER A CA 1
ATOM 2982 C C . SER A 1 401 ? -0.003 9.366 20.369 1.00 65.94 401 SER A C 1
ATOM 2984 O O . SER A 1 401 ? 0.008 10.355 21.100 1.00 65.94 401 SER A O 1
ATOM 2986 N N . ALA A 1 402 ? -0.593 9.368 19.170 1.00 65.56 402 ALA A N 1
ATOM 2987 C CA . ALA A 1 402 ? -1.443 10.482 18.774 1.00 65.56 402 ALA A CA 1
ATOM 2988 C C . ALA A 1 402 ? -2.736 10.475 19.608 1.00 65.56 402 ALA A C 1
ATOM 2990 O O . ALA A 1 402 ? -3.190 9.442 20.085 1.00 65.56 402 ALA A O 1
ATOM 2991 N N . THR A 1 403 ? -3.269 11.663 19.860 1.00 58.94 403 THR A N 1
ATOM 2992 C CA . THR A 1 403 ? -4.467 11.876 20.689 1.00 58.94 403 THR A CA 1
ATOM 2993 C C . THR A 1 403 ? -5.672 12.300 19.843 1.00 58.94 403 THR A C 1
ATOM 2995 O O . THR A 1 403 ? -6.745 12.568 20.362 1.00 58.94 403 THR A O 1
ATOM 2998 N N . GLY A 1 404 ? -5.498 12.397 18.528 1.00 64.50 404 GLY A N 1
ATOM 2999 C CA . GLY A 1 404 ? -6.524 12.796 17.575 1.00 64.50 404 GLY A CA 1
ATOM 3000 C C . GLY A 1 404 ? -6.114 12.401 16.161 1.00 64.50 404 GLY A C 1
ATOM 3001 O O . GLY A 1 404 ? -4.919 12.280 15.884 1.00 64.50 404 GLY A O 1
ATOM 3002 N N . ASP A 1 405 ? -7.097 12.253 15.281 1.00 66.25 405 ASP A N 1
ATOM 3003 C CA . ASP A 1 405 ? -6.923 12.025 13.852 1.00 66.25 405 ASP A CA 1
ATOM 3004 C C . ASP A 1 405 ? -6.987 13.374 13.133 1.00 66.25 405 ASP A C 1
ATOM 3006 O O . ASP A 1 405 ? -8.055 13.938 12.912 1.00 66.25 405 ASP A O 1
ATOM 3010 N N . LEU A 1 406 ? -5.821 13.936 12.803 1.00 68.50 406 LEU A N 1
ATOM 3011 C CA . LEU A 1 406 ? -5.707 15.228 12.102 1.00 68.50 406 LEU A CA 1
ATOM 3012 C C . LEU A 1 406 ? -6.427 16.409 12.791 1.00 68.50 406 LEU A C 1
ATOM 3014 O O . LEU A 1 406 ? -6.828 17.368 12.135 1.00 68.50 406 LEU A O 1
ATOM 3018 N N . GLY A 1 407 ? -6.531 16.368 14.121 1.00 61.78 407 GLY A N 1
ATOM 3019 C CA . GLY A 1 407 ? -7.170 17.409 14.933 1.00 61.78 407 GLY A CA 1
ATOM 3020 C C . GLY A 1 407 ? -8.558 17.034 15.451 1.00 61.78 407 GLY A C 1
ATOM 3021 O O . GLY A 1 407 ? -9.028 17.684 16.384 1.00 61.78 407 GLY A O 1
ATOM 3022 N N . GLU A 1 408 ? -9.160 15.961 14.930 1.00 63.16 408 GLU A N 1
ATOM 3023 C CA . GLU A 1 408 ? -10.413 15.413 15.446 1.00 63.16 408 GLU A CA 1
ATOM 3024 C C . GLU A 1 408 ? -10.142 14.400 16.574 1.00 63.16 408 GLU A C 1
ATOM 3026 O O . GLU A 1 408 ? -9.247 13.561 16.448 1.00 63.16 408 GLU A O 1
ATOM 3031 N N . PRO A 1 409 ? -10.862 14.457 17.707 1.00 61.00 409 PRO A N 1
ATOM 3032 C CA . PRO A 1 409 ? -10.767 13.447 18.758 1.00 61.00 409 PRO A CA 1
ATOM 3033 C C . PRO A 1 409 ? -11.050 12.036 18.230 1.00 61.00 409 PRO A C 1
ATOM 3035 O O . PRO A 1 409 ? -12.070 11.812 17.584 1.00 61.00 409 PRO A O 1
ATOM 3038 N N . VAL A 1 410 ? -10.195 11.068 18.568 1.00 57.84 410 VAL A N 1
ATOM 3039 C CA . VAL A 1 410 ? -10.469 9.659 18.255 1.00 57.84 410 VAL A CA 1
ATOM 3040 C C . VAL A 1 410 ? -11.505 9.119 19.239 1.00 57.84 410 VAL A C 1
ATOM 3042 O O . VAL A 1 410 ? -11.224 8.960 20.430 1.00 57.84 410 VAL A O 1
ATOM 3045 N N . GLU A 1 411 ? -12.702 8.801 18.753 1.00 62.41 411 GLU A N 1
ATOM 3046 C CA . GLU A 1 411 ? -13.677 8.029 19.522 1.00 62.41 411 GLU A CA 1
ATOM 3047 C C . GLU A 1 411 ? -13.252 6.556 19.535 1.00 62.41 411 GLU A C 1
ATOM 3049 O O . GLU A 1 411 ? -13.310 5.848 18.531 1.00 62.41 411 GLU A O 1
ATOM 3054 N N . SER A 1 412 ? -12.795 6.066 20.690 1.00 60.50 412 SER A N 1
ATOM 3055 C CA . SER A 1 412 ? -12.456 4.648 20.835 1.00 60.50 412 SER A CA 1
ATOM 3056 C C . SER A 1 412 ? -13.731 3.838 21.046 1.00 60.50 412 SER A C 1
ATOM 3058 O O . SER A 1 412 ? -14.217 3.772 22.176 1.00 60.50 412 SER A O 1
ATOM 3060 N N . LEU A 1 413 ? -14.251 3.218 19.981 1.00 64.12 413 LEU A N 1
ATOM 3061 C CA . LEU A 1 413 ? -15.386 2.294 20.026 1.00 64.12 413 LEU A CA 1
ATOM 3062 C C . LEU A 1 413 ? -14.928 0.846 19.821 1.00 64.12 413 LEU A C 1
ATOM 3064 O O . LEU A 1 413 ? -14.431 0.448 18.772 1.00 64.12 413 LEU A O 1
ATOM 3068 N N . ILE A 1 414 ? -15.166 0.027 20.830 1.00 65.12 414 ILE A N 1
ATOM 3069 C CA . ILE A 1 414 ? -14.937 -1.411 20.824 1.00 65.12 414 ILE A CA 1
ATOM 3070 C C . ILE A 1 414 ? -16.286 -2.077 20.646 1.00 65.12 414 ILE A C 1
ATOM 3072 O O . ILE A 1 414 ? -17.081 -2.026 21.573 1.00 65.12 414 ILE A O 1
ATOM 3076 N N . THR A 1 415 ? -16.538 -2.733 19.517 1.00 61.44 415 THR A N 1
ATOM 3077 C CA . THR A 1 415 ? -17.728 -3.584 19.370 1.00 61.44 415 THR A CA 1
ATOM 3078 C C . THR A 1 415 ? -17.307 -5.047 19.418 1.00 61.44 415 THR A C 1
ATOM 3080 O O . THR A 1 415 ? -16.420 -5.476 18.682 1.00 61.44 415 THR A O 1
ATOM 3083 N N . MET A 1 416 ? -17.897 -5.813 20.329 1.00 66.50 416 MET A N 1
ATOM 3084 C CA . MET A 1 416 ? -17.600 -7.235 20.485 1.00 66.50 416 MET A CA 1
ATOM 3085 C C . MET A 1 416 ? -18.371 -8.075 19.465 1.00 66.50 416 MET A C 1
ATOM 3087 O O . MET A 1 416 ? -19.427 -7.665 18.980 1.00 66.50 416 MET A O 1
ATOM 3091 N N . GLN A 1 417 ? -17.867 -9.281 19.173 1.00 66.06 417 GLN A N 1
ATOM 3092 C CA . GLN A 1 417 ? -18.646 -10.298 18.459 1.00 66.06 417 GLN A CA 1
ATOM 3093 C C . GLN A 1 417 ? -19.993 -10.519 19.171 1.00 66.06 417 GLN A C 1
ATOM 3095 O O . GLN A 1 417 ? -20.147 -10.180 20.350 1.00 66.06 417 GLN A O 1
ATOM 3100 N N . LEU A 1 418 ? -20.963 -11.088 18.449 1.00 64.50 418 LEU A N 1
ATOM 3101 C CA . LEU A 1 418 ? -22.179 -11.618 19.055 1.00 64.50 418 LEU A CA 1
ATOM 3102 C C . LEU A 1 418 ? -21.836 -12.383 20.333 1.00 64.50 418 LEU A C 1
ATOM 3104 O O . LEU A 1 418 ? -20.950 -13.237 20.345 1.00 64.50 418 LEU A O 1
ATOM 3108 N N . ILE A 1 419 ? -22.524 -12.021 21.412 1.00 64.50 419 ILE A N 1
ATOM 3109 C CA . ILE A 1 419 ? -22.267 -12.576 22.741 1.00 64.50 419 ILE A CA 1
ATOM 3110 C C . ILE A 1 419 ? -22.566 -14.082 22.781 1.00 64.50 419 ILE A C 1
ATOM 3112 O O . ILE A 1 419 ? -21.952 -14.813 23.555 1.00 64.50 419 ILE A O 1
ATOM 3116 N N . ASP A 1 420 ? -23.492 -14.520 21.935 1.00 70.62 420 ASP A N 1
ATOM 3117 C CA . ASP A 1 420 ? -23.825 -15.912 21.683 1.00 70.62 420 ASP A CA 1
ATOM 3118 C C . ASP A 1 420 ? -24.383 -16.028 20.253 1.00 70.62 420 ASP A C 1
ATOM 3120 O O . ASP A 1 420 ? -24.966 -15.066 19.739 1.00 70.62 420 ASP A O 1
ATOM 3124 N N . GLU A 1 421 ? -24.204 -17.182 19.614 1.00 61.41 421 GLU A N 1
ATOM 3125 C CA . GLU A 1 421 ? -24.854 -17.539 18.344 1.00 61.41 421 GLU A CA 1
ATOM 3126 C C . GLU A 1 421 ? -26.022 -18.483 18.670 1.00 61.41 421 GLU A C 1
ATOM 3128 O O . GLU A 1 421 ? -25.876 -19.705 18.582 1.00 61.41 421 GLU A O 1
ATOM 3133 N N . PRO A 1 422 ? -27.180 -17.960 19.118 1.00 56.75 422 PRO A N 1
ATOM 3134 C CA . PRO A 1 422 ? -28.264 -18.814 19.574 1.00 56.75 422 PRO A CA 1
ATOM 3135 C C . PRO A 1 422 ? -28.880 -19.596 18.412 1.00 56.75 422 PRO A C 1
ATOM 3137 O O . PRO A 1 422 ? -28.849 -19.189 17.246 1.00 56.75 422 PRO A O 1
ATOM 3140 N N . SER A 1 423 ? -29.550 -20.698 18.753 1.00 60.66 423 SER A N 1
ATOM 3141 C CA . SER A 1 423 ? -30.486 -21.338 17.825 1.00 60.66 423 SER A CA 1
ATOM 3142 C C . SER A 1 423 ? -31.552 -20.328 17.361 1.00 60.66 423 SER A C 1
ATOM 3144 O O . SER A 1 423 ? -31.965 -19.464 18.136 1.00 60.66 423 SER A O 1
ATOM 3146 N N . MET A 1 424 ? -32.023 -20.434 16.108 1.00 57.72 424 MET A N 1
ATOM 3147 C CA . MET A 1 424 ? -32.933 -19.455 15.468 1.00 57.72 424 MET A CA 1
ATOM 3148 C C . MET A 1 424 ? -34.242 -19.158 16.240 1.00 57.72 424 MET A C 1
ATOM 3150 O O . MET A 1 424 ? -34.952 -18.195 15.918 1.00 57.72 424 MET A O 1
ATOM 3154 N N . ASP A 1 425 ? -34.554 -19.962 17.258 1.00 68.06 425 ASP A N 1
ATOM 3155 C CA . ASP A 1 425 ? -35.798 -19.944 18.023 1.00 68.06 425 ASP A CA 1
ATOM 3156 C C . ASP A 1 425 ? -35.658 -19.385 19.454 1.00 68.06 425 ASP A C 1
ATOM 3158 O O . ASP A 1 425 ? -36.656 -19.325 20.184 1.00 68.06 425 ASP A O 1
ATOM 3162 N N . ASN A 1 426 ? -34.466 -18.923 19.853 1.00 76.50 426 ASN A N 1
ATOM 3163 C CA . ASN A 1 426 ? -34.198 -18.427 21.206 1.00 76.50 426 ASN A CA 1
ATOM 3164 C C . ASN A 1 426 ? -33.708 -16.969 21.222 1.00 76.50 426 ASN A C 1
ATOM 3166 O O . ASN A 1 426 ? -33.045 -16.495 20.305 1.00 76.50 426 ASN A O 1
ATOM 3170 N N . ASP A 1 427 ? -34.036 -16.260 22.303 1.00 81.19 427 ASP A N 1
ATOM 3171 C CA . ASP A 1 427 ? -33.374 -15.018 22.688 1.00 81.19 427 ASP A CA 1
ATOM 3172 C C . ASP A 1 427 ? -32.205 -15.323 23.625 1.00 81.19 427 ASP A C 1
ATOM 3174 O O . ASP A 1 427 ? -32.328 -16.139 24.547 1.00 81.19 427 ASP A O 1
ATOM 3178 N N . VAL A 1 428 ? -31.134 -14.550 23.478 1.00 83.44 428 VAL A N 1
ATOM 3179 C CA . VAL A 1 428 ? -30.027 -14.489 24.430 1.00 83.44 428 VAL A CA 1
ATOM 3180 C C . VAL A 1 428 ? -30.407 -13.540 25.561 1.00 83.44 428 VAL A C 1
ATOM 3182 O O . VAL A 1 428 ? -30.876 -12.420 25.339 1.00 83.44 428 VAL A O 1
ATOM 3185 N N . ILE A 1 429 ? -30.197 -13.974 26.799 1.00 86.00 429 ILE A N 1
ATOM 3186 C CA . ILE A 1 429 ? -30.285 -13.152 28.002 1.00 86.00 429 ILE A CA 1
ATOM 3187 C C . ILE A 1 429 ? -28.872 -12.936 28.523 1.00 86.00 429 ILE A C 1
ATOM 3189 O O . ILE A 1 429 ? -28.238 -13.857 29.032 1.00 86.00 429 ILE A O 1
ATOM 3193 N N . VAL A 1 430 ? -28.414 -11.690 28.472 1.00 87.00 430 VAL A N 1
ATOM 3194 C CA . VAL A 1 430 ? -27.180 -11.277 29.138 1.00 87.00 430 VAL A CA 1
ATOM 3195 C C . VAL A 1 430 ? -27.526 -10.773 30.522 1.00 87.00 430 VAL A C 1
ATOM 3197 O O . VAL A 1 430 ? -28.408 -9.930 30.698 1.00 87.00 430 VAL A O 1
ATOM 3200 N N . SER A 1 431 ? -26.814 -11.278 31.517 1.00 87.81 431 SER A N 1
ATOM 3201 C CA . SER A 1 431 ? -26.881 -10.790 32.883 1.00 87.81 431 SER A CA 1
ATOM 3202 C C . SER A 1 431 ? -25.485 -10.605 33.453 1.00 87.81 431 SER A C 1
ATOM 3204 O O . SER A 1 431 ? -24.553 -11.327 33.105 1.00 87.81 431 SER A O 1
ATOM 3206 N N . ARG A 1 432 ? -25.348 -9.619 34.339 1.00 84.94 432 ARG A N 1
ATOM 3207 C CA . ARG A 1 432 ? -24.104 -9.342 35.065 1.00 84.94 432 ARG A CA 1
ATOM 3208 C C . ARG A 1 432 ? -22.848 -9.220 34.190 1.00 84.94 432 ARG A C 1
ATOM 3210 O O . ARG A 1 432 ? -21.863 -9.901 34.476 1.00 84.94 432 ARG A O 1
ATOM 3217 N N . PRO A 1 433 ? -22.853 -8.375 33.143 1.00 86.38 433 PRO A N 1
ATOM 3218 C CA . PRO A 1 433 ? -21.633 -8.116 32.402 1.00 86.38 433 PRO A CA 1
ATOM 3219 C C . PRO A 1 433 ? -20.592 -7.484 33.331 1.00 86.38 433 PRO A C 1
ATOM 3221 O O . PRO A 1 433 ? -20.882 -6.564 34.096 1.00 86.38 433 PRO A O 1
ATOM 3224 N N . HIS A 1 434 ? -19.375 -7.999 33.291 1.00 86.00 434 HIS A N 1
ATOM 3225 C CA . HIS A 1 434 ? -18.239 -7.488 34.034 1.00 86.00 434 HIS A CA 1
ATOM 3226 C C . HIS A 1 434 ? -17.122 -7.185 33.053 1.00 86.00 434 HIS A C 1
ATOM 3228 O O . HIS A 1 434 ? -16.631 -8.065 32.351 1.00 86.00 434 HIS A O 1
ATOM 3234 N N . VAL A 1 435 ? -16.761 -5.911 32.991 1.00 84.81 435 VAL A N 1
ATOM 3235 C CA . VAL A 1 435 ? -15.717 -5.405 32.112 1.00 84.81 435 VAL A CA 1
ATOM 3236 C C . VAL A 1 435 ? -14.539 -5.013 32.987 1.00 84.81 435 VAL A C 1
ATOM 3238 O O . VAL A 1 435 ? -14.653 -4.130 33.835 1.00 84.81 435 VAL A O 1
ATOM 3241 N N . GLN A 1 436 ? -13.411 -5.682 32.790 1.00 83.12 436 GLN A N 1
ATOM 3242 C CA . GLN A 1 436 ? -12.157 -5.352 33.446 1.00 83.12 436 GLN A CA 1
ATOM 3243 C C . GLN A 1 436 ? -11.308 -4.525 32.485 1.00 83.12 436 GLN A C 1
ATOM 3245 O O . GLN A 1 436 ? -10.806 -5.039 31.482 1.00 83.12 436 GLN A O 1
ATOM 3250 N N . LEU A 1 437 ? -11.163 -3.238 32.794 1.00 83.69 437 LEU A N 1
ATOM 3251 C CA . LEU A 1 437 ? -10.275 -2.345 32.060 1.00 83.69 437 LEU A CA 1
ATOM 3252 C C . LEU A 1 437 ? -8.861 -2.386 32.647 1.00 83.69 437 LEU A C 1
ATOM 3254 O O . LEU A 1 437 ? -8.682 -2.528 33.856 1.00 83.69 437 LEU A O 1
ATOM 3258 N N . GLY A 1 438 ? -7.857 -2.215 31.793 1.00 78.19 438 GLY A N 1
ATOM 3259 C CA . GLY A 1 438 ? -6.461 -2.146 32.198 1.00 78.19 438 GLY A CA 1
ATOM 3260 C C . GLY A 1 438 ? -6.117 -0.839 32.898 1.00 78.19 438 GLY A C 1
ATOM 3261 O O . GLY A 1 438 ? -6.783 0.179 32.727 1.00 78.19 438 GLY A O 1
ATOM 3262 N N . ALA A 1 439 ? -5.026 -0.852 33.665 1.00 78.12 439 ALA A N 1
ATOM 3263 C CA . ALA A 1 439 ? -4.624 0.266 34.528 1.00 78.12 439 ALA A CA 1
ATOM 3264 C C . ALA A 1 439 ? -4.437 1.616 33.804 1.00 78.12 439 ALA A C 1
ATOM 3266 O O . ALA A 1 439 ? -4.538 2.663 34.437 1.00 78.12 439 ALA A O 1
ATOM 3267 N N . ASN A 1 440 ? -4.185 1.587 32.493 1.00 75.75 440 ASN A N 1
ATOM 3268 C CA . ASN A 1 440 ? -3.985 2.772 31.656 1.00 75.75 440 ASN A CA 1
ATOM 3269 C C . ASN A 1 440 ? -5.241 3.166 30.855 1.00 75.75 440 ASN A C 1
ATOM 3271 O O . ASN A 1 440 ? -5.129 3.922 29.894 1.00 75.75 440 ASN A O 1
ATOM 3275 N N . SER A 1 441 ? -6.411 2.622 31.199 1.00 77.56 441 SER A N 1
ATOM 3276 C CA . SER A 1 441 ? -7.681 2.961 30.561 1.00 77.56 441 SER A CA 1
ATOM 3277 C C . SER A 1 441 ? -8.359 4.147 31.251 1.00 77.56 441 SER A C 1
ATOM 3279 O O . SER A 1 441 ? -8.434 4.210 32.477 1.00 77.56 441 SER A O 1
ATOM 3281 N N . SER A 1 442 ? -8.917 5.049 30.456 1.00 84.38 442 SER A N 1
ATOM 3282 C CA . SER A 1 442 ? -9.961 5.994 30.838 1.00 84.38 442 SER A CA 1
ATOM 3283 C C . SER A 1 442 ? -11.259 5.260 31.183 1.00 84.38 442 SER A C 1
ATOM 3285 O O . SER A 1 442 ? -11.435 4.083 30.844 1.00 84.38 442 SER A O 1
ATOM 3287 N N . GLU A 1 443 ? -12.173 5.965 31.855 1.00 85.62 443 GLU A N 1
ATOM 3288 C CA . GLU A 1 443 ? -13.550 5.498 32.010 1.00 85.62 443 GLU A CA 1
ATOM 3289 C C . GLU A 1 443 ? -14.199 5.353 30.632 1.00 85.62 443 GLU A C 1
ATOM 3291 O O . GLU A 1 443 ? -14.051 6.223 29.772 1.00 85.62 443 GLU A O 1
ATOM 3296 N N . ALA A 1 444 ? -14.905 4.246 30.430 1.00 85.25 444 ALA A N 1
ATOM 3297 C CA . ALA A 1 444 ? -15.581 3.934 29.181 1.00 85.25 444 ALA A CA 1
ATOM 3298 C C . ALA A 1 444 ? -17.080 3.788 29.404 1.00 85.25 444 ALA A C 1
ATOM 3300 O O . ALA A 1 444 ? -17.539 3.520 30.505 1.00 85.25 444 ALA A O 1
ATOM 3301 N N . THR A 1 445 ? -17.867 3.937 28.356 1.00 88.19 445 THR A N 1
ATOM 3302 C CA . THR A 1 445 ? -19.298 3.671 28.364 1.00 88.19 445 THR A CA 1
ATOM 3303 C C . THR A 1 445 ? -19.529 2.306 27.742 1.00 88.19 445 THR A C 1
ATOM 3305 O O . THR A 1 445 ? -19.328 2.124 26.548 1.00 88.19 445 THR A O 1
ATOM 3308 N N . MET A 1 446 ? -19.964 1.342 28.545 1.00 88.31 446 MET A N 1
ATOM 3309 C CA . MET A 1 446 ? -20.458 0.056 28.073 1.00 88.31 446 MET A CA 1
ATOM 3310 C C . MET A 1 446 ? -21.907 0.205 27.616 1.00 88.31 446 MET A C 1
ATOM 3312 O O . MET A 1 446 ? -22.752 0.683 28.373 1.00 88.31 446 MET A O 1
ATOM 3316 N N . ARG A 1 447 ? -22.223 -0.248 26.406 1.00 89.19 447 ARG A N 1
ATOM 3317 C CA . ARG A 1 447 ? -23.581 -0.335 25.864 1.00 89.19 447 ARG A CA 1
ATOM 3318 C C . ARG A 1 447 ? -23.860 -1.755 25.398 1.00 89.19 447 ARG A C 1
ATOM 3320 O O . ARG A 1 447 ? -23.009 -2.385 24.786 1.00 89.19 447 ARG A O 1
ATOM 3327 N N . LEU A 1 448 ? -25.056 -2.259 25.676 1.00 87.00 448 LEU A N 1
ATOM 3328 C CA . LEU A 1 448 ? -25.550 -3.506 25.094 1.00 87.00 448 LEU A CA 1
ATOM 3329 C C . LEU A 1 448 ? -26.562 -3.156 24.012 1.00 87.00 448 LEU A C 1
ATOM 3331 O O . LEU A 1 448 ? -27.527 -2.440 24.289 1.00 87.00 448 LEU A O 1
ATOM 3335 N N . TYR A 1 449 ? -26.356 -3.681 22.812 1.00 85.50 449 TYR A N 1
ATOM 3336 C CA . TYR A 1 449 ? -27.251 -3.514 21.674 1.00 85.50 449 TYR A CA 1
ATOM 3337 C C . TYR A 1 449 ? -27.904 -4.843 21.320 1.00 85.50 449 TYR A C 1
ATOM 3339 O O . TYR A 1 449 ? -27.280 -5.893 21.449 1.00 85.50 449 TYR A O 1
ATOM 3347 N N . GLY A 1 450 ? -29.163 -4.791 20.894 1.00 84.50 450 GLY A N 1
ATOM 3348 C CA . GLY A 1 450 ? -29.908 -5.944 20.408 1.00 84.50 450 GLY A CA 1
ATOM 3349 C C . GLY A 1 450 ? -30.414 -5.747 18.985 1.00 84.50 450 GLY A C 1
ATOM 3350 O O . GLY A 1 450 ? -30.758 -4.622 18.617 1.00 84.50 450 GLY A O 1
ATOM 3351 N N . GLY A 1 451 ? -30.507 -6.845 18.237 1.00 78.06 451 GLY A N 1
ATOM 3352 C CA . GLY A 1 451 ? -31.037 -6.900 16.873 1.00 78.06 451 GLY A CA 1
ATOM 3353 C C . GLY A 1 451 ? -31.981 -8.084 16.647 1.00 78.06 451 GLY A C 1
ATOM 3354 O O . GLY A 1 451 ? -31.994 -9.051 17.418 1.00 78.06 451 GLY A O 1
ATOM 3355 N N . ALA A 1 452 ? -32.794 -7.997 15.588 1.00 76.06 452 ALA A N 1
ATOM 3356 C CA . ALA A 1 452 ? -33.658 -9.093 15.139 1.00 76.06 452 ALA A CA 1
ATOM 3357 C C . ALA A 1 452 ? -32.856 -10.185 14.415 1.00 76.06 452 ALA A C 1
ATOM 3359 O O . ALA A 1 452 ? -33.190 -11.370 14.512 1.00 76.06 452 ALA A O 1
ATOM 3360 N N . THR A 1 453 ? -31.808 -9.756 13.714 1.00 71.75 453 THR A N 1
ATOM 3361 C CA . THR A 1 453 ? -30.763 -10.555 13.075 1.00 71.75 453 THR A CA 1
ATOM 3362 C C . THR A 1 453 ? -29.390 -10.198 13.658 1.00 71.75 453 THR A C 1
ATOM 3364 O O . THR A 1 453 ? -29.252 -9.216 14.392 1.00 71.75 453 THR A O 1
ATOM 3367 N N . ALA A 1 454 ? -28.374 -11.004 13.336 1.00 66.44 454 ALA A N 1
ATOM 3368 C CA . ALA A 1 454 ? -26.983 -10.705 13.660 1.00 66.44 454 ALA A CA 1
ATOM 3369 C C . ALA A 1 454 ? -26.561 -9.332 13.117 1.00 66.44 454 ALA A C 1
ATOM 3371 O O . ALA A 1 454 ? -25.979 -8.543 13.851 1.00 66.44 454 ALA A O 1
ATOM 3372 N N . GLU A 1 455 ? -26.913 -9.036 11.864 1.00 64.69 455 GLU A N 1
ATOM 3373 C CA . GLU A 1 455 ? -26.608 -7.775 11.179 1.00 64.69 455 GLU A CA 1
ATOM 3374 C C . GLU A 1 455 ? -27.268 -6.579 11.877 1.00 64.69 455 GLU A C 1
ATOM 3376 O O . GLU A 1 455 ? -26.585 -5.612 12.216 1.00 64.69 455 GLU A O 1
ATOM 3381 N N . ASP A 1 456 ? -28.559 -6.686 12.217 1.00 72.94 456 ASP A N 1
ATOM 3382 C CA . ASP A 1 456 ? -29.297 -5.613 12.902 1.00 72.94 456 ASP A CA 1
ATOM 3383 C C . ASP A 1 456 ? -28.702 -5.257 14.272 1.00 72.94 456 ASP A C 1
ATOM 3385 O O . ASP A 1 456 ? -28.963 -4.177 14.789 1.00 72.94 456 ASP A O 1
ATOM 3389 N N . ALA A 1 457 ? -27.954 -6.162 14.916 1.00 71.56 457 ALA A N 1
ATOM 3390 C CA . ALA A 1 457 ? -27.304 -5.865 16.192 1.00 71.56 457 ALA A CA 1
ATOM 3391 C C . ALA A 1 457 ? -26.083 -4.939 16.019 1.00 71.56 457 ALA A C 1
ATOM 3393 O O . ALA A 1 457 ? -25.744 -4.201 16.950 1.00 71.56 457 ALA A O 1
ATOM 3394 N N . PHE A 1 458 ? -25.444 -4.956 14.844 1.00 66.06 458 PHE A N 1
ATOM 3395 C CA . PHE A 1 458 ? -24.286 -4.121 14.512 1.00 66.06 458 PHE A CA 1
ATOM 3396 C C . PHE A 1 458 ? -24.668 -2.823 13.787 1.00 66.06 458 PHE A C 1
ATOM 3398 O O . PHE A 1 458 ? -23.963 -1.829 13.957 1.00 66.06 458 PHE A O 1
ATOM 3405 N N . ASP A 1 459 ? -25.790 -2.801 13.062 1.00 64.44 459 ASP A N 1
ATOM 3406 C CA . ASP A 1 459 ? -26.280 -1.635 12.313 1.00 64.44 459 ASP A CA 1
ATOM 3407 C C . ASP A 1 459 ? -26.752 -0.498 13.255 1.00 64.44 459 ASP A C 1
ATOM 3409 O O . ASP A 1 459 ? -27.719 -0.684 13.999 1.00 64.44 459 ASP A O 1
ATOM 3413 N N . PRO A 1 460 ? -26.110 0.688 13.263 1.00 65.81 460 PRO A N 1
ATOM 3414 C CA . PRO A 1 460 ? -26.478 1.795 14.145 1.00 65.81 460 PRO A CA 1
ATOM 3415 C C . PRO A 1 460 ? -27.872 2.384 13.888 1.00 65.81 460 PRO A C 1
ATOM 3417 O O . PRO A 1 460 ? -28.442 2.944 14.828 1.00 65.81 460 PRO A O 1
ATOM 3420 N N . ASP A 1 461 ? -28.429 2.230 12.685 1.00 67.44 461 ASP A N 1
ATOM 3421 C CA . ASP A 1 461 ? -29.743 2.770 12.317 1.00 67.44 461 ASP A CA 1
ATOM 3422 C C . ASP A 1 461 ? -30.896 1.859 12.766 1.00 67.44 461 ASP A C 1
ATOM 3424 O O . ASP A 1 461 ? -32.033 2.312 12.938 1.00 67.44 461 ASP A O 1
ATOM 3428 N N . VAL A 1 462 ? -30.610 0.569 12.977 1.00 72.69 462 VAL A N 1
ATOM 3429 C CA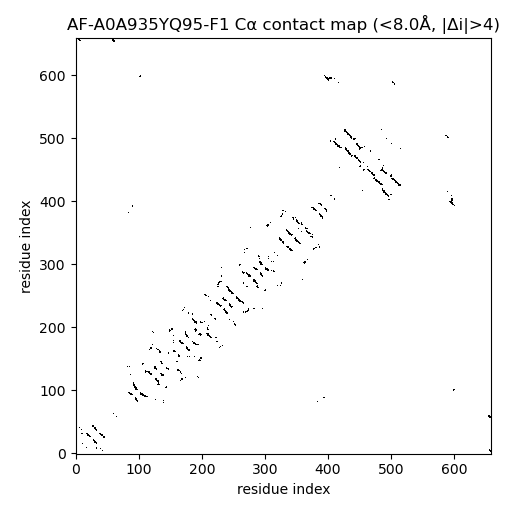 . VAL A 1 462 ? -31.618 -0.462 13.279 1.00 72.69 462 VAL A CA 1
ATOM 3430 C C . VAL A 1 462 ? -31.464 -1.037 14.690 1.00 72.69 462 VAL A C 1
ATOM 3432 O O . VAL A 1 462 ? -32.464 -1.406 15.321 1.00 72.69 462 VAL A O 1
ATOM 3435 N N . ARG A 1 463 ? -30.239 -1.098 15.229 1.00 78.25 463 ARG A N 1
ATOM 3436 C CA . ARG A 1 463 ? -29.971 -1.698 16.541 1.00 78.25 463 ARG A CA 1
ATOM 3437 C C . ARG A 1 463 ? -30.693 -0.964 17.659 1.00 78.25 463 ARG A C 1
ATOM 3439 O O . ARG A 1 463 ? -30.752 0.264 17.725 1.00 78.25 463 ARG A O 1
ATOM 3446 N N . ARG A 1 464 ? -31.168 -1.725 18.642 1.00 84.38 464 ARG A N 1
ATOM 3447 C CA . ARG A 1 464 ? -31.785 -1.165 19.847 1.00 84.38 464 ARG A CA 1
ATOM 3448 C C . ARG A 1 464 ? -30.805 -1.190 21.006 1.00 84.38 464 ARG A C 1
ATOM 3450 O O . ARG A 1 464 ? -30.331 -2.254 21.391 1.00 84.38 464 ARG A O 1
ATOM 3457 N N . GLN A 1 465 ? -30.578 -0.044 21.642 1.00 89.00 465 GLN A N 1
ATOM 3458 C CA . GLN A 1 465 ? -29.860 -0.007 22.916 1.00 89.00 465 GLN A CA 1
ATOM 3459 C C . GLN A 1 465 ? -30.708 -0.658 24.020 1.00 89.00 465 GLN A C 1
ATOM 3461 O O . GLN A 1 465 ? -31.816 -0.213 24.322 1.00 89.00 465 GLN A O 1
ATOM 3466 N N . LEU A 1 466 ? -30.183 -1.726 24.616 1.00 88.50 466 LEU A N 1
ATOM 3467 C CA . LEU A 1 466 ? -30.816 -2.490 25.693 1.00 88.50 466 LEU A CA 1
ATOM 3468 C C . LEU A 1 466 ? -30.341 -2.030 27.071 1.00 88.50 466 LEU A C 1
ATOM 3470 O O . LEU A 1 466 ? -31.109 -2.050 28.031 1.00 88.50 466 LEU A O 1
ATOM 3474 N N . TRP A 1 467 ? -29.070 -1.640 27.172 1.00 91.00 467 TRP A N 1
ATOM 3475 C CA . TRP A 1 467 ? -28.455 -1.195 28.417 1.00 91.00 467 TRP A CA 1
ATOM 3476 C C . TRP A 1 467 ? -27.301 -0.234 28.149 1.00 91.00 467 TRP A C 1
ATOM 3478 O O . TRP A 1 467 ? -26.672 -0.306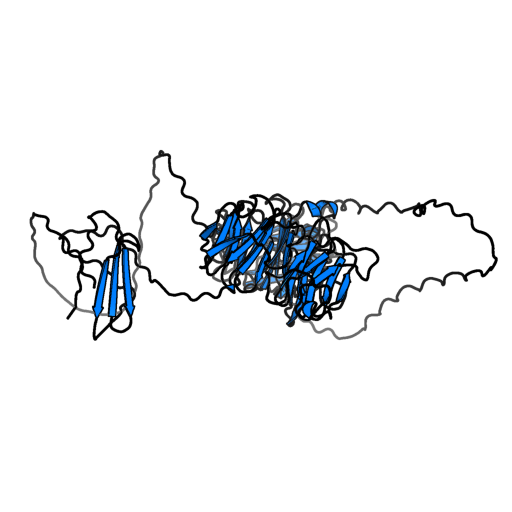 27.095 1.00 91.00 467 TRP A O 1
ATOM 3488 N N . GLN A 1 468 ? -27.005 0.626 29.121 1.00 91.38 468 GLN A N 1
ATOM 3489 C CA . GLN A 1 468 ? -25.824 1.480 29.125 1.00 91.38 468 GLN A CA 1
ATOM 3490 C C . GLN A 1 468 ? -25.327 1.687 30.556 1.00 91.38 468 GLN A C 1
ATOM 3492 O O . GLN A 1 468 ? -26.126 1.919 31.461 1.00 91.38 468 GLN A O 1
ATOM 3497 N N . GLU A 1 469 ? -24.013 1.640 30.751 1.00 89.38 469 GLU A N 1
ATOM 3498 C CA . GLU A 1 469 ? -23.360 1.914 32.029 1.00 89.38 469 GLU A CA 1
ATOM 3499 C C . GLU A 1 469 ? -21.940 2.442 31.814 1.00 89.38 469 GLU A C 1
ATOM 3501 O O . GLU A 1 469 ? -21.250 2.024 30.888 1.00 89.38 469 GLU A O 1
ATOM 3506 N N . THR A 1 470 ? -21.488 3.349 32.677 1.00 89.38 470 THR A N 1
ATOM 3507 C CA . THR A 1 470 ? -20.085 3.772 32.702 1.00 89.38 470 THR A CA 1
ATOM 3508 C C . THR A 1 470 ? -19.256 2.742 33.456 1.00 89.38 470 THR A C 1
ATOM 3510 O O . THR A 1 470 ? -19.590 2.371 34.582 1.00 89.38 470 THR A O 1
ATOM 3513 N N . VAL A 1 471 ? -18.171 2.299 32.833 1.00 88.31 471 VAL A N 1
ATOM 3514 C CA . VAL A 1 471 ? -17.227 1.330 33.362 1.00 88.31 471 VAL A CA 1
ATOM 3515 C C . VAL A 1 471 ? -15.860 1.946 33.632 1.00 88.31 471 VAL A C 1
ATOM 3517 O O . VAL A 1 471 ? -15.375 2.793 32.883 1.00 88.31 471 VAL A O 1
ATOM 3520 N N . SER A 1 472 ? -15.230 1.526 34.727 1.00 87.38 472 SER A N 1
ATOM 3521 C CA . SER A 1 472 ? -13.926 2.029 35.168 1.00 87.38 472 SER A CA 1
ATOM 3522 C C . SER A 1 472 ? -12.974 0.879 35.502 1.00 87.38 472 SER A C 1
ATOM 3524 O O . SER A 1 472 ? -13.389 -0.267 35.659 1.00 87.38 472 SER A O 1
ATOM 3526 N N . VAL A 1 473 ? -11.678 1.182 35.641 1.00 83.19 473 VAL A N 1
ATOM 3527 C CA . VAL A 1 473 ? -10.598 0.203 35.915 1.00 83.19 473 VAL A CA 1
ATOM 3528 C C . VAL A 1 473 ? -10.895 -0.710 37.112 1.00 83.19 473 VAL A C 1
ATOM 3530 O O . VAL A 1 473 ? -10.415 -1.839 37.179 1.00 83.19 473 VAL A O 1
ATOM 3533 N N . ARG A 1 474 ? -11.688 -0.246 38.083 1.00 76.25 474 ARG A N 1
ATOM 3534 C CA . ARG A 1 474 ? -12.058 -1.020 39.272 1.00 76.25 474 ARG A CA 1
ATOM 3535 C C . ARG A 1 474 ? -13.560 -0.973 39.494 1.00 76.25 474 ARG A C 1
ATOM 3537 O O . ARG A 1 474 ? -14.044 -0.203 40.321 1.00 76.25 474 ARG A O 1
ATOM 3544 N N . GLN A 1 475 ? -14.278 -1.839 38.793 1.00 76.88 475 GLN A N 1
ATOM 3545 C CA . GLN A 1 475 ? -15.722 -1.969 38.933 1.00 76.88 475 GLN A CA 1
ATOM 3546 C C . GLN A 1 475 ? -16.124 -3.397 39.291 1.00 76.88 475 GLN A C 1
ATOM 3548 O O . GLN A 1 475 ? -15.492 -4.375 38.885 1.00 76.88 475 GLN A O 1
ATOM 3553 N N . PHE A 1 476 ? -17.193 -3.504 40.075 1.00 78.00 476 PHE A N 1
ATOM 3554 C CA . PHE A 1 476 ? -17.887 -4.766 40.304 1.00 78.00 476 PHE A CA 1
ATOM 3555 C C . PHE A 1 476 ? -18.715 -5.160 39.070 1.00 78.00 476 PHE A C 1
ATOM 3557 O O . PHE A 1 476 ? -19.041 -4.293 38.260 1.00 78.00 476 PHE A O 1
ATOM 3564 N N . PRO A 1 477 ? -19.090 -6.442 38.919 1.00 78.19 477 PRO A N 1
ATOM 3565 C CA . PRO A 1 477 ? -20.003 -6.860 37.863 1.00 78.19 477 PRO A CA 1
ATOM 3566 C C . PRO A 1 477 ? -21.261 -5.992 37.839 1.00 78.19 477 PRO A C 1
ATOM 3568 O O . PRO A 1 477 ? -21.873 -5.742 38.883 1.00 78.19 477 PRO A O 1
ATOM 3571 N N . SER A 1 478 ? -21.639 -5.553 36.641 1.00 79.31 478 SER A N 1
ATOM 3572 C CA . SER A 1 478 ? -22.842 -4.764 36.412 1.00 79.31 478 SER A CA 1
ATOM 3573 C C . SER A 1 478 ? -24.082 -5.513 36.908 1.00 79.31 478 SER A C 1
ATOM 3575 O O . SER A 1 478 ? -24.115 -6.741 36.992 1.00 79.31 478 SER A O 1
ATOM 3577 N N . SER A 1 479 ? -25.149 -4.781 37.211 1.00 79.38 479 SER A N 1
ATOM 3578 C CA . SER A 1 479 ? -26.472 -5.377 37.444 1.00 79.38 479 SER A CA 1
ATOM 3579 C C . SER A 1 479 ? -27.310 -5.494 36.166 1.00 79.38 479 SER A C 1
ATOM 3581 O O . SER A 1 479 ? -28.479 -5.876 36.244 1.00 79.38 479 SER A O 1
ATOM 3583 N N . ALA A 1 480 ? -26.725 -5.192 34.999 1.00 80.81 480 ALA A N 1
ATOM 3584 C CA . ALA A 1 480 ? -27.429 -5.193 33.728 1.00 80.81 480 ALA A CA 1
ATOM 3585 C C . ALA A 1 480 ? -28.109 -6.533 33.460 1.00 80.81 480 ALA A C 1
ATOM 3587 O O . ALA A 1 480 ? -27.548 -7.611 33.697 1.00 80.81 480 ALA A O 1
ATOM 3588 N N . ARG A 1 481 ? -29.315 -6.435 32.904 1.00 84.12 481 ARG A N 1
ATOM 3589 C CA . ARG A 1 481 ? -30.038 -7.557 32.324 1.00 84.12 481 ARG A CA 1
ATOM 3590 C C . ARG A 1 481 ? -30.599 -7.125 30.978 1.00 84.12 481 ARG A C 1
ATOM 3592 O O . ARG A 1 481 ? -31.474 -6.267 30.926 1.00 84.12 481 ARG A O 1
ATOM 3599 N N . ALA A 1 482 ? -30.096 -7.727 29.910 1.00 87.31 482 ALA A N 1
ATOM 3600 C CA . ALA A 1 482 ? -30.507 -7.456 28.539 1.00 87.31 482 ALA A CA 1
ATOM 3601 C C . ALA A 1 482 ? -31.035 -8.739 27.892 1.00 87.31 482 ALA A C 1
ATOM 3603 O O . ALA A 1 482 ? -30.614 -9.837 28.253 1.00 87.31 482 ALA A O 1
ATOM 3604 N N . ARG A 1 483 ? -31.983 -8.599 26.962 1.00 87.44 483 ARG A N 1
ATOM 3605 C CA . ARG A 1 483 ? -32.585 -9.722 26.240 1.00 87.44 483 ARG A CA 1
ATOM 3606 C C . ARG A 1 483 ? -32.923 -9.323 24.808 1.00 87.44 483 ARG A C 1
ATOM 3608 O O . ARG A 1 483 ? -33.644 -8.344 24.619 1.00 87.44 483 ARG A O 1
ATOM 3615 N N . ALA A 1 484 ? -32.450 -10.096 23.837 1.00 82.81 484 ALA A N 1
ATOM 3616 C CA . ALA A 1 484 ? -32.779 -9.970 22.419 1.00 82.81 484 ALA A CA 1
ATOM 3617 C C . ALA A 1 484 ? -32.380 -11.254 21.665 1.00 82.81 484 ALA A C 1
ATOM 3619 O O . ALA A 1 484 ? -31.585 -12.026 22.203 1.00 82.81 484 ALA A O 1
ATOM 3620 N N . PRO A 1 485 ? -32.888 -11.474 20.437 1.00 77.19 485 PRO A N 1
ATOM 3621 C CA . PRO A 1 485 ? -32.428 -12.558 19.570 1.00 77.19 485 PRO A CA 1
ATOM 3622 C C . PRO A 1 485 ? -30.913 -12.523 19.356 1.00 77.19 485 PRO A C 1
ATOM 3624 O O . PRO A 1 485 ? -30.239 -13.508 19.605 1.00 77.19 485 PRO A O 1
ATOM 3627 N N . PHE A 1 486 ? -30.363 -11.363 18.997 1.00 77.94 486 PHE A N 1
ATOM 3628 C CA . PHE A 1 486 ? -28.922 -11.158 18.855 1.00 77.94 486 PHE A CA 1
ATOM 3629 C C . PHE A 1 486 ? -28.493 -10.002 19.747 1.00 77.94 486 PHE A C 1
ATOM 3631 O O . PHE A 1 486 ? -29.167 -8.972 19.759 1.00 77.94 486 PHE A O 1
ATOM 3638 N N . ILE A 1 487 ? -27.403 -10.165 20.504 1.00 79.75 487 ILE A N 1
ATOM 3639 C CA . ILE A 1 487 ? -26.853 -9.119 21.377 1.00 79.75 487 ILE A CA 1
ATOM 3640 C C . ILE A 1 487 ? -25.371 -8.918 21.069 1.00 79.75 487 ILE A C 1
ATOM 3642 O O . ILE A 1 487 ? -24.602 -9.878 21.026 1.00 79.75 487 ILE A O 1
ATOM 3646 N N . THR A 1 488 ? -24.969 -7.656 20.938 1.00 81.50 488 THR A N 1
ATOM 3647 C CA . THR A 1 488 ? -23.566 -7.227 20.951 1.00 81.50 488 THR A CA 1
ATOM 3648 C C . THR A 1 488 ? -23.319 -6.243 22.097 1.00 81.50 488 THR A C 1
ATOM 3650 O O . THR A 1 488 ? -24.244 -5.612 22.620 1.00 81.50 488 THR A O 1
ATOM 3653 N N . MET A 1 489 ? -22.061 -6.124 22.512 1.00 82.19 489 MET A N 1
ATOM 3654 C CA . MET A 1 489 ? -21.609 -5.133 23.478 1.00 82.19 489 MET A CA 1
ATOM 3655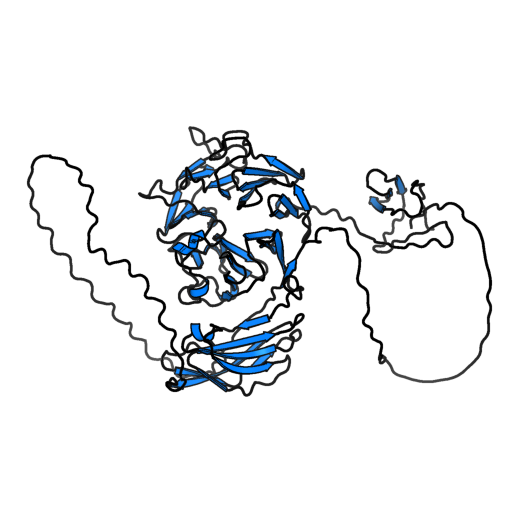 C C . MET A 1 489 ? -20.666 -4.147 22.802 1.00 82.19 489 MET A C 1
ATOM 3657 O O . MET A 1 489 ? -19.747 -4.559 22.097 1.00 82.19 489 MET A O 1
ATOM 3661 N N . ALA A 1 490 ? -20.866 -2.863 23.080 1.00 81.69 490 ALA A N 1
ATOM 3662 C CA . ALA A 1 490 ? -19.948 -1.804 22.718 1.00 81.69 490 ALA A CA 1
ATOM 3663 C C . ALA A 1 490 ? -19.304 -1.175 23.963 1.00 81.69 490 ALA A C 1
ATOM 3665 O O . ALA A 1 490 ? -19.982 -0.984 24.970 1.00 81.69 490 ALA A O 1
ATOM 3666 N N . LEU A 1 491 ? -18.021 -0.829 23.904 1.00 80.62 491 LEU A N 1
ATOM 3667 C CA . LEU A 1 491 ? -17.330 -0.004 24.896 1.00 80.62 491 LEU A CA 1
ATOM 3668 C C . LEU A 1 491 ? -16.800 1.249 24.205 1.00 80.62 491 LEU A C 1
ATOM 3670 O O . LEU A 1 491 ? -16.088 1.140 23.215 1.00 80.62 491 LEU A O 1
ATOM 3674 N N . GLU A 1 492 ? -17.143 2.421 24.722 1.00 81.31 492 GLU A N 1
ATOM 3675 C CA . GLU A 1 492 ? -16.849 3.705 24.081 1.00 81.31 492 GLU A CA 1
ATOM 3676 C C . GLU A 1 492 ? -16.102 4.643 25.028 1.00 81.31 492 GLU A C 1
ATOM 3678 O O . GLU A 1 492 ? -16.504 4.803 26.179 1.00 81.31 492 GLU A O 1
ATOM 3683 N N . VAL A 1 493 ? -15.058 5.319 24.556 1.00 77.38 493 VAL A N 1
ATOM 3684 C CA . VAL A 1 493 ? -14.465 6.456 25.273 1.00 77.38 493 VAL A CA 1
ATOM 3685 C C . VAL A 1 493 ? -14.592 7.707 24.412 1.00 77.38 493 VAL A C 1
ATOM 3687 O O . VAL A 1 493 ? -13.868 7.870 23.435 1.00 77.38 493 VAL A O 1
ATOM 3690 N N . ALA A 1 494 ? -15.489 8.606 24.813 1.00 64.00 494 ALA A N 1
ATOM 3691 C CA . ALA A 1 494 ? -15.760 9.870 24.129 1.00 64.00 494 ALA A CA 1
ATOM 3692 C C . ALA A 1 494 ? -14.916 11.015 24.719 1.00 64.00 494 ALA A C 1
ATOM 3694 O O . ALA A 1 494 ? -15.440 11.974 25.288 1.00 64.00 494 ALA A O 1
ATOM 3695 N N . SER A 1 495 ? -13.585 10.899 24.672 1.00 64.25 495 SER A N 1
ATOM 3696 C CA . SER A 1 495 ? -12.706 12.019 25.039 1.00 64.25 495 SER A CA 1
ATOM 3697 C C . SER A 1 495 ? -11.429 12.033 24.204 1.00 64.25 495 SER A C 1
ATOM 3699 O O . SER A 1 495 ? -10.845 10.985 23.960 1.00 64.25 495 SER A O 1
ATOM 3701 N N . ALA A 1 496 ? -10.958 13.230 23.840 1.00 55.72 496 ALA A N 1
ATOM 3702 C CA . ALA A 1 496 ? -9.783 13.460 22.986 1.00 55.72 496 ALA A CA 1
ATOM 3703 C C . ALA A 1 496 ? -8.433 13.000 23.572 1.00 55.72 496 ALA A C 1
ATOM 3705 O O . ALA A 1 496 ? -7.399 13.154 22.947 1.00 55.72 496 ALA A O 1
ATOM 3706 N N . ALA A 1 497 ? -8.400 12.479 24.796 1.00 60.97 497 ALA A N 1
ATOM 3707 C CA . ALA A 1 497 ? -7.222 11.816 25.371 1.00 60.97 497 ALA A CA 1
ATOM 3708 C C . ALA A 1 497 ? -7.593 10.448 25.964 1.00 60.97 497 ALA A C 1
ATOM 3710 O O . ALA A 1 497 ? -6.862 9.871 26.771 1.00 60.97 497 ALA A O 1
ATOM 3711 N N . GLY A 1 498 ? -8.786 9.974 25.615 1.00 65.44 498 GLY A N 1
ATOM 3712 C CA . GLY A 1 498 ? -9.413 8.803 26.170 1.00 65.44 498 GLY A CA 1
ATOM 3713 C C . GLY A 1 498 ? -8.750 7.544 25.659 1.00 65.44 498 GLY A C 1
ATOM 3714 O O . GLY A 1 498 ? -8.788 7.260 24.469 1.00 65.44 498 GLY A O 1
ATOM 3715 N N . ARG A 1 499 ? -8.165 6.764 26.561 1.00 68.19 499 ARG A N 1
ATOM 3716 C CA . ARG A 1 499 ? -7.553 5.484 26.217 1.00 68.19 499 ARG A CA 1
ATOM 3717 C C . ARG A 1 499 ? -8.451 4.357 26.696 1.00 68.19 499 ARG A C 1
ATOM 3719 O O . ARG A 1 499 ? -8.857 4.366 27.847 1.00 68.19 499 ARG A O 1
ATOM 3726 N N . LEU A 1 500 ? -8.730 3.361 25.864 1.00 71.81 500 LEU A N 1
ATOM 3727 C CA . LEU A 1 500 ? -9.513 2.192 26.270 1.00 71.81 500 LEU A CA 1
ATOM 3728 C C . LEU A 1 500 ? -8.670 0.920 26.275 1.00 71.81 500 LEU A C 1
ATOM 3730 O O . LEU A 1 500 ? -8.384 0.381 25.211 1.00 71.81 500 LEU A O 1
ATOM 3734 N N . VAL A 1 501 ? -8.203 0.459 27.437 1.00 73.50 501 VAL A N 1
ATOM 3735 C CA . VAL A 1 501 ? -7.490 -0.830 27.562 1.00 73.50 501 VAL A CA 1
ATOM 3736 C C . VAL A 1 501 ? -8.474 -1.831 28.139 1.00 73.50 501 VAL A C 1
ATOM 3738 O O . VAL A 1 501 ? -8.876 -1.671 29.285 1.00 73.50 501 VAL A O 1
ATOM 3741 N N . LEU A 1 502 ? -8.845 -2.868 27.396 1.00 75.81 502 LEU A N 1
ATOM 3742 C CA . LEU A 1 502 ? -9.718 -3.926 27.902 1.00 75.81 502 LEU A CA 1
ATOM 3743 C C . LEU A 1 502 ? -8.893 -5.190 28.189 1.00 75.81 502 LEU A C 1
ATOM 3745 O O . LEU A 1 502 ? -8.205 -5.705 27.313 1.00 75.81 502 LEU A O 1
ATOM 3749 N N . GLU A 1 503 ? -8.947 -5.672 29.430 1.00 75.38 503 GLU A N 1
ATOM 3750 C CA . GLU A 1 503 ? -8.249 -6.887 29.873 1.00 75.38 503 GLU A CA 1
ATOM 3751 C C . GLU A 1 503 ? -9.150 -8.116 29.780 1.00 75.38 503 GLU A C 1
ATOM 3753 O O . GLU A 1 503 ? -8.706 -9.191 29.373 1.00 75.38 503 GLU A O 1
ATOM 3758 N N . ARG A 1 504 ? -10.415 -7.974 30.192 1.00 75.25 504 ARG A N 1
ATOM 3759 C CA . ARG A 1 504 ? -11.355 -9.092 30.248 1.00 75.25 504 ARG A CA 1
ATOM 3760 C C . ARG A 1 504 ? -12.798 -8.625 30.173 1.00 75.25 504 ARG A C 1
ATOM 3762 O O . ARG A 1 504 ? -13.157 -7.592 30.731 1.00 75.25 504 ARG A O 1
ATOM 3769 N N . VAL A 1 505 ? -13.628 -9.452 29.548 1.00 78.69 505 VAL A N 1
ATOM 3770 C CA . VAL A 1 505 ? -15.084 -9.384 29.657 1.00 78.69 505 VAL A CA 1
ATOM 3771 C C . VAL A 1 505 ? -15.591 -10.717 30.187 1.00 78.69 505 VAL A C 1
ATOM 3773 O O . VAL A 1 505 ? -15.241 -11.772 29.659 1.00 78.69 505 VAL A O 1
ATOM 3776 N N . GLU A 1 506 ? -16.410 -10.669 31.230 1.00 82.19 506 GLU A N 1
ATOM 3777 C CA . GLU A 1 506 ? -17.167 -11.809 31.742 1.00 82.19 506 GLU A CA 1
ATOM 3778 C C . GLU A 1 506 ? -18.661 -11.500 31.662 1.00 82.19 506 GLU A C 1
ATOM 3780 O O . GLU A 1 506 ? -19.091 -10.385 31.942 1.00 82.19 506 GLU A O 1
ATOM 3785 N N . LEU A 1 507 ? -19.470 -12.484 31.281 1.00 83.44 507 LEU A N 1
ATOM 3786 C CA . LEU A 1 507 ? -20.912 -12.332 31.101 1.00 83.44 507 LEU A CA 1
ATOM 3787 C C . LEU A 1 507 ? -21.593 -13.579 31.671 1.00 83.44 507 LEU A C 1
ATOM 3789 O O . LEU A 1 507 ? -21.070 -14.684 31.534 1.00 83.44 507 LEU A O 1
ATOM 3793 N N . THR A 1 508 ? -22.771 -13.432 32.276 1.00 83.94 508 THR A N 1
ATOM 3794 C CA . THR A 1 508 ? -23.637 -14.577 32.590 1.00 83.94 508 THR A CA 1
ATOM 3795 C C . THR A 1 508 ? -24.719 -14.686 31.525 1.00 83.94 508 THR A C 1
ATOM 3797 O O . THR A 1 508 ? -25.570 -13.798 31.414 1.00 83.94 508 THR A O 1
ATOM 3800 N N . LEU A 1 509 ? -24.686 -15.775 30.761 1.00 84.69 509 LEU A N 1
ATOM 3801 C CA . LEU A 1 509 ? -25.616 -16.036 29.667 1.00 84.69 509 LEU A CA 1
ATOM 3802 C C . LEU A 1 509 ? -26.755 -16.952 30.110 1.00 84.69 509 LEU A C 1
ATOM 3804 O O . LEU A 1 509 ? -26.595 -17.809 30.980 1.00 84.69 509 LEU A O 1
ATOM 3808 N N . GLY A 1 510 ? -27.912 -16.763 29.495 1.00 82.56 510 GLY A N 1
ATOM 3809 C CA . GLY A 1 510 ? -29.027 -17.692 29.552 1.00 82.56 510 GLY A CA 1
ATOM 3810 C C . GLY A 1 510 ? -29.857 -17.580 28.285 1.00 82.56 510 GLY A C 1
ATOM 3811 O O . GLY A 1 510 ? -29.796 -16.572 27.589 1.00 82.56 510 GLY A O 1
ATOM 3812 N N . GLU A 1 511 ? -30.667 -18.591 28.013 1.00 83.00 511 GLU A N 1
ATOM 3813 C CA . GLU A 1 511 ? -31.563 -18.606 26.860 1.00 83.00 511 GLU A CA 1
ATOM 3814 C C . GLU A 1 511 ? -33.022 -18.510 27.310 1.00 83.00 511 GLU A C 1
ATOM 3816 O O . GLU A 1 511 ? -33.400 -18.957 28.400 1.00 83.00 511 GLU A O 1
ATOM 3821 N N . ALA A 1 512 ? -33.868 -17.928 26.466 1.00 79.62 512 ALA A N 1
ATOM 3822 C CA . ALA A 1 512 ? -35.317 -17.992 26.609 1.00 79.62 512 ALA A CA 1
ATOM 3823 C C . ALA A 1 512 ? -35.982 -18.124 25.239 1.00 79.62 512 ALA A C 1
ATOM 3825 O O . ALA A 1 512 ? -35.442 -17.654 24.247 1.00 79.62 512 ALA A O 1
ATOM 3826 N N . ALA A 1 513 ? -37.185 -18.701 25.187 1.00 75.94 513 ALA A N 1
ATOM 3827 C CA . ALA A 1 513 ? -37.959 -18.785 23.946 1.00 75.94 513 ALA A CA 1
ATOM 3828 C C . ALA A 1 513 ? -38.117 -17.402 23.295 1.00 75.94 513 ALA A C 1
ATOM 3830 O O . ALA A 1 513 ? -38.404 -16.433 24.008 1.00 75.94 513 ALA A O 1
ATOM 3831 N N . ARG A 1 514 ? -37.957 -17.318 21.968 1.00 72.12 514 ARG A N 1
ATOM 3832 C CA . ARG A 1 514 ? -37.937 -16.056 21.215 1.00 72.12 514 ARG A CA 1
ATOM 3833 C C . ARG A 1 514 ? -39.084 -15.124 21.590 1.00 72.12 514 ARG A C 1
ATOM 3835 O O . ARG A 1 514 ? -40.262 -15.494 21.564 1.00 72.12 514 ARG A O 1
ATOM 3842 N N . SER A 1 515 ? -38.752 -13.882 21.928 1.00 66.06 515 SER A N 1
ATOM 3843 C CA . SER A 1 515 ? -39.742 -12.871 22.283 1.00 66.06 515 SER A CA 1
ATOM 3844 C C . SER A 1 515 ? -40.428 -12.344 21.019 1.00 66.06 515 SER A C 1
ATOM 3846 O O . SER A 1 515 ? -40.018 -11.359 20.403 1.00 66.06 515 SER A O 1
ATOM 3848 N N . ILE A 1 516 ? -41.534 -12.994 20.655 1.00 57.28 516 ILE A N 1
ATOM 3849 C CA . ILE A 1 516 ? -42.436 -12.587 19.561 1.00 57.28 516 ILE A CA 1
ATOM 3850 C C . ILE A 1 516 ? -43.064 -11.199 19.833 1.00 57.28 516 ILE A C 1
ATOM 3852 O O . ILE A 1 516 ? -43.518 -10.517 18.921 1.00 57.28 516 ILE A O 1
ATOM 3856 N N . ALA A 1 517 ? -43.067 -10.754 21.096 1.00 49.41 517 ALA A N 1
ATOM 3857 C CA . ALA A 1 517 ? -43.706 -9.518 21.552 1.00 49.41 517 ALA A CA 1
ATOM 3858 C C . ALA A 1 517 ? -42.800 -8.270 21.519 1.00 49.41 517 ALA A C 1
ATOM 3860 O O . ALA A 1 517 ? -43.279 -7.174 21.798 1.00 49.41 517 ALA A O 1
ATOM 3861 N N . SER A 1 518 ? -41.504 -8.395 21.203 1.00 55.31 518 SER A N 1
ATOM 3862 C CA . SER A 1 518 ? -40.565 -7.256 21.299 1.00 55.31 518 SER A CA 1
ATOM 3863 C C . SER A 1 518 ? -40.645 -6.246 20.149 1.00 55.31 518 SER A C 1
ATOM 3865 O O . SER A 1 518 ? -39.940 -5.240 20.199 1.00 55.31 518 SER A O 1
ATOM 3867 N N . GLY A 1 519 ? -41.490 -6.488 19.140 1.00 55.41 519 GLY A N 1
ATOM 3868 C CA . GLY A 1 519 ? -41.701 -5.546 18.037 1.00 55.41 519 GLY A CA 1
ATOM 3869 C C . GLY A 1 519 ? -40.458 -5.308 17.178 1.00 55.41 519 GLY A C 1
ATOM 3870 O O . GLY A 1 519 ? -40.315 -4.229 16.615 1.00 55.41 519 GLY A O 1
ATOM 3871 N N . TRP A 1 520 ? -39.551 -6.288 17.108 1.00 60.88 520 TRP A N 1
ATOM 3872 C CA . TRP A 1 520 ? -38.386 -6.233 16.231 1.00 60.88 520 TRP A CA 1
ATOM 3873 C C . TRP A 1 520 ? -38.861 -6.119 14.780 1.00 60.88 520 TRP A C 1
ATOM 3875 O O . TRP A 1 520 ? -39.494 -7.037 14.257 1.00 60.88 520 TRP A O 1
ATOM 3885 N N . VAL A 1 521 ? -38.613 -4.967 14.161 1.00 47.97 521 VAL A N 1
ATOM 3886 C CA . VAL A 1 521 ? -38.954 -4.728 12.760 1.00 47.97 521 VAL A CA 1
ATOM 3887 C C . VAL A 1 521 ? -37.933 -5.484 11.925 1.00 47.97 521 VAL A C 1
ATOM 3889 O O . VAL A 1 521 ? -36.748 -5.178 11.971 1.00 47.97 521 VAL A O 1
ATOM 3892 N N . SER A 1 522 ? -38.379 -6.499 11.191 1.00 43.50 522 SER A N 1
ATOM 3893 C CA . SER A 1 522 ? -37.548 -7.131 10.171 1.00 43.50 522 SER A CA 1
ATOM 3894 C C . SER A 1 522 ? -37.191 -6.092 9.110 1.00 43.50 522 SER A C 1
ATOM 3896 O O . SER A 1 522 ? -38.097 -5.414 8.611 1.00 43.50 522 SER A O 1
ATOM 3898 N N . ARG A 1 523 ? -35.907 -5.998 8.742 1.00 40.03 523 ARG A N 1
ATOM 3899 C CA . ARG A 1 523 ? -35.454 -5.228 7.574 1.00 40.03 523 ARG A CA 1
ATOM 3900 C C . ARG A 1 523 ? -36.357 -5.590 6.380 1.00 40.03 523 ARG A C 1
ATOM 3902 O O . ARG A 1 523 ? -36.655 -6.779 6.196 1.00 40.03 523 ARG A O 1
ATOM 3909 N N . PRO A 1 524 ? -36.848 -4.624 5.581 1.00 38.31 524 PRO A N 1
ATOM 3910 C CA . PRO A 1 524 ? -37.405 -4.974 4.281 1.00 38.31 524 PRO A CA 1
ATOM 3911 C C . PRO A 1 524 ? -36.340 -5.786 3.544 1.00 38.31 524 PRO A C 1
ATOM 3913 O O . PRO A 1 524 ? -35.167 -5.413 3.575 1.00 38.31 524 PRO A O 1
ATOM 3916 N N . SER A 1 525 ? -36.727 -6.926 2.962 1.00 34.50 525 SER A N 1
ATOM 3917 C CA . SER A 1 525 ? -35.782 -7.777 2.239 1.00 34.50 525 SER A CA 1
ATOM 3918 C C . SER A 1 525 ? -34.946 -6.915 1.293 1.00 34.50 525 SER A C 1
ATOM 3920 O O . SER A 1 525 ? -35.527 -6.032 0.647 1.00 34.50 525 SER A O 1
ATOM 3922 N N . PRO A 1 526 ? -33.621 -7.148 1.194 1.00 37.56 526 PRO A N 1
ATOM 3923 C CA . PRO A 1 526 ? -32.830 -6.509 0.155 1.00 37.56 526 PRO A CA 1
ATOM 3924 C C . PRO A 1 526 ? -33.571 -6.685 -1.167 1.00 37.56 526 PRO A C 1
ATOM 3926 O O . PRO A 1 526 ? -34.181 -7.739 -1.397 1.00 37.56 526 PRO A O 1
ATOM 3929 N N . ALA A 1 527 ? -33.593 -5.626 -1.983 1.00 30.94 527 ALA A N 1
ATOM 3930 C CA . ALA A 1 527 ? -34.225 -5.676 -3.293 1.00 30.94 527 ALA A CA 1
ATOM 3931 C C . ALA A 1 527 ? -33.803 -6.985 -3.960 1.00 30.94 527 ALA A C 1
ATOM 3933 O O . ALA A 1 527 ? -32.614 -7.310 -3.962 1.00 30.94 527 ALA A O 1
ATOM 3934 N N . SER A 1 528 ? -34.791 -7.764 -4.412 1.00 27.02 528 SER A N 1
ATOM 3935 C CA . SER A 1 528 ? -34.575 -9.086 -4.995 1.00 27.02 528 SER A CA 1
ATOM 3936 C C . SER A 1 528 ? -33.340 -9.030 -5.880 1.00 27.02 528 SER A C 1
ATOM 3938 O O . SER A 1 528 ? -33.290 -8.171 -6.764 1.00 27.02 528 SER A O 1
ATOM 3940 N N . ILE A 1 529 ? -32.364 -9.912 -5.624 1.00 28.05 529 ILE A N 1
ATOM 3941 C CA . ILE A 1 529 ? -31.215 -10.112 -6.511 1.00 28.05 529 ILE A CA 1
ATOM 3942 C C . ILE A 1 529 ? -31.788 -10.088 -7.919 1.00 28.05 529 ILE A C 1
ATOM 3944 O O . ILE A 1 529 ? -32.733 -10.844 -8.179 1.00 28.05 529 ILE A O 1
ATOM 3948 N N . CYS A 1 530 ? -31.292 -9.187 -8.775 1.00 25.98 530 CYS A N 1
ATOM 3949 C CA . CYS A 1 530 ? -31.646 -9.178 -10.186 1.00 25.98 530 CYS A CA 1
ATOM 3950 C C . CYS A 1 530 ? -31.426 -10.599 -10.684 1.00 25.98 530 CYS A C 1
ATOM 3952 O O . CYS A 1 530 ? -30.300 -11.023 -10.924 1.00 25.98 530 CYS A O 1
ATOM 3954 N N . THR A 1 531 ? -32.507 -11.370 -10.754 1.00 28.52 531 THR A N 1
ATOM 3955 C CA . THR A 1 531 ? -32.468 -12.684 -11.352 1.00 28.52 531 THR A CA 1
ATOM 3956 C C . THR A 1 531 ? -32.268 -12.339 -12.814 1.00 28.52 531 THR A C 1
ATOM 3958 O O . THR A 1 531 ? -33.136 -11.648 -13.364 1.00 28.52 531 THR A O 1
ATOM 3961 N N . PRO A 1 532 ? -31.119 -12.676 -13.429 1.00 31.05 532 PRO A N 1
ATOM 3962 C CA . PRO A 1 532 ? -30.948 -12.413 -14.846 1.00 31.05 532 PRO A CA 1
ATOM 3963 C C . PRO A 1 532 ? -32.183 -12.992 -15.539 1.00 31.05 532 PRO A C 1
ATOM 3965 O O . PRO A 1 532 ? -32.605 -14.096 -15.163 1.00 31.05 532 PRO A O 1
ATOM 3968 N N . PRO A 1 533 ? -32.835 -12.242 -16.448 1.00 30.95 533 PRO A N 1
ATOM 3969 C CA . PRO A 1 533 ? -34.033 -12.732 -17.104 1.00 30.95 533 PRO A CA 1
ATOM 3970 C C . PRO A 1 533 ? -33.712 -14.123 -17.627 1.00 30.95 533 PRO A C 1
ATOM 3972 O O . PRO A 1 533 ? -32.699 -14.303 -18.306 1.00 30.95 533 PRO A O 1
ATOM 3975 N N . ALA A 1 534 ? -34.519 -15.112 -17.231 1.00 32.91 534 ALA A N 1
ATOM 3976 C CA . ALA A 1 534 ? -34.374 -16.464 -17.735 1.00 32.91 534 ALA A CA 1
ATOM 3977 C C . ALA A 1 534 ? -34.299 -16.348 -19.256 1.00 32.91 534 ALA A C 1
ATOM 3979 O O . ALA A 1 534 ? -35.259 -15.900 -19.891 1.00 32.91 534 ALA A O 1
ATOM 3980 N N . SER A 1 535 ? -33.127 -16.653 -19.816 1.00 34.97 535 SER A N 1
ATOM 3981 C CA . SER A 1 535 ? -32.925 -16.615 -21.253 1.00 34.97 535 SER A CA 1
ATOM 3982 C C . SER A 1 535 ? -33.850 -17.667 -21.849 1.00 34.97 535 SER A C 1
ATOM 3984 O O . SER A 1 535 ? -33.573 -18.863 -21.815 1.00 34.97 535 SER A O 1
ATOM 3986 N N . THR A 1 536 ? -35.013 -17.221 -22.313 1.00 34.47 536 THR A N 1
ATOM 3987 C CA . THR A 1 536 ? -36.002 -18.052 -23.008 1.00 34.47 536 THR A CA 1
ATOM 3988 C C . THR A 1 536 ? -35.741 -18.078 -24.511 1.00 34.47 536 THR A C 1
ATOM 3990 O O . THR A 1 536 ? -36.508 -18.668 -25.266 1.00 34.47 536 THR A O 1
ATOM 3993 N N . THR A 1 537 ? -34.615 -17.517 -24.946 1.00 37.06 537 THR A N 1
ATOM 3994 C CA . THR A 1 537 ? -34.144 -17.558 -26.326 1.00 37.06 537 THR A CA 1
ATOM 3995 C C . THR A 1 537 ? -32.705 -18.064 -26.338 1.00 37.06 537 THR A C 1
ATOM 3997 O O . THR A 1 537 ? -31.807 -17.343 -25.897 1.00 37.06 537 THR A O 1
ATOM 4000 N N . PRO A 1 538 ? -32.455 -19.290 -26.838 1.00 34.72 538 PRO A N 1
ATOM 4001 C CA . PRO A 1 538 ? -31.115 -19.680 -27.256 1.00 34.72 538 PRO A CA 1
ATOM 4002 C C . PRO A 1 538 ? -30.565 -18.577 -28.172 1.00 34.72 538 PRO A C 1
ATOM 4004 O O . PRO A 1 538 ? -31.336 -18.054 -28.979 1.00 34.72 538 PRO A O 1
ATOM 4007 N N . PRO A 1 539 ? -29.286 -18.186 -28.056 1.00 36.78 539 PRO A N 1
ATOM 4008 C CA . PRO A 1 539 ? -28.714 -17.219 -28.977 1.00 36.78 539 PRO A CA 1
ATOM 4009 C C . PRO A 1 539 ? -28.872 -17.759 -30.398 1.00 36.78 539 PRO A C 1
ATOM 4011 O O . PRO A 1 539 ? -28.407 -18.861 -30.702 1.00 36.78 539 PRO A O 1
ATOM 4014 N N . ASP A 1 540 ? -29.557 -16.993 -31.247 1.00 38.09 540 ASP A N 1
ATOM 4015 C CA . ASP A 1 540 ? -29.578 -17.236 -32.680 1.00 38.09 540 ASP A CA 1
ATOM 4016 C C . ASP A 1 540 ? -28.125 -17.242 -33.159 1.00 38.09 540 ASP A C 1
ATOM 4018 O O . ASP A 1 540 ? -27.428 -16.224 -33.142 1.00 38.09 540 ASP A O 1
ATOM 4022 N N . GLY A 1 541 ? -27.643 -18.430 -33.526 1.00 34.41 541 GLY A N 1
ATOM 4023 C CA . GLY A 1 541 ? -26.349 -18.582 -34.169 1.00 34.41 541 GLY A CA 1
ATOM 4024 C C . GLY A 1 541 ? -26.298 -17.739 -35.449 1.00 34.41 541 GLY A C 1
ATOM 4025 O O . GLY A 1 541 ? -27.334 -17.512 -36.083 1.00 34.41 541 GLY A O 1
ATOM 4026 N N . PRO A 1 542 ? -25.108 -17.266 -35.853 1.00 34.81 542 PRO A N 1
ATOM 4027 C CA . PRO A 1 542 ? -24.972 -16.397 -37.010 1.00 34.81 542 PRO A CA 1
ATOM 4028 C C . PRO A 1 542 ? -25.538 -17.087 -38.253 1.00 34.81 542 PRO A C 1
ATOM 4030 O O . PRO A 1 542 ? -25.144 -18.198 -38.614 1.00 34.81 542 PRO A O 1
ATOM 4033 N N . SER A 1 543 ? -26.469 -16.405 -38.915 1.00 38.88 543 SER A N 1
ATOM 4034 C CA . SER A 1 543 ? -27.041 -16.787 -40.201 1.00 38.88 543 SER A CA 1
ATOM 4035 C C . SER A 1 543 ? -25.987 -16.643 -41.305 1.00 38.88 543 SER A C 1
ATOM 4037 O O . SER A 1 543 ? -25.945 -15.673 -42.055 1.00 38.88 543 SER A O 1
ATOM 4039 N N . GLY A 1 544 ? -25.100 -17.632 -41.395 1.00 33.44 544 GLY A N 1
ATOM 4040 C CA . GLY A 1 544 ? -24.134 -17.793 -42.476 1.00 33.44 544 GLY A CA 1
ATOM 4041 C C . GLY A 1 544 ? -24.588 -18.885 -43.437 1.00 33.44 544 GLY A C 1
ATOM 4042 O O . GLY A 1 544 ? -24.526 -20.069 -43.114 1.00 33.44 544 GLY A O 1
ATOM 4043 N N . GLY A 1 545 ? -25.061 -18.488 -44.618 1.00 38.59 545 GLY A N 1
ATOM 4044 C CA . GLY A 1 545 ? -25.428 -19.401 -45.695 1.00 38.59 545 GLY A CA 1
ATOM 4045 C C . GLY A 1 545 ? -24.244 -20.241 -46.181 1.00 38.59 545 GLY A C 1
ATOM 4046 O O . GLY A 1 545 ? -23.169 -19.723 -46.468 1.00 38.59 545 GLY A O 1
ATOM 4047 N N . GLY A 1 546 ? -24.478 -21.544 -46.319 1.00 30.73 546 GLY A N 1
ATOM 4048 C CA . GLY A 1 546 ? -23.539 -22.498 -46.897 1.00 30.73 546 GLY A CA 1
ATOM 4049 C C . GLY A 1 546 ? -24.286 -23.727 -47.397 1.00 30.73 546 GLY A C 1
ATOM 4050 O O . GLY A 1 546 ? -24.516 -24.681 -46.663 1.00 30.73 546 GLY A O 1
ATOM 4051 N N . THR A 1 547 ? -24.708 -23.688 -48.656 1.00 39.66 547 THR A N 1
ATOM 4052 C CA . THR A 1 547 ? -25.228 -24.835 -49.406 1.00 39.66 547 THR A CA 1
ATOM 4053 C C . THR A 1 547 ? -24.126 -25.879 -49.612 1.00 39.66 547 THR A C 1
ATOM 4055 O O . THR A 1 547 ? -23.124 -25.573 -50.256 1.00 39.66 547 THR A O 1
ATOM 4058 N N . GLY A 1 548 ? -24.322 -27.111 -49.127 1.00 32.38 548 GLY A N 1
ATOM 4059 C CA . GLY A 1 548 ? -23.378 -28.220 -49.322 1.00 32.38 548 GLY A CA 1
ATOM 4060 C C . GLY A 1 548 ? -23.971 -29.601 -49.006 1.00 32.38 548 GLY A C 1
ATOM 4061 O O . GLY A 1 548 ? -23.983 -30.037 -47.866 1.00 32.38 548 GLY A O 1
ATOM 4062 N N . SER A 1 549 ? -24.487 -30.245 -50.053 1.00 33.59 549 SER A N 1
ATOM 4063 C CA . SER A 1 549 ? -24.759 -31.678 -50.289 1.00 33.59 549 SER A CA 1
ATOM 4064 C C . SER A 1 549 ? -24.450 -32.749 -49.210 1.00 33.59 549 SER A C 1
ATOM 4066 O O . SER A 1 549 ? -23.292 -33.064 -48.964 1.00 33.59 549 SER A O 1
ATOM 4068 N N . GLY A 1 550 ? -25.507 -33.442 -48.756 1.00 30.42 550 GLY A N 1
ATOM 4069 C CA . GLY A 1 550 ? -25.725 -34.901 -48.897 1.00 30.42 550 GLY A CA 1
ATOM 4070 C C . GLY A 1 550 ? -24.849 -35.930 -48.147 1.00 30.42 550 GLY A C 1
ATOM 4071 O O . GLY A 1 550 ? -23.690 -36.124 -48.488 1.00 30.42 550 GLY A O 1
ATOM 4072 N N . GLY A 1 551 ? -25.475 -36.744 -47.277 1.00 30.30 551 GLY A N 1
ATOM 4073 C CA . GLY A 1 551 ? -24.979 -38.082 -46.886 1.00 30.30 551 GLY A CA 1
ATOM 4074 C C . GLY A 1 551 ? -25.552 -38.626 -45.557 1.00 30.30 551 GLY A C 1
ATOM 4075 O O . GLY A 1 551 ? -25.494 -37.897 -44.575 1.00 30.30 551 GLY A O 1
ATOM 4076 N N . PRO A 1 552 ? -26.117 -39.857 -45.481 1.00 47.44 552 PRO A N 1
ATOM 4077 C CA . PRO A 1 552 ? -27.005 -40.288 -44.392 1.00 47.44 552 PRO A CA 1
ATOM 4078 C C . PRO A 1 552 ? -26.313 -41.134 -43.307 1.00 47.44 552 PRO A C 1
ATOM 4080 O O . PRO A 1 552 ? -25.407 -41.913 -43.592 1.00 47.44 552 PRO A O 1
ATOM 4083 N N . GLY A 1 553 ? -26.817 -41.070 -42.072 1.00 32.66 553 GLY A N 1
ATOM 4084 C CA . GLY A 1 553 ? -26.407 -41.975 -40.996 1.00 32.66 553 GLY A CA 1
ATOM 4085 C C . GLY A 1 553 ? -27.191 -41.740 -39.711 1.00 32.66 553 GLY A C 1
ATOM 4086 O O . GLY A 1 553 ? -26.770 -40.971 -38.856 1.00 32.66 553 GLY A O 1
ATOM 4087 N N . GLY A 1 554 ? -28.355 -42.380 -39.599 1.00 38.12 554 GLY A N 1
ATOM 4088 C CA . GLY A 1 554 ? -29.169 -42.375 -38.389 1.00 38.12 554 GLY A CA 1
ATOM 4089 C C . GLY A 1 554 ? -28.540 -43.211 -37.274 1.00 38.12 554 GLY A C 1
ATOM 4090 O O . GLY A 1 554 ? -28.198 -44.374 -37.475 1.00 38.12 554 GLY A O 1
ATOM 4091 N N . GLY A 1 555 ? -28.454 -42.619 -36.089 1.00 31.70 555 GLY A N 1
ATOM 4092 C CA . GLY A 1 555 ? -28.204 -43.298 -34.825 1.00 31.70 555 GLY A CA 1
ATOM 4093 C C . GLY A 1 555 ? -28.848 -42.471 -33.722 1.00 31.70 555 GLY A C 1
ATOM 4094 O O . GLY A 1 555 ? -28.339 -41.417 -33.361 1.00 31.70 555 GLY A O 1
ATOM 4095 N N . SER A 1 556 ? -30.014 -42.904 -33.244 1.00 32.84 556 SER A N 1
ATOM 4096 C CA . SER A 1 556 ? -30.706 -42.295 -32.109 1.00 32.84 556 SER A CA 1
ATOM 4097 C C . SER A 1 556 ? -29.823 -42.375 -30.862 1.00 32.84 556 SER A C 1
ATOM 4099 O O . SER A 1 556 ? -29.473 -43.476 -30.431 1.00 32.84 556 SER A O 1
ATOM 4101 N N . SER A 1 557 ? -29.477 -41.227 -30.282 1.00 36.56 557 SER A N 1
ATOM 4102 C CA . SER A 1 557 ? -28.844 -41.149 -28.968 1.00 36.56 557 SER A CA 1
ATOM 4103 C C . SER A 1 557 ? -29.786 -41.712 -27.887 1.00 36.56 557 SER A C 1
ATOM 4105 O O . SER A 1 557 ? -30.997 -41.476 -27.944 1.00 36.56 557 SER A O 1
ATOM 4107 N N . PRO A 1 558 ? -29.271 -42.487 -26.916 1.00 43.38 558 PRO A N 1
ATOM 4108 C CA . PRO A 1 558 ? -30.076 -43.013 -25.819 1.00 43.38 558 PRO A CA 1
ATOM 4109 C C . PRO A 1 558 ? -30.546 -41.877 -24.891 1.00 43.38 558 PRO A C 1
ATOM 4111 O O . PRO A 1 558 ? -29.860 -40.855 -24.786 1.00 43.38 558 PRO A O 1
ATOM 4114 N N . PRO A 1 559 ? -31.700 -42.031 -24.212 1.00 51.16 559 PRO A N 1
ATOM 4115 C CA . PRO A 1 559 ? -32.201 -41.019 -23.291 1.00 51.16 559 PRO A CA 1
ATOM 4116 C C . PRO A 1 559 ? -31.216 -40.793 -22.130 1.00 51.16 559 PRO A C 1
ATOM 4118 O O . PRO A 1 559 ? -30.556 -41.743 -21.695 1.00 51.16 559 PRO A O 1
ATOM 4121 N N . PRO A 1 560 ? -31.109 -39.551 -21.624 1.00 48.78 560 PRO A N 1
ATOM 4122 C CA . PRO A 1 560 ? -30.213 -39.226 -20.523 1.00 48.78 560 PRO A CA 1
ATOM 4123 C C . PRO A 1 560 ? -30.575 -40.025 -19.259 1.00 48.78 560 PRO A C 1
ATOM 4125 O O . PRO A 1 560 ? -31.758 -40.290 -19.015 1.00 48.78 560 PRO A O 1
ATOM 4128 N N . PRO A 1 561 ? -29.576 -40.422 -18.450 1.00 53.22 561 PRO A N 1
ATOM 4129 C CA . PRO A 1 561 ? -29.812 -41.163 -17.220 1.00 53.22 561 PRO A CA 1
ATOM 4130 C C . PRO A 1 561 ? -30.593 -40.317 -16.200 1.00 53.22 561 PRO A C 1
ATOM 4132 O O . PRO A 1 561 ? -30.451 -39.091 -16.176 1.00 53.22 561 PRO A O 1
ATOM 4135 N N . PRO A 1 562 ? -31.415 -40.955 -15.347 1.00 53.66 562 PRO A N 1
ATOM 4136 C CA . PRO A 1 562 ? -32.161 -40.256 -14.310 1.00 53.66 562 PRO A CA 1
ATOM 4137 C C . PRO A 1 562 ? -31.217 -39.602 -13.285 1.00 53.66 562 PRO A C 1
ATOM 4139 O O . PRO A 1 562 ? -30.133 -40.133 -13.020 1.00 53.66 562 PRO A O 1
ATOM 4142 N N . PRO A 1 563 ? -31.621 -38.463 -12.695 1.00 52.66 563 PRO A N 1
ATOM 4143 C CA . PRO A 1 563 ? -30.814 -37.751 -11.713 1.00 52.66 563 PRO A CA 1
ATOM 4144 C C . PRO A 1 563 ? -30.569 -38.605 -10.455 1.00 52.66 563 PRO A C 1
ATOM 4146 O O . PRO A 1 563 ? -31.443 -39.387 -10.062 1.00 52.66 563 PRO A O 1
ATOM 4149 N N . PRO A 1 564 ? -29.393 -38.471 -9.813 1.00 50.50 564 PRO A N 1
ATOM 4150 C CA . PRO A 1 564 ? -29.062 -39.227 -8.614 1.00 50.50 564 PRO A CA 1
ATOM 4151 C C . PRO A 1 564 ? -29.970 -38.842 -7.431 1.00 50.50 564 PRO A C 1
ATOM 4153 O O . PRO A 1 564 ? -30.395 -37.688 -7.329 1.00 50.50 564 PRO A O 1
ATOM 4156 N N . PRO A 1 565 ? -30.271 -39.793 -6.525 1.00 49.12 565 PRO A N 1
ATOM 4157 C CA . PRO A 1 565 ? -31.060 -39.516 -5.332 1.00 49.12 565 PRO A CA 1
ATOM 4158 C C . PRO A 1 565 ? -30.325 -38.553 -4.381 1.00 49.12 565 PRO A C 1
ATOM 4160 O O . PRO A 1 565 ? -29.091 -38.541 -4.348 1.00 49.12 565 PRO A O 1
ATOM 4163 N N . PRO A 1 566 ? -31.070 -37.753 -3.596 1.00 46.31 566 PRO A N 1
ATOM 4164 C CA . PRO A 1 566 ? -30.491 -36.783 -2.674 1.00 46.31 566 PRO A CA 1
ATOM 4165 C C . PRO A 1 566 ? -29.646 -37.459 -1.576 1.00 46.31 566 PRO A C 1
ATOM 4167 O O . PRO A 1 566 ? -29.936 -38.599 -1.197 1.00 46.31 566 PRO A O 1
ATOM 4170 N N . PRO A 1 567 ? -28.617 -36.773 -1.038 1.00 44.12 567 PRO A N 1
ATOM 4171 C CA . PRO A 1 567 ? -27.735 -37.336 -0.021 1.00 44.12 567 PRO A CA 1
ATOM 4172 C C . PRO A 1 567 ? -28.502 -37.648 1.267 1.00 44.12 567 PRO A C 1
ATOM 4174 O O . PRO A 1 567 ? -29.269 -36.824 1.763 1.00 44.12 567 PRO A O 1
ATOM 4177 N N . THR A 1 568 ? -28.264 -38.827 1.836 1.00 34.59 568 THR A N 1
ATOM 4178 C CA . THR A 1 568 ? -28.771 -39.199 3.160 1.00 34.59 568 THR A CA 1
ATOM 4179 C C . THR A 1 568 ? -28.035 -38.425 4.250 1.00 34.59 568 THR A C 1
ATOM 4181 O O . THR A 1 568 ? -26.806 -38.449 4.313 1.00 34.59 568 THR A O 1
ATOM 4184 N N . THR A 1 569 ? -28.796 -37.777 5.126 1.00 35.69 569 THR A N 1
ATOM 4185 C CA . THR A 1 569 ? -28.332 -37.092 6.336 1.00 35.69 569 THR A CA 1
ATOM 4186 C C . THR A 1 569 ? -27.555 -38.055 7.247 1.00 35.69 569 THR A C 1
ATOM 4188 O O . THR A 1 569 ? -28.052 -39.152 7.515 1.00 35.69 569 THR A O 1
ATOM 4191 N N . PRO A 1 570 ? -26.358 -37.694 7.747 1.00 33.69 570 PRO A N 1
ATOM 4192 C CA . PRO A 1 570 ? -25.619 -38.552 8.663 1.00 33.69 570 PRO A CA 1
ATOM 4193 C C . PRO A 1 570 ? -26.281 -38.573 10.047 1.00 33.69 570 PRO A C 1
ATOM 4195 O O . PRO A 1 570 ? -26.512 -37.540 10.673 1.00 33.69 570 PRO A O 1
ATOM 4198 N N . THR A 1 571 ? -26.575 -39.779 10.524 1.00 33.34 571 THR A N 1
ATOM 4199 C CA . THR A 1 571 ? -27.027 -40.073 11.885 1.00 33.34 571 THR A CA 1
ATOM 4200 C C . THR A 1 571 ? -25.918 -39.736 12.884 1.00 33.34 571 THR A C 1
ATOM 4202 O O . THR A 1 571 ? -24.806 -40.253 12.772 1.00 33.34 571 THR A O 1
ATOM 4205 N N . ALA A 1 572 ? -26.215 -38.886 13.869 1.00 30.97 572 ALA A N 1
ATOM 4206 C CA . ALA A 1 572 ? -25.293 -38.552 14.951 1.00 30.97 572 ALA A CA 1
ATOM 4207 C C . ALA A 1 572 ? -24.992 -39.785 15.835 1.00 30.97 572 ALA A C 1
ATOM 4209 O O . ALA A 1 572 ? -25.914 -40.549 16.140 1.00 30.97 572 ALA A O 1
ATOM 4210 N N . PRO A 1 573 ? -23.738 -39.995 16.276 1.00 31.97 573 PRO A N 1
ATOM 4211 C CA . PRO A 1 573 ? -23.416 -41.047 17.228 1.00 31.97 573 PRO A CA 1
ATOM 4212 C C . PRO A 1 573 ? -23.926 -40.665 18.624 1.00 31.97 573 PRO A C 1
ATOM 4214 O O . PRO A 1 573 ? -23.612 -39.600 19.151 1.00 31.97 573 PRO A O 1
ATOM 4217 N N . SER A 1 574 ? -24.720 -41.552 19.224 1.00 32.50 574 SER A N 1
ATOM 4218 C CA . SER A 1 574 ? -25.166 -41.435 20.609 1.00 32.50 574 SER A CA 1
ATOM 4219 C C . SER A 1 574 ? -24.067 -41.871 21.580 1.00 32.50 574 SER A C 1
ATOM 4221 O O . SER A 1 574 ? -23.568 -42.992 21.465 1.00 32.50 574 SER A O 1
ATOM 4223 N N . GLY A 1 575 ? -23.811 -41.044 22.593 1.00 29.86 575 GLY A N 1
ATOM 4224 C CA . GLY A 1 575 ? -23.299 -41.481 23.893 1.00 29.86 575 GLY A CA 1
ATOM 4225 C C . GLY A 1 575 ? -21.851 -41.109 24.190 1.00 29.86 575 GLY A C 1
ATOM 4226 O O . GLY A 1 575 ? -20.961 -41.892 23.882 1.00 29.86 575 GLY A O 1
ATOM 4227 N N . ILE A 1 576 ? -21.651 -39.974 24.873 1.00 29.66 576 ILE A N 1
ATOM 4228 C CA . ILE A 1 576 ? -20.649 -39.797 25.938 1.00 29.66 576 ILE A CA 1
ATOM 4229 C C . ILE A 1 576 ? -21.288 -38.906 27.019 1.00 29.66 576 ILE A C 1
ATOM 4231 O O . ILE A 1 576 ? -21.980 -37.942 26.703 1.00 29.66 576 ILE A O 1
ATOM 4235 N N . ASP A 1 577 ? -21.093 -39.323 28.266 1.00 27.42 577 ASP A N 1
ATOM 4236 C CA . ASP A 1 577 ? -21.776 -38.938 29.498 1.00 27.42 577 ASP A CA 1
ATOM 4237 C C . ASP A 1 577 ? -21.787 -37.449 29.883 1.00 27.42 577 ASP A C 1
ATOM 4239 O O . ASP A 1 577 ? -20.838 -36.695 29.658 1.00 27.42 577 ASP A O 1
ATOM 4243 N N . ASP A 1 578 ? -22.865 -37.102 30.595 1.00 34.66 578 ASP A N 1
ATOM 4244 C CA . ASP A 1 578 ? -23.010 -35.951 31.483 1.00 34.66 578 ASP A CA 1
ATOM 4245 C C . ASP A 1 578 ? -21.823 -35.830 32.453 1.00 34.66 578 ASP A C 1
ATOM 4247 O O . ASP A 1 578 ? -21.659 -36.605 33.398 1.00 34.66 578 ASP A O 1
ATOM 4251 N N . GLY A 1 579 ? -21.033 -34.779 32.261 1.00 23.67 579 GLY A N 1
ATOM 4252 C CA . GLY A 1 579 ? -20.073 -34.272 33.230 1.00 23.67 579 GLY A CA 1
ATOM 4253 C C . GLY A 1 579 ? -20.142 -32.754 33.225 1.00 23.67 579 GLY A C 1
ATOM 4254 O O . GLY A 1 579 ? -19.493 -32.109 32.407 1.00 23.67 579 GLY A O 1
ATOM 4255 N N . GLY A 1 580 ? -20.965 -32.188 34.112 1.00 29.20 580 GLY A N 1
ATOM 4256 C CA . GLY A 1 580 ? -21.184 -30.749 34.211 1.00 29.20 580 GLY A CA 1
ATOM 4257 C C . GLY A 1 580 ? -19.877 -29.964 34.322 1.00 29.20 580 GLY A C 1
ATOM 4258 O O . GLY A 1 580 ? -19.148 -30.079 35.306 1.00 29.20 580 GLY A O 1
ATOM 4259 N N . THR A 1 581 ? -19.615 -29.123 33.327 1.00 23.47 581 THR A N 1
ATOM 4260 C CA . THR A 1 581 ? -18.625 -28.053 33.397 1.00 23.47 581 THR A CA 1
ATOM 4261 C C . THR A 1 581 ? -19.328 -26.736 33.099 1.00 23.47 581 THR A C 1
ATOM 4263 O O . THR A 1 581 ? -19.969 -26.545 32.072 1.00 23.47 581 THR A O 1
ATOM 4266 N N . THR A 1 582 ? -19.245 -25.816 34.054 1.00 23.78 582 THR A N 1
ATOM 4267 C CA . THR A 1 582 ? -19.498 -24.390 33.854 1.00 23.78 582 THR A CA 1
ATOM 4268 C C . THR A 1 582 ? -18.691 -23.904 32.650 1.00 23.78 582 THR A C 1
ATOM 4270 O O . THR A 1 582 ? -17.465 -23.811 32.736 1.00 23.78 582 THR A O 1
ATOM 4273 N N . LEU A 1 583 ? -19.363 -23.604 31.536 1.00 26.02 583 LEU A N 1
ATOM 4274 C CA . LEU A 1 583 ? -18.765 -22.934 30.385 1.00 26.02 583 LEU A CA 1
ATOM 4275 C C . LEU A 1 583 ? -18.497 -21.473 30.761 1.00 26.02 583 LEU A C 1
ATOM 4277 O O . LEU A 1 583 ? -19.342 -20.596 30.611 1.00 26.02 583 LEU A O 1
ATOM 4281 N N . GLY A 1 584 ? -17.306 -21.218 31.299 1.00 22.62 584 GLY A N 1
ATOM 4282 C CA . GLY A 1 584 ? -16.731 -19.881 31.309 1.00 22.62 584 GLY A CA 1
ATOM 4283 C C . GLY A 1 584 ? -16.301 -19.533 29.889 1.00 22.62 584 GLY A C 1
ATOM 4284 O O . GLY A 1 584 ? -15.219 -19.928 29.464 1.00 22.62 584 GLY A O 1
ATOM 4285 N N . GLY A 1 585 ? -17.153 -18.827 29.146 1.00 24.39 585 GLY A N 1
ATOM 4286 C CA . GLY A 1 585 ? -16.763 -18.203 27.887 1.00 24.39 585 GLY A CA 1
ATOM 4287 C C . GLY A 1 585 ? -15.760 -17.084 28.164 1.00 24.39 585 GLY A C 1
ATOM 4288 O O . GLY A 1 585 ? -16.123 -16.036 28.692 1.00 24.39 585 GLY A O 1
ATOM 4289 N N . SER A 1 586 ? -14.487 -17.305 27.840 1.00 23.94 586 SER A N 1
ATOM 4290 C CA . SER A 1 586 ? -13.481 -16.243 27.793 1.00 23.94 586 SER A CA 1
ATOM 4291 C C . SER A 1 586 ? -13.451 -15.657 26.384 1.00 23.94 586 SER A C 1
ATOM 4293 O O . SER A 1 586 ? -12.841 -16.233 25.484 1.00 23.94 586 SER A O 1
ATOM 4295 N N . ALA A 1 587 ? -14.092 -14.503 26.195 1.00 26.00 587 ALA A N 1
ATOM 4296 C CA . ALA A 1 587 ? -13.892 -13.672 25.014 1.00 26.00 587 ALA A CA 1
ATOM 4297 C C . ALA A 1 587 ? -12.527 -12.972 25.136 1.00 26.00 587 ALA A C 1
ATOM 4299 O O . ALA A 1 587 ? -12.383 -11.977 25.847 1.00 26.00 587 ALA A O 1
ATOM 4300 N N . TYR A 1 588 ? -11.501 -13.521 24.485 1.00 23.08 588 TYR A N 1
ATOM 4301 C CA . TYR A 1 588 ? -10.208 -12.854 24.341 1.00 23.08 588 TYR A CA 1
ATOM 4302 C C . TYR A 1 588 ? -10.287 -11.862 23.173 1.00 23.08 588 TYR A C 1
ATOM 4304 O O . TYR A 1 588 ? -10.133 -12.244 22.017 1.00 23.08 588 TYR A O 1
ATOM 4312 N N . GLY A 1 589 ? -10.542 -10.590 23.481 1.00 24.03 589 GLY A N 1
ATOM 4313 C CA . GLY A 1 589 ? -10.259 -9.466 22.588 1.00 24.03 589 GLY A CA 1
ATOM 4314 C C . GLY A 1 589 ? -8.961 -8.801 23.034 1.00 24.03 589 GLY A C 1
ATOM 4315 O O . GLY A 1 589 ? -8.885 -8.332 24.168 1.00 24.03 589 GLY A O 1
ATOM 4316 N N . GLN A 1 590 ? -7.937 -8.798 22.181 1.00 24.05 590 GLN A N 1
ATOM 4317 C CA . GLN A 1 590 ? -6.669 -8.104 22.419 1.00 24.05 590 GLN A CA 1
ATOM 4318 C C . GLN A 1 590 ? -6.632 -6.833 21.550 1.00 24.05 590 GLN A C 1
ATOM 4320 O O . GLN A 1 590 ? -7.065 -6.868 20.401 1.00 24.05 590 GLN A O 1
ATOM 4325 N N . TRP A 1 591 ? -6.178 -5.713 22.123 1.00 30.73 591 TRP A N 1
ATOM 4326 C CA . TRP A 1 591 ? -6.378 -4.350 21.603 1.00 30.73 591 TRP A CA 1
ATOM 4327 C C . TRP A 1 591 ? -5.087 -3.701 21.124 1.00 30.73 591 TRP A C 1
ATOM 4329 O O . TRP A 1 591 ? -4.072 -3.796 21.815 1.00 30.73 591 TRP A O 1
ATOM 4339 N N . HIS A 1 592 ? -5.172 -2.920 20.043 1.00 27.80 592 HIS A N 1
ATOM 4340 C CA . HIS A 1 592 ? -4.216 -1.848 19.764 1.00 27.80 592 HIS A CA 1
ATOM 4341 C C . HIS A 1 592 ? -4.941 -0.589 19.263 1.00 27.80 592 HIS A C 1
ATOM 4343 O O . HIS A 1 592 ? -6.020 -0.665 18.679 1.00 27.80 592 HIS A O 1
ATOM 4349 N N . TYR A 1 593 ? -4.329 0.563 19.532 1.00 27.41 593 TYR A N 1
ATOM 4350 C CA . TYR A 1 593 ? -4.810 1.894 19.165 1.00 27.41 593 TYR A CA 1
ATOM 4351 C C . TYR A 1 593 ? -4.303 2.269 17.779 1.00 27.41 593 TYR A C 1
ATOM 4353 O O . TYR A 1 593 ? -3.148 1.993 17.451 1.00 27.41 593 TYR A O 1
ATOM 4361 N N . LEU A 1 594 ? -5.142 2.943 17.001 1.00 28.42 594 LEU A N 1
ATOM 4362 C CA . LEU A 1 594 ? -4.768 3.567 15.740 1.00 28.42 594 LEU A CA 1
ATOM 4363 C C . LEU A 1 594 ? -5.084 5.046 15.872 1.00 28.42 594 LEU A C 1
ATOM 4365 O O . LEU A 1 594 ? -6.245 5.397 16.019 1.00 28.42 594 LEU A O 1
ATOM 4369 N N . ASN A 1 595 ? -4.062 5.890 15.843 1.00 28.58 595 ASN A N 1
ATOM 4370 C CA . ASN A 1 595 ? -4.244 7.331 15.730 1.00 28.58 595 ASN A CA 1
ATOM 4371 C C . ASN A 1 595 ? -3.444 7.804 14.518 1.00 28.58 595 ASN A C 1
ATOM 4373 O O . ASN A 1 595 ? -2.258 7.506 14.420 1.00 28.58 595 ASN A O 1
ATOM 4377 N N . ALA A 1 596 ? -4.040 8.512 13.574 1.00 26.34 596 ALA A N 1
ATOM 4378 C CA . ALA A 1 596 ? -3.331 9.026 12.413 1.00 26.34 596 ALA A CA 1
ATOM 4379 C C . ALA A 1 596 ? -2.495 10.263 12.797 1.00 26.34 596 ALA A C 1
ATOM 4381 O O . ALA A 1 596 ? -3.035 11.304 13.166 1.00 26.34 596 ALA A O 1
ATOM 4382 N N . ALA A 1 597 ? -1.166 10.176 12.689 1.00 27.52 597 ALA A N 1
ATOM 4383 C CA . ALA A 1 597 ? -0.279 11.336 12.807 1.00 27.52 597 ALA A CA 1
ATOM 4384 C C . ALA A 1 597 ? 0.067 11.881 11.410 1.00 27.52 597 ALA A C 1
ATOM 4386 O O . ALA A 1 597 ? 0.392 11.108 10.506 1.00 27.52 597 ALA A O 1
ATOM 4387 N N . SER A 1 598 ? 0.006 13.205 11.235 1.00 26.19 598 SER A N 1
ATOM 4388 C CA . SER A 1 598 ? 0.505 13.886 10.034 1.00 26.19 598 SER A CA 1
ATOM 4389 C C . SER A 1 598 ? 2.011 14.130 10.147 1.00 26.19 598 SER A C 1
ATOM 4391 O O . SER A 1 598 ? 2.449 14.756 11.112 1.00 26.19 598 SER A O 1
ATOM 4393 N N . ASP A 1 599 ? 2.788 13.721 9.144 1.00 29.28 599 ASP A N 1
ATOM 4394 C CA . ASP A 1 599 ? 4.258 13.848 9.142 1.00 29.28 599 ASP A CA 1
ATOM 4395 C C . ASP A 1 599 ? 4.776 15.144 8.457 1.00 29.28 599 ASP A C 1
ATOM 4397 O O . ASP A 1 599 ? 5.974 15.289 8.218 1.00 29.28 599 ASP A O 1
ATOM 4401 N N . PHE A 1 600 ? 3.913 16.123 8.145 1.00 26.69 600 PHE A N 1
ATOM 4402 C CA . PHE A 1 600 ? 4.329 17.370 7.478 1.00 26.69 600 PHE A CA 1
ATOM 4403 C C . PHE A 1 600 ? 4.398 18.586 8.420 1.00 26.69 600 PHE A C 1
ATOM 4405 O O . PHE A 1 600 ? 3.409 18.896 9.089 1.00 26.69 600 PHE A O 1
ATOM 4412 N N . PRO A 1 601 ? 5.489 19.379 8.398 1.00 25.22 601 PRO A N 1
ATOM 4413 C CA . PRO A 1 601 ? 5.419 20.792 8.743 1.00 25.22 601 PRO A CA 1
ATOM 4414 C C . PRO A 1 601 ? 4.714 21.520 7.587 1.00 25.22 601 PRO A C 1
ATOM 4416 O O . PRO A 1 601 ? 5.157 21.456 6.442 1.00 25.22 601 PRO A O 1
ATOM 4419 N N . GLY A 1 602 ? 3.573 22.152 7.864 1.00 24.36 602 GLY A N 1
ATOM 4420 C CA . GLY A 1 602 ? 2.764 22.822 6.841 1.00 24.36 602 GLY A CA 1
ATOM 4421 C C . GLY A 1 602 ? 3.541 23.881 6.035 1.00 24.36 602 GLY A C 1
ATOM 4422 O O . GLY A 1 602 ? 4.539 24.422 6.520 1.00 24.36 602 GLY A O 1
ATOM 4423 N N . PRO A 1 603 ? 3.093 24.212 4.809 1.00 24.81 603 PRO A N 1
ATOM 4424 C CA . PRO A 1 603 ? 3.727 25.248 4.008 1.00 24.81 603 PRO A CA 1
ATOM 4425 C C . PRO A 1 603 ? 3.586 26.619 4.682 1.00 24.81 603 PRO A C 1
ATOM 4427 O O . PRO A 1 603 ? 2.501 27.030 5.098 1.00 24.81 603 PRO A O 1
ATOM 4430 N N . PHE A 1 604 ? 4.707 27.338 4.755 1.00 24.75 604 PHE A N 1
ATOM 4431 C CA . PHE A 1 604 ? 4.764 28.761 5.069 1.00 24.75 604 PHE A CA 1
ATOM 4432 C C . PHE A 1 604 ? 3.832 29.542 4.131 1.00 24.75 604 PHE A C 1
ATOM 4434 O O . PHE A 1 604 ? 4.108 29.659 2.939 1.00 24.75 604 PHE A O 1
ATOM 4441 N N . PHE A 1 605 ? 2.774 30.141 4.679 1.00 24.98 605 PHE A N 1
ATOM 4442 C CA . PHE A 1 605 ? 2.096 31.277 4.059 1.00 24.98 605 PHE A CA 1
ATOM 4443 C C . PHE A 1 605 ? 2.270 32.511 4.943 1.00 24.98 605 PHE A C 1
ATOM 4445 O O . PHE A 1 605 ? 1.875 32.548 6.108 1.00 24.98 605 PHE A O 1
ATOM 4452 N N . THR A 1 606 ? 2.909 33.523 4.370 1.00 25.55 606 THR A N 1
ATOM 4453 C CA . THR A 1 606 ? 3.120 34.850 4.938 1.00 25.55 606 THR A CA 1
ATOM 4454 C C . THR A 1 606 ? 1.892 35.741 4.726 1.00 25.55 606 THR A C 1
ATOM 4456 O O . THR A 1 606 ? 1.399 35.879 3.612 1.00 25.55 606 THR A O 1
ATOM 4459 N N . GLY A 1 607 ? 1.474 36.428 5.797 1.00 23.05 607 GLY A N 1
ATOM 4460 C CA . GLY A 1 607 ? 0.838 37.751 5.742 1.00 23.05 607 GLY A CA 1
ATOM 4461 C C . GLY A 1 607 ? -0.690 37.817 5.860 1.00 23.05 607 GLY A C 1
ATOM 4462 O O . GLY A 1 607 ? -1.391 37.654 4.873 1.00 23.05 607 GLY A O 1
ATOM 4463 N N . TYR A 1 608 ? -1.203 38.180 7.042 1.00 23.08 608 TYR A N 1
ATOM 4464 C CA . TYR A 1 608 ? -1.834 39.488 7.328 1.00 23.08 608 TYR A CA 1
ATOM 4465 C C . TYR A 1 608 ? -2.161 39.596 8.842 1.00 23.08 608 TYR A C 1
ATOM 4467 O O . TYR A 1 608 ? -2.459 38.574 9.459 1.00 23.08 608 TYR A O 1
ATOM 4475 N N . PRO A 1 609 ? -2.082 40.788 9.477 1.00 31.56 609 PRO A N 1
ATOM 4476 C CA . PRO A 1 609 ? -2.161 40.933 10.929 1.00 31.56 609 PRO A CA 1
ATOM 4477 C C . PRO A 1 609 ? -3.541 41.408 11.413 1.00 31.56 609 PRO A C 1
ATOM 4479 O O . PRO A 1 609 ? -4.186 42.231 10.766 1.00 31.56 609 PRO A O 1
ATOM 4482 N N . GLY A 1 610 ? -3.929 40.988 12.620 1.00 23.42 610 GLY A N 1
ATOM 4483 C CA . GLY A 1 610 ? -4.933 41.690 13.425 1.00 23.42 610 GLY A CA 1
ATOM 4484 C C . GLY A 1 610 ? -5.793 40.776 14.296 1.00 23.42 610 GLY A C 1
ATOM 4485 O O . GLY A 1 610 ? -6.479 39.909 13.773 1.00 23.42 610 GLY A O 1
ATOM 4486 N N . GLY A 1 611 ? -5.810 41.029 15.611 1.00 24.30 611 GLY A N 1
ATOM 4487 C CA . GLY A 1 611 ? -6.885 40.549 16.491 1.00 24.30 611 GLY A CA 1
ATOM 4488 C C . GLY A 1 611 ? -6.457 40.050 17.871 1.00 24.30 611 GLY A C 1
ATOM 4489 O O . GLY A 1 611 ? -6.421 38.855 18.112 1.00 24.30 611 GLY A O 1
ATOM 4490 N N . SER A 1 612 ? -6.141 41.006 18.740 1.00 24.84 612 SER A N 1
ATOM 4491 C CA . SER A 1 612 ? -6.217 41.029 20.213 1.00 24.84 612 SER A CA 1
ATOM 4492 C C . SER A 1 612 ? -6.892 39.887 21.012 1.00 24.84 612 SER A C 1
ATOM 4494 O O . SER A 1 612 ? -8.016 39.490 20.727 1.00 24.84 612 SER A O 1
ATOM 4496 N N . ASP A 1 613 ? -6.257 39.631 22.166 1.00 24.88 613 ASP A N 1
ATOM 4497 C CA . ASP A 1 613 ? -6.820 39.469 23.524 1.00 24.88 613 ASP A CA 1
ATOM 4498 C C . ASP A 1 613 ? -7.248 38.092 24.095 1.00 24.88 613 ASP A C 1
ATOM 4500 O O . ASP A 1 613 ? -8.318 37.560 23.829 1.00 24.88 613 ASP A O 1
ATOM 4504 N N . THR A 1 614 ? -6.398 37.619 25.024 1.00 26.00 614 THR A N 1
ATOM 4505 C CA . THR A 1 614 ? -6.641 37.489 26.483 1.00 26.00 614 THR A CA 1
ATOM 4506 C C . THR A 1 614 ? -7.785 36.607 27.011 1.00 26.00 614 THR A C 1
ATOM 4508 O O . THR A 1 614 ? -8.918 37.062 27.039 1.00 26.00 614 THR A O 1
ATOM 4511 N N . ILE A 1 615 ? -7.438 35.477 27.664 1.00 26.31 615 ILE A N 1
ATOM 4512 C CA . ILE A 1 615 ? -8.024 34.941 28.929 1.00 26.31 615 ILE A CA 1
ATOM 4513 C C . ILE A 1 615 ? -6.906 34.118 29.624 1.00 26.31 615 ILE A C 1
ATOM 4515 O O . ILE A 1 615 ? -6.426 33.151 29.049 1.00 26.31 615 ILE A O 1
ATOM 4519 N N . LEU A 1 616 ? -6.215 34.583 30.673 1.00 25.11 616 LEU A N 1
ATOM 4520 C CA . LEU A 1 616 ? -6.529 34.658 32.115 1.00 25.11 616 LEU A CA 1
ATOM 4521 C C . LEU A 1 616 ? -6.711 33.335 32.892 1.00 25.11 616 LEU A C 1
ATOM 4523 O O . LEU A 1 616 ? -7.515 32.474 32.555 1.00 25.11 616 LEU A O 1
ATOM 4527 N N . SER A 1 617 ? -6.073 33.357 34.071 1.00 26.91 617 SER A N 1
ATOM 4528 C CA . SER A 1 617 ? -6.189 32.500 35.264 1.00 26.91 617 SER A CA 1
ATOM 4529 C C . SER A 1 617 ? -5.362 31.206 35.259 1.00 26.91 617 SER A C 1
ATOM 4531 O O . SER A 1 617 ? -5.351 30.464 34.293 1.00 26.91 617 SER A O 1
ATOM 4533 N N . GLY A 1 618 ? -4.622 30.867 36.310 1.00 26.27 618 GLY A N 1
ATOM 4534 C CA . GLY A 1 618 ? -4.513 31.468 37.636 1.00 26.27 618 GLY A CA 1
ATOM 4535 C C . GLY A 1 618 ? -4.037 30.400 38.620 1.00 26.27 618 GLY A C 1
ATOM 4536 O O . GLY A 1 618 ? -4.551 29.286 38.626 1.00 26.27 618 GLY A O 1
ATOM 4537 N N . ASP A 1 619 ? -3.030 30.754 39.412 1.00 26.98 619 ASP A N 1
ATOM 4538 C CA . ASP A 1 619 ? -2.410 29.968 40.478 1.00 26.98 619 ASP A CA 1
ATOM 4539 C C . ASP A 1 619 ? -3.395 29.326 41.472 1.00 26.98 619 ASP A C 1
ATOM 4541 O O . ASP A 1 619 ? -4.356 29.968 41.890 1.00 26.98 619 ASP A O 1
ATOM 4545 N N . ALA A 1 620 ? -3.050 28.134 41.988 1.00 26.41 620 ALA A N 1
ATOM 4546 C CA . ALA A 1 620 ? -2.881 27.911 43.435 1.00 26.41 620 ALA A CA 1
ATOM 4547 C C . ALA A 1 620 ? -2.399 26.486 43.793 1.00 26.41 620 ALA A C 1
ATOM 4549 O O . ALA A 1 620 ? -3.100 25.495 43.634 1.00 26.41 620 ALA A O 1
ATOM 4550 N N . MET A 1 621 ? -1.196 26.443 44.378 1.00 23.53 621 MET A N 1
ATOM 4551 C CA . MET A 1 621 ? -0.765 25.660 45.551 1.00 23.53 621 MET A CA 1
ATOM 4552 C C . MET A 1 621 ? -1.404 24.285 45.856 1.00 23.53 621 MET A C 1
ATOM 4554 O O . MET A 1 621 ? -2.522 24.207 46.355 1.00 23.53 621 MET A O 1
ATOM 4558 N N . ARG A 1 622 ? -0.560 23.244 45.927 1.00 25.52 622 ARG A N 1
ATOM 4559 C CA . ARG A 1 622 ? -0.009 22.725 47.206 1.00 25.52 622 ARG A CA 1
ATOM 4560 C C . ARG A 1 622 ? 0.939 21.544 46.961 1.00 25.52 622 ARG A C 1
ATOM 4562 O O . ARG A 1 622 ? 0.517 20.450 46.611 1.00 25.52 622 ARG A O 1
ATOM 4569 N N . LYS A 1 623 ? 2.230 21.761 47.233 1.00 26.62 623 LYS A N 1
ATOM 4570 C CA . LYS A 1 623 ? 3.205 20.700 47.525 1.00 26.62 623 LYS A CA 1
ATOM 4571 C C . LYS A 1 623 ? 3.070 20.317 49.002 1.00 26.62 623 LYS A C 1
ATOM 4573 O O . LYS A 1 623 ? 3.141 21.194 49.859 1.00 26.62 623 LYS A O 1
ATOM 4578 N N . SER A 1 624 ? 2.935 19.028 49.300 1.00 30.38 624 SER A N 1
ATOM 4579 C CA . SER A 1 624 ? 3.165 18.469 50.637 1.00 30.38 624 SER A CA 1
ATOM 4580 C C . SER A 1 624 ? 4.340 17.488 50.598 1.00 30.38 624 SER A C 1
ATOM 4582 O O . SER A 1 624 ? 4.275 16.467 49.921 1.00 30.38 624 SER A O 1
ATOM 4584 N N . ASN A 1 625 ? 5.394 17.894 51.312 1.00 27.64 625 ASN A N 1
ATOM 4585 C CA . ASN A 1 625 ? 6.622 17.239 51.788 1.00 27.64 625 ASN A CA 1
ATOM 4586 C C . ASN A 1 625 ? 6.833 15.717 51.625 1.00 27.64 625 ASN A C 1
ATOM 4588 O O . ASN A 1 625 ? 5.940 14.932 51.943 1.00 27.64 625 ASN A O 1
ATOM 4592 N N . PRO A 1 626 ? 8.096 15.300 51.392 1.00 35.56 626 PRO A N 1
ATOM 4593 C CA . PRO A 1 626 ? 8.624 14.000 51.794 1.00 35.56 626 PRO A CA 1
ATOM 4594 C C . PRO A 1 626 ? 9.478 14.069 53.084 1.00 35.56 626 PRO A C 1
ATOM 4596 O O . PRO A 1 626 ? 10.225 15.024 53.272 1.00 35.56 626 PRO A O 1
ATOM 4599 N N . GLY A 1 627 ? 9.419 12.998 53.896 1.00 29.66 627 GLY A N 1
ATOM 4600 C CA . GLY A 1 627 ? 10.450 12.534 54.855 1.00 29.66 627 GLY A CA 1
ATOM 4601 C C . GLY A 1 627 ? 10.715 13.430 56.078 1.00 29.66 627 GLY A C 1
ATOM 4602 O O . GLY A 1 627 ? 10.605 14.638 56.019 1.00 29.66 627 GLY A O 1
ATOM 4603 N N . GLY A 1 628 ? 11.078 12.965 57.268 1.00 29.88 628 GLY A N 1
ATOM 4604 C CA . GLY A 1 628 ? 11.536 11.676 57.756 1.00 29.88 628 GLY A CA 1
ATOM 4605 C C . GLY A 1 628 ? 12.108 11.918 59.166 1.00 29.88 628 GLY A C 1
ATOM 4606 O O . GLY A 1 628 ? 12.813 12.892 59.396 1.00 29.88 628 GLY A O 1
ATOM 4607 N N . ILE A 1 629 ? 11.698 11.076 60.111 1.00 32.03 629 ILE A N 1
ATOM 4608 C CA . ILE A 1 629 ? 12.324 10.676 61.386 1.00 32.03 629 ILE A CA 1
ATOM 4609 C C . ILE A 1 629 ? 13.510 11.527 61.923 1.00 32.03 629 ILE A C 1
ATOM 4611 O O . ILE A 1 629 ? 14.626 11.434 61.434 1.00 32.03 629 ILE A O 1
ATOM 4615 N N . GLY A 1 630 ? 13.296 12.154 63.091 1.00 29.59 630 GLY A N 1
ATOM 4616 C CA . GLY A 1 630 ? 14.058 11.808 64.306 1.00 29.59 630 GLY A CA 1
ATOM 4617 C C . GLY A 1 630 ? 15.207 12.707 64.807 1.00 29.59 630 GLY A C 1
ATOM 4618 O O . GLY A 1 630 ? 16.351 12.520 64.426 1.00 29.59 630 GLY A O 1
ATOM 4619 N N . ARG A 1 631 ? 14.888 13.454 65.881 1.00 30.31 631 ARG A N 1
ATOM 4620 C CA . ARG A 1 631 ? 15.704 13.797 67.080 1.00 30.31 631 ARG A CA 1
ATOM 4621 C C . ARG A 1 631 ? 16.782 14.909 67.029 1.00 30.31 631 ARG A C 1
ATOM 4623 O O . ARG A 1 631 ? 17.914 14.689 66.638 1.00 30.31 631 ARG A O 1
ATOM 4630 N N . ASN A 1 632 ? 16.414 15.986 67.737 1.00 30.95 632 ASN A N 1
ATOM 4631 C CA . ASN A 1 632 ? 17.097 16.701 68.837 1.00 30.95 632 ASN A CA 1
ATOM 4632 C C . ASN A 1 632 ? 18.369 17.564 68.653 1.00 30.95 632 ASN A C 1
ATOM 4634 O O . ASN A 1 632 ? 19.445 17.064 68.354 1.00 30.95 632 ASN A O 1
ATOM 4638 N N . ARG A 1 633 ? 18.195 18.785 69.203 1.00 30.20 633 ARG A N 1
ATOM 4639 C CA . ARG A 1 633 ? 19.101 19.703 69.931 1.00 30.20 633 ARG A CA 1
ATOM 4640 C C . ARG A 1 633 ? 19.788 20.864 69.189 1.00 30.20 633 ARG A C 1
ATOM 4642 O O . ARG A 1 633 ? 20.740 20.685 68.450 1.00 30.20 633 ARG A O 1
ATOM 4649 N N . ASP A 1 634 ? 19.294 22.043 69.585 1.00 32.25 634 ASP A N 1
ATOM 4650 C CA . ASP A 1 634 ? 19.982 23.226 70.123 1.00 32.25 634 ASP A CA 1
ATOM 4651 C C . ASP A 1 634 ? 20.821 24.176 69.239 1.00 32.25 634 ASP A C 1
ATOM 4653 O O . ASP A 1 634 ? 21.918 23.879 68.781 1.00 32.25 634 ASP A O 1
ATOM 4657 N N . SER A 1 635 ? 20.293 25.413 69.214 1.00 32.47 635 SER A N 1
ATOM 4658 C CA . SER A 1 635 ? 20.943 26.725 69.407 1.00 32.47 635 SER A CA 1
ATOM 4659 C C . SER A 1 635 ? 21.870 27.321 68.334 1.00 32.47 635 SER A C 1
ATOM 4661 O O . SER A 1 635 ? 23.041 26.983 68.254 1.00 32.47 635 SER A O 1
ATOM 4663 N N . GLY A 1 636 ? 21.367 28.383 67.684 1.00 29.00 636 GLY A N 1
ATOM 4664 C CA . GLY A 1 636 ? 21.792 29.758 68.002 1.00 29.00 636 GLY A CA 1
ATOM 4665 C C . GLY A 1 636 ? 22.814 30.451 67.085 1.00 29.00 636 GLY A C 1
ATOM 4666 O O . GLY A 1 636 ? 23.989 30.121 67.114 1.00 29.00 636 GLY A O 1
ATOM 4667 N N . GLY A 1 637 ? 22.378 31.551 66.448 1.00 28.28 637 GLY A N 1
ATOM 4668 C CA . GLY A 1 637 ? 23.129 32.818 66.499 1.00 28.28 637 GLY A CA 1
ATOM 4669 C C . GLY A 1 637 ? 23.723 33.405 65.208 1.00 28.28 637 GLY A C 1
ATOM 4670 O O . GLY A 1 637 ? 24.882 33.160 64.918 1.00 28.28 637 GLY A O 1
ATOM 4671 N N . GLY A 1 638 ? 22.981 34.334 64.585 1.00 28.77 638 GLY A N 1
ATOM 4672 C CA . GLY A 1 638 ? 23.452 35.718 64.343 1.00 28.77 638 GLY A CA 1
ATOM 4673 C C . GLY A 1 638 ? 24.343 36.051 63.123 1.00 28.77 638 GLY A C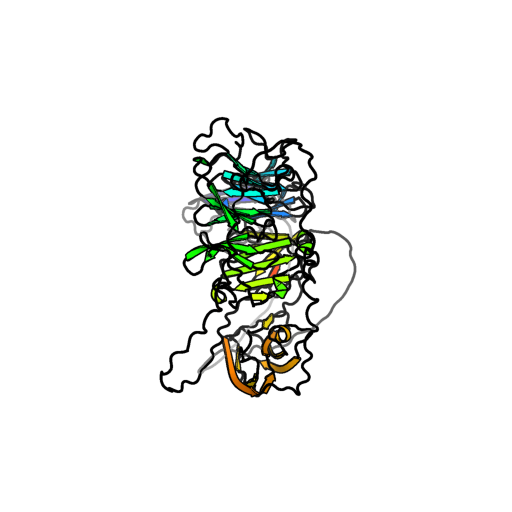 1
ATOM 4674 O O . GLY A 1 638 ? 24.943 35.155 62.552 1.00 28.77 638 GLY A O 1
ATOM 4675 N N . PRO A 1 639 ? 24.400 37.341 62.710 1.00 56.00 639 PRO A N 1
ATOM 4676 C CA . PRO A 1 639 ? 24.091 37.759 61.329 1.00 56.00 639 PRO A CA 1
ATOM 4677 C C . PRO A 1 639 ? 25.096 38.776 60.705 1.00 56.00 639 PRO A C 1
ATOM 4679 O O . PRO A 1 639 ? 26.207 38.916 61.205 1.00 56.00 639 PRO A O 1
ATOM 4682 N N . ASP A 1 640 ? 24.635 39.493 59.658 1.00 33.75 640 ASP A N 1
ATOM 4683 C CA . ASP A 1 640 ? 25.113 40.774 59.065 1.00 33.75 640 ASP A CA 1
ATOM 4684 C C . ASP A 1 640 ? 25.983 40.685 57.787 1.00 33.75 640 ASP A C 1
ATOM 4686 O O . ASP A 1 640 ? 26.768 39.760 57.642 1.00 33.75 640 ASP A O 1
ATOM 4690 N N . THR A 1 641 ? 25.975 41.602 56.800 1.00 32.41 641 THR A N 1
ATOM 4691 C CA . THR A 1 641 ? 25.130 42.747 56.365 1.00 32.41 641 THR A CA 1
ATOM 4692 C C . THR A 1 641 ? 25.543 43.141 54.921 1.00 32.41 641 THR A C 1
ATOM 4694 O O . THR A 1 641 ? 26.684 42.930 54.527 1.00 32.41 641 THR A O 1
ATOM 4697 N N . ASN A 1 642 ? 24.601 43.716 54.156 1.00 27.62 642 ASN A N 1
ATOM 4698 C CA . ASN A 1 642 ? 24.688 44.825 53.174 1.00 27.62 642 ASN A CA 1
ATOM 4699 C C . ASN A 1 642 ? 26.036 45.213 52.510 1.00 27.62 642 ASN A C 1
ATOM 4701 O O . ASN A 1 642 ? 26.962 45.618 53.199 1.00 27.62 642 ASN A O 1
ATOM 4705 N N . ASN A 1 643 ? 26.075 45.355 51.173 1.00 28.12 643 ASN A N 1
ATOM 4706 C CA . ASN A 1 643 ? 25.835 46.621 50.437 1.00 28.12 643 ASN A CA 1
ATOM 4707 C C . ASN A 1 643 ? 26.360 46.584 48.979 1.00 28.12 643 ASN A C 1
ATOM 4709 O O . ASN A 1 643 ? 27.441 46.087 48.687 1.00 28.12 643 ASN A O 1
ATOM 4713 N N . ASN A 1 644 ? 25.562 47.189 48.097 1.00 25.97 644 ASN A N 1
ATOM 4714 C CA . ASN A 1 644 ? 25.816 47.633 46.709 1.00 25.97 644 ASN A CA 1
ATOM 4715 C C . ASN A 1 644 ? 26.725 48.918 46.723 1.00 25.97 644 ASN A C 1
ATOM 4717 O O . ASN A 1 644 ? 26.942 49.375 47.851 1.00 25.97 644 ASN A O 1
ATOM 4721 N N . PRO A 1 645 ? 27.181 49.616 45.628 1.00 42.97 645 PRO A N 1
ATOM 4722 C CA . PRO A 1 645 ? 26.691 49.629 44.221 1.00 42.97 645 PRO A CA 1
ATOM 4723 C C . PRO A 1 645 ? 27.681 50.064 43.051 1.00 42.97 645 PRO A C 1
ATOM 4725 O O . PRO A 1 645 ? 28.845 50.342 43.304 1.00 42.97 645 PRO A O 1
ATOM 4728 N N . VAL A 1 646 ? 27.144 50.197 41.802 1.00 27.12 646 VAL A N 1
ATOM 4729 C CA . VAL A 1 646 ? 27.481 51.049 40.583 1.00 27.12 646 VAL A CA 1
ATOM 4730 C C . VAL A 1 646 ? 28.923 51.040 39.977 1.00 27.12 646 VAL A C 1
ATOM 4732 O O . VAL A 1 646 ? 29.873 51.143 40.731 1.00 27.12 646 VAL A O 1
ATOM 4735 N N . GLY A 1 647 ? 29.256 51.062 38.662 1.00 24.89 647 GLY A N 1
ATOM 4736 C CA . GLY A 1 647 ? 28.590 51.107 37.335 1.00 24.89 647 GLY A CA 1
ATOM 4737 C C . GLY A 1 647 ? 29.577 51.531 36.188 1.00 24.89 647 GLY A C 1
ATOM 4738 O O . GLY A 1 647 ? 30.555 52.200 36.494 1.00 24.89 647 GLY A O 1
ATOM 4739 N N . VAL A 1 648 ? 29.260 51.201 34.907 1.00 23.58 648 VAL A N 1
ATOM 4740 C CA . VAL A 1 648 ? 29.697 51.759 33.564 1.00 23.58 648 VAL A CA 1
ATOM 4741 C C . VAL A 1 648 ? 31.218 51.687 33.185 1.00 23.58 648 VAL A C 1
ATOM 4743 O O . VAL A 1 648 ? 32.049 52.054 33.998 1.00 23.58 648 VAL A O 1
ATOM 4746 N N . THR A 1 649 ? 31.758 51.277 32.008 1.00 24.06 649 THR A N 1
ATOM 4747 C CA . THR A 1 649 ? 31.501 51.576 30.566 1.00 24.06 649 THR A CA 1
ATOM 4748 C C . THR A 1 649 ? 32.416 50.738 29.619 1.00 24.06 649 THR A C 1
ATOM 4750 O O . THR A 1 649 ? 33.541 50.423 29.995 1.00 24.06 649 THR A O 1
ATOM 4753 N N . SER A 1 650 ? 32.009 50.620 28.340 1.00 23.30 650 SER A N 1
ATOM 4754 C CA . SER A 1 650 ? 32.796 50.490 27.077 1.00 23.30 650 SER A CA 1
ATOM 4755 C C . SER A 1 650 ? 33.002 49.114 26.401 1.00 23.30 650 SER A C 1
ATOM 4757 O O . SER A 1 650 ? 33.188 48.089 27.042 1.00 23.30 650 SER A O 1
ATOM 4759 N N . VAL A 1 651 ? 32.909 49.164 25.063 1.00 28.44 651 VAL A N 1
ATOM 4760 C CA . VAL A 1 651 ? 32.857 48.088 24.054 1.00 28.44 651 VAL A CA 1
ATOM 4761 C C . VAL A 1 651 ? 34.260 47.786 23.513 1.00 28.44 651 VAL A C 1
ATOM 4763 O O . VAL A 1 651 ? 35.010 48.722 23.240 1.00 28.44 651 VAL A O 1
ATOM 4766 N N . GLY A 1 652 ? 34.566 46.505 23.282 1.00 23.75 652 GLY A N 1
ATOM 4767 C CA . GLY A 1 652 ? 35.722 46.033 22.512 1.00 23.75 652 GLY A CA 1
ATOM 4768 C C . GLY A 1 652 ? 35.536 44.578 22.055 1.00 23.75 652 GLY A C 1
ATOM 4769 O O . GLY A 1 652 ? 35.013 43.770 22.812 1.00 23.75 652 GLY A O 1
ATOM 4770 N N . ASP A 1 653 ? 35.909 44.320 20.802 1.00 24.03 653 ASP A N 1
ATOM 4771 C CA . ASP A 1 653 ? 35.823 43.113 19.957 1.00 24.03 653 ASP A CA 1
ATOM 4772 C C . ASP A 1 653 ? 35.769 41.721 20.637 1.00 24.03 653 ASP A C 1
ATOM 4774 O O . ASP A 1 653 ? 36.537 41.414 21.547 1.00 24.03 653 ASP A O 1
ATOM 4778 N N . ALA A 1 654 ? 34.879 40.842 20.140 1.00 25.11 654 ALA A N 1
ATOM 4779 C CA . ALA A 1 654 ? 34.709 39.469 20.625 1.00 25.11 654 ALA A CA 1
ATOM 4780 C C . ALA A 1 654 ? 35.564 38.458 19.841 1.00 25.11 654 ALA A C 1
ATOM 4782 O O . ALA A 1 654 ? 35.304 38.179 18.673 1.00 25.11 654 ALA A O 1
ATOM 4783 N N . GLU A 1 655 ? 36.532 37.851 20.522 1.00 27.08 655 GLU A N 1
ATOM 4784 C CA . GLU A 1 655 ? 37.181 36.597 20.132 1.00 27.08 655 GLU A CA 1
ATOM 4785 C C . GLU A 1 655 ? 36.375 35.431 20.745 1.00 27.08 655 GLU A C 1
ATOM 4787 O O . GLU A 1 655 ? 36.108 35.429 21.951 1.00 27.08 655 GLU A O 1
ATOM 4792 N N . ILE A 1 656 ? 35.918 34.466 19.933 1.00 25.80 656 ILE A N 1
ATOM 4793 C CA . ILE A 1 656 ? 35.138 33.308 20.412 1.00 25.80 656 ILE A CA 1
ATOM 4794 C C . ILE A 1 656 ? 36.092 32.160 20.752 1.00 25.80 656 ILE A C 1
ATOM 4796 O O . ILE A 1 656 ? 36.860 31.702 19.909 1.00 25.80 656 ILE A O 1
ATOM 4800 N N . THR A 1 657 ? 36.008 31.678 21.993 1.00 29.16 657 THR A N 1
ATOM 4801 C CA . THR A 1 657 ? 36.755 30.517 22.495 1.00 29.16 657 THR A CA 1
ATOM 4802 C C . THR A 1 657 ? 35.793 29.353 22.738 1.00 29.16 657 THR A C 1
ATOM 4804 O O . THR A 1 657 ? 34.818 29.499 23.476 1.00 29.16 657 THR A O 1
ATOM 4807 N N . VAL A 1 658 ? 36.072 28.195 22.133 1.00 29.28 658 VAL A N 1
ATOM 4808 C CA . VAL A 1 658 ? 35.280 26.958 22.280 1.00 29.28 658 VAL A CA 1
ATOM 4809 C C . VAL A 1 658 ? 35.864 26.091 23.412 1.00 29.28 658 VAL A C 1
ATOM 4811 O O . VAL A 1 658 ? 37.087 26.028 23.568 1.00 29.28 658 VAL A O 1
ATOM 4814 N N . PHE A 1 659 ? 34.991 25.472 24.221 1.00 32.22 659 PHE A N 1
ATOM 4815 C CA . PHE A 1 659 ? 35.325 24.601 25.364 1.00 32.22 659 PHE A CA 1
ATOM 4816 C C . PHE A 1 659 ? 35.015 23.133 25.093 1.00 32.22 659 PHE A C 1
ATOM 4818 O O . PHE A 1 659 ? 33.955 22.870 24.479 1.00 32.22 659 PHE A O 1
#

Foldseek 3Di:
DDDWDFDDQPDDPPDDKDWDWDDDPQKIKIWIDPDPVRTDIDIDGHPDDDDDPPDFDWDKPWPPDDDPDDDDDDDDDDDDDLQQKDWDAFQQWIWIDPDPLDIDTLGHNNDHRDWDKAWEDAPSWIWIDIPQFTWIAHPVVSDIDQLAAPADGEDPDPDGGGHQFRYWYDAQQWIKTACRPVQQFKIKTAFHVGNSHRDADPDQAQRHIDMDGQAPPHPDGAGFFEWEQAFPRWIWTFGPAWTWIWDDDVSHVPTDIDTQGRGWGALGHQQKYWDQFPVRGIWMWGQTLQFIWTGHPDDHIAHACVVHPRVQRHDDPVQSVQWDWHWDAQPVQRKIKIWIFRPDLVPTWIWIARCVQSSSHHNTDRIDTDRANFHFDYWDANPSFIWTATPVRFIKGWDQPALAAVPHGDKDKDKAQWPDPDDLFKKKKKFQKDWAWDPPFDWKKKWKWAAQDSVLRVDPVQIDTFDIDIDDNDDGGDGDIGIYNTMMMMIIDPDSNGDTGTDFIFIDIDIDGHDPPPPRDDDDPDDPDPPPPPCPDDPDDDPDDDDDDDDDDDDDDDDDDDDDDDDDDDDDDDDDDDDDDDPGDTPDDGDGDTHMDTSDDDDDDDDDDDDDDDDDDDDDDDDDDDDDDDDDDDDDDDDDDDDDDDDDDDDDDITIITD

pLDDT: mean 71.02, std 23.35, range [22.62, 97.62]

Nearest PDB structures (foldseek):
  8ck1-assembly1_A  TM=3.850E-01  e=2.640E-06  Ribes
  8j72-assembly1_A  TM=5.136E-01  e=3.736E-04  Mus musculus
  4a2l-assembly3_F  TM=2.720E-01  e=1.556E-06  Bacteroides thetaiotaomicron VPI-5482

Sequence (659 aa):
MTTHAAIPHGISAGNPIRLRVRINGDTITAYVGQTDDDEVECEHTSTSLRSYSGRAGVVSAVDGAVVSYWQVGTVEDRILTLDEVGVTVIGGALYRSLREGQWELVAEDVFPRVGSVSGAALLGDMYLIGGGLAKVYDAIDNTVGNYTPTVGALPGQTAPGTTTATMVVEHLGGLVFAGMPEESLTIYGTRLNDPMDIEVPAVQLAGSPYVTGVGNNVTVGDPIRCLASGTNSSLFIGCTNSLNFMLGNPYLATDSIETIDRTVGPSGPDSALRITSPNGGQAVLMHSMHGLYYIGLAGSPVKLNENVLDEYLTYPSDAQSGRDVVLIRDPARQWLHVFIDDGSADTSVHLIYHEATGKYRRGAPGYYPITLPFRVTAAGLVRGVPIIGTHDGRLVRFSESATGDLGEPVESLITMQLIDEPSMDNDVIVSRPHVQLGANSSEATMRLYGGATAEDAFDPDVRRQLWQETVSVRQFPSSARARAPFITMALEVASAAGRLVLERVELTLGEAARSIASGWVSRPSPASICTPPASTTPPDGPSGGGTGSGGPGGGSSPPPPPPPPPPTTPTAPSGIDDGGTTLGGSAYGQWHYLNAASDFPGPFFTGYPGGSDTILSGDAMRKSNPGGIGRNRDSGGGPDTNNNPVGVTSVGDAEITVF

Radius of gyration: 35.11 Å; Cα contacts (8 Å, |Δi|>4): 1294; chains: 1; bounding box: 91×95×120 Å